Protein 4HZ2 (pdb70)

Radius of gyration: 20.47 Å; Cα contacts (8 Å, |Δi|>4): 671; chains: 2; bounding box: 56×52×47 Å

Organism: Xanthobacter autotrophicus (strain ATCC BAA-1158 / Py2) (NCBI:txid78245)

Nearest PDB structures (foldseek):
  4hz2-assembly1_A  TM=1.005E+00  e=3.922E-37  Xanthobacter autotrophicus Py2
  3m3m-assembly1_A  TM=9.718E-01  e=5.687E-21  Pseudomonas protegens Pf-5
  3m8n-assembly2_D  TM=9.236E-01  e=1.828E-17  Rhodopseudomonas palustris
  3m8n-assembly1_A  TM=9.416E-01  e=3.925E-17  Rhodopseudomonas palustris
  4kh7-assembly2_A  TM=8.643E-01  e=7.077E-11  Salmonella enterica subsp. enterica serovar Typhi

Solvent-accessible surface area: 17293 Å² total; per-residue (Å²): 109,27,86,0,35,0,53,78,10,25,0,24,0,23,0,0,23,5,0,0,59,42,32,70,66,126,67,84,90,35,104,11,60,86,23,91,92,5,9,121,29,86,121,8,61,90,57,3,34,1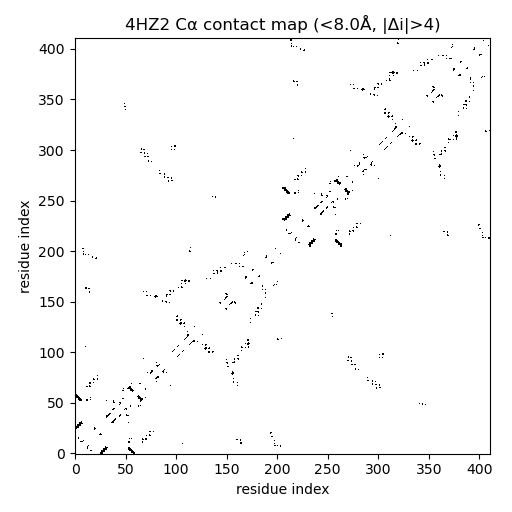0,2,75,22,5,0,0,23,41,126,106,52,32,17,0,29,18,6,1,0,0,0,2,49,20,0,51,79,34,129,30,6,30,102,60,39,81,43,1,4,64,0,2,1,6,0,0,2,0,8,53,14,1,8,31,41,0,8,25,3,8,101,12,62,30,82,62,178,64,39,127,112,52,119,90,128,23,64,56,2,56,96,116,0,30,53,3,0,80,17,0,35,124,38,11,79,66,75,64,26,2,10,41,168,24,39,10,0,0,0,0,1,0,0,0,14,0,15,26,0,113,21,6,116,12,83,19,58,124,31,83,15,0,70,44,0,15,88,79,0,32,86,36,117,44,17,94,106,10,64,50,6,116,127,38,112,104,26,75,0,35,0,37,71,5,15,0,24,1,24,0,0,23,4,0,0,55,43,33,68,69,137,65,95,93,41,104,11,59,88,23,90,96,4,8,134,25,87,120,7,53,91,55,3,31,13,7,80,21,4,0,0,3,31,117,109,47,27,15,0,30,18,6,1,0,0,0,1,45,17,0,56,79,35,129,35,8,20,101,60,38,97,39,2,4,62,0,2,1,7,0,0,1,1,8,53,14,1,7,36,44,0,8,31,2,3,83,10,59,23,58,75,156,53,48,140,122,51,145,85,133,17,63,66,4,54,98,113,0,28,53,3,0,80,17,0,35,121,49,11,79,62,90,61,30,2,7,50,172,23,38,9,0,0,0,0,1,0,0,0,13,0,17,25,0,113,19,3,106,14,86,19,61,127,30,82,16,0,68,43,0,13,85,77,0,33,84,35,117,48,18,87,103,11,65,64,1,101,133,47,42,180

Foldseek 3Di:
DKEWEEAALALLSLLLVQLCVVLPHDYHYDYADQPCRGLVPPVNCVLPVVSDDTWMADPVGNIHHDSVVSQVVSCPPHPQADDDDDLNVLLVVLLVCLVPQACVQQVVLLCCCQVVVPCVVQPVNLVVSVVSNVVSLVVVLVQLVPALESGPPDHHVSLSSNLSRVVVSVSSVDDCVVSVSVVSSNVVVCPDPRRDHRPRVVVVD/DKEWEDAALALLSLLLVLLCQVLPHDYHYDHADPPCRGLVDPVNCVLPVVSDDTWMADPVGRIDHDSVVSQVVSCPPHPQADDPDDQNVLLVVLLVCCVPQACLQQVVLLCCCQVVNPCVVQVPVLVVSVVSNVVSLVVVLVQLVPALESGDPDHHSSLSSNLSRLLVSVSSVDDCVVSVSSVSSNVVVCPDPSDDDRPRSVPPPD

Secondary structure (DSSP, 8-state):
--EEEE-TT-HHHHHHHHHHHHTT---EEEE--SSTTTTTSHHHHHH-TT--S-EEE-TTS-EEE-HHHHHHHHHTTSTTS--TTHHHHHHHHHHHHIIIIIHHHHHHHHIIIIIS--GGG-HHHHHHHHHHHHHHHHHHHHHHTT-SSSSTTS--HHHHHHHHHHTTGGGGT--GGGSHHHHHHHHHHHTSTT--PPPPHHHH-/--EEEE-TT-HHHHHHHHHHHHTT---EEEE--SSTTTTTSHHHHHH-TT--S-EEE-TTS-EEE-HHHHHHHHHTTSTTSPPTTHHHHHHHHHHHHIIIIIHHHHHHHHIIIIII--GGG-HHHHHHHHHHHHHHHHHHHHHHTT-SSSSTTS--HHHHHHHHHHTTGGGGT--GGGSHHHHHHHHHHHTSTT--PPPPHHHH--

B-factor: mean 26.73, std 16.23, range [8.43, 146.89]

CATH classification: 3.40.30.10 (+1 more: 1.20.1050.10)

Structure (mmCIF, N/CA/C/O backbone):
data_4HZ2
#
_entry.id   4HZ2
#
_cell.length_a   96.886
_cell.length_b   132.694
_cell.length_c   43.229
_cell.angle_alpha   90.00
_cell.angle_beta   90.00
_cell.angle_gamma   90.00
#
_symmetry.space_group_name_H-M   'P 21 21 2'
#
loop_
_entity.id
_entity.type
_entity.pdbx_description
1 polymer 'Glutathione S-transferase domain'
2 non-polymer GLUTATHIONE
3 non-polymer 'BENZOIC ACID'
4 non-polymer 'UNKNOWN LIGAND'
5 water water
#
loop_
_atom_site.group_PDB
_atom_site.id
_atom_site.type_symbol
_atom_site.label_atom_id
_atom_site.label_alt_id
_atom_site.label_comp_id
_atom_site.label_asym_id
_atom_site.label_entity_id
_atom_site.label_seq_id
_atom_site.pdbx_PDB_ins_code
_atom_site.Cartn_x
_atom_site.Cartn_y
_atom_site.Cartn_z
_atom_site.occupancy
_atom_site.B_iso_or_equiv
_atom_site.auth_seq_id
_atom_site.auth_comp_id
_atom_site.auth_asym_id
_atom_site.auth_atom_id
_atom_site.pdbx_PDB_model_num
ATOM 1 N N . SER A 1 22 ? -7.500 9.828 28.259 1.00 67.76 0 SER A N 1
ATOM 2 C CA . SER A 1 22 ? -7.615 11.002 29.109 1.00 68.15 0 SER A CA 1
ATOM 3 C C . SER A 1 22 ? -6.469 11.108 30.120 1.00 39.64 0 SER A C 1
ATOM 4 O O . SER A 1 22 ? -5.822 10.152 30.440 1.00 42.30 0 SER A O 1
ATOM 7 N N . MET A 1 23 ? -6.262 12.317 30.581 1.00 33.68 1 MET A N 1
ATOM 8 C CA . MET A 1 23 ? -5.179 12.634 31.435 1.00 22.54 1 MET A CA 1
ATOM 9 C C . MET A 1 23 ? -5.315 11.872 32.740 1.00 17.46 1 MET A C 1
ATOM 10 O O . MET A 1 23 ? -6.366 11.708 33.217 1.00 21.98 1 MET A O 1
ATOM 15 N N . ARG A 1 24 ? -4.206 11.445 33.296 1.00 18.22 2 ARG A N 1
ATOM 16 C CA . ARG A 1 24 ? -4.185 10.803 34.626 1.00 15.72 2 ARG A CA 1
ATOM 17 C C . ARG A 1 24 ? -3.287 11.520 35.601 1.00 17.65 2 ARG A C 1
ATOM 18 O O . ARG A 1 24 ? -2.233 12.011 35.201 1.00 21.29 2 ARG A O 1
ATOM 26 N N . ILE A 1 25 ? -3.682 11.533 36.879 1.00 15.74 3 ILE A N 1
ATOM 27 C CA . ILE A 1 25 ? -2.793 11.957 37.940 1.00 15.60 3 ILE A CA 1
ATOM 28 C C . ILE A 1 25 ? -2.525 10.761 38.814 1.00 16.50 3 ILE A C 1
ATOM 29 O O . ILE A 1 25 ? -3.479 10.176 39.369 1.00 17.34 3 ILE A O 1
ATOM 34 N N . TYR A 1 26 ? -1.241 10.400 38.941 1.00 14.33 4 TYR A N 1
ATOM 35 C CA . TYR A 1 26 ? -0.820 9.384 39.934 1.00 15.00 4 TYR A CA 1
ATOM 36 C C . TYR A 1 26 ? -0.517 10.163 41.208 1.00 13.72 4 TYR A C 1
ATOM 37 O O . TYR A 1 26 ? 0.357 11.050 41.221 1.00 16.57 4 TYR A O 1
ATOM 46 N N . GLY A 1 27 ? -1.215 9.847 42.295 1.00 13.63 5 GLY A N 1
ATOM 47 C CA . GLY A 1 27 ? -1.033 10.581 43.543 1.00 15.52 5 GLY A CA 1
ATOM 48 C C . GLY A 1 27 ? -1.446 9.809 44.771 1.00 15.67 5 GLY A C 1
ATOM 49 O O . GLY A 1 27 ? -1.933 8.663 44.676 1.00 16.76 5 GLY A O 1
ATOM 50 N N . MET A 1 28 ? -1.247 10.429 45.925 1.00 14.70 6 MET A N 1
ATOM 51 C CA . MET A 1 28 ? -1.638 9.881 47.210 1.00 17.56 6 MET A CA 1
ATOM 52 C C . MET A 1 28 ? -2.722 10.759 47.808 1.00 16.54 6 MET A C 1
ATOM 53 O O . MET A 1 28 ? -2.575 11.990 47.896 1.00 16.92 6 MET A O 1
ATOM 58 N N . ASN A 1 29 ? -3.829 10.140 48.204 1.00 19.32 7 ASN A N 1
ATOM 59 C CA . ASN A 1 29 ? -4.950 10.883 48.749 1.00 20.05 7 ASN A CA 1
ATOM 60 C C . ASN A 1 29 ? -4.509 11.523 50.054 1.00 17.00 7 ASN A C 1
ATOM 61 O O . ASN A 1 29 ? -3.945 10.848 50.927 1.00 22.03 7 ASN A O 1
ATOM 66 N N . GLY A 1 30 ? -4.733 12.825 50.200 1.00 18.60 8 GLY A N 1
ATOM 67 C CA . GLY A 1 30 ? -4.273 13.522 51.398 1.00 18.43 8 GLY A CA 1
ATOM 68 C C . GLY A 1 30 ? -2.975 14.298 51.175 1.00 16.62 8 GLY A C 1
ATOM 69 O O . GLY A 1 30 ? -2.605 15.127 51.999 1.00 15.95 8 GLY A O 1
ATOM 70 N N . SER A 1 31 ? -2.273 14.036 50.072 1.00 14.39 9 SER A N 1
ATOM 71 C CA . SER A 1 31 ? -0.990 14.703 49.808 1.00 13.57 9 SER A CA 1
ATOM 72 C C . SER A 1 31 ? -1.202 16.147 49.321 1.00 14.28 9 SER A C 1
ATOM 73 O O . SER A 1 31 ? -1.954 16.380 48.382 1.00 15.29 9 SER A O 1
ATOM 76 N N . GLY A 1 32 ? -0.534 17.099 49.973 1.00 13.75 10 GLY A N 1
ATOM 77 C CA . GLY A 1 32 ? -0.578 18.499 49.509 1.00 13.51 10 GLY A CA 1
ATOM 78 C C . GLY A 1 32 ? 0.053 18.650 48.135 1.00 13.60 10 GLY A C 1
ATOM 79 O O . GLY A 1 32 ? -0.429 19.459 47.310 1.00 13.65 10 GLY A O 1
ATOM 80 N N . ASN A 1 33 ? 1.190 17.985 47.895 1.00 14.07 11 ASN A N 1
ATOM 81 C CA . ASN A 1 33 ? 1.842 18.117 46.575 1.00 14.20 11 ASN A CA 1
ATOM 82 C C . ASN A 1 33 ? 0.935 17.582 45.475 1.00 15.16 11 ASN A C 1
ATOM 83 O O . ASN A 1 33 ? 0.841 18.143 44.383 1.00 13.96 11 ASN A O 1
ATOM 88 N N . CYS A 1 34 ? 0.246 16.496 45.766 1.00 14.32 12 CYS A N 1
ATOM 89 C CA . CYS A 1 34 ? -0.672 15.944 44.748 1.00 15.38 12 CYS A CA 1
ATOM 90 C C . CYS A 1 34 ? -1.901 16.839 44.561 1.00 15.27 12 CYS A C 1
ATOM 91 O O . CYS A 1 34 ? -2.438 16.965 43.458 1.00 14.82 12 CYS A O 1
ATOM 94 N N . TRP A 1 35 ? -2.356 17.437 45.654 1.00 13.56 13 TRP A N 1
ATOM 95 C CA . TRP A 1 35 ? -3.441 18.428 45.593 1.00 14.95 13 TRP A CA 1
ATOM 96 C C . TRP A 1 35 ? -3.080 19.564 44.621 1.00 14.16 13 TRP A C 1
ATOM 97 O O . TRP A 1 35 ? -3.947 20.041 43.861 1.00 15.55 13 TRP A O 1
ATOM 108 N N . LYS A 1 36 ? -1.810 19.986 44.605 1.00 15.65 14 LYS A N 1
ATOM 109 C CA . LYS A 1 36 ? -1.435 21.064 43.683 1.00 15.49 14 LYS A CA 1
ATOM 110 C C . LYS A 1 36 ? -1.784 20.713 42.244 1.00 12.06 14 LYS A C 1
ATOM 111 O O . LYS A 1 36 ? -2.311 21.553 41.473 1.00 15.22 14 LYS A O 1
ATOM 117 N N . ALA A 1 37 ? -1.412 19.491 41.846 1.00 12.33 15 ALA A N 1
ATOM 118 C CA . ALA A 1 37 ? -1.681 18.973 40.492 1.00 15.39 15 ALA A CA 1
ATOM 119 C C . ALA A 1 37 ? -3.192 18.905 40.220 1.00 15.63 15 ALA A C 1
ATOM 120 O O . ALA A 1 37 ? -3.690 19.423 39.190 1.00 16.88 15 ALA A O 1
ATOM 122 N N . ALA A 1 38 ? -3.935 18.219 41.104 1.00 14.20 16 ALA A N 1
ATOM 123 C CA . ALA A 1 38 ? -5.384 18.125 40.904 1.00 15.59 16 ALA A CA 1
ATOM 124 C C . ALA A 1 38 ? -6.018 19.532 40.817 1.00 15.86 16 ALA A C 1
ATOM 125 O O . ALA A 1 38 ? -6.884 19.786 39.984 1.00 18.31 16 ALA A O 1
ATOM 127 N N . GLN A 1 39 ? -5.560 20.443 41.675 1.00 14.01 17 GLN A N 1
ATOM 128 C CA . GLN A 1 39 ? -6.190 21.742 41.795 1.00 15.21 17 GLN A CA 1
ATOM 129 C C . GLN A 1 39 ? -5.959 22.596 40.544 1.00 16.25 17 GLN A C 1
ATOM 130 O O . GLN A 1 39 ? -6.897 23.248 40.057 1.00 17.01 17 GLN A O 1
ATOM 136 N N . ILE A 1 40 ? -4.724 22.639 40.043 1.00 14.82 18 ILE A N 1
ATOM 137 C CA . ILE A 1 40 ? -4.465 23.440 38.855 1.00 18.60 18 ILE A CA 1
ATOM 138 C C . ILE A 1 40 ? -5.161 22.838 37.630 1.00 16.37 18 ILE A C 1
ATOM 139 O O . ILE A 1 40 ? -5.643 23.566 36.765 1.00 19.57 18 ILE A O 1
ATOM 144 N N . LEU A 1 41 ? -5.261 21.506 37.566 1.00 15.91 19 LEU A N 1
ATOM 145 C CA . LEU A 1 41 ? -5.931 20.904 36.425 1.00 18.16 19 LEU A CA 1
ATOM 146 C C . LEU A 1 41 ? -7.402 21.320 36.448 1.00 17.38 19 LEU A C 1
ATOM 147 O O . LEU A 1 41 ? -7.967 21.706 35.424 1.00 19.19 19 LEU A O 1
ATOM 152 N N . SER A 1 42 ? -8.040 21.276 37.609 1.00 16.44 20 SER A N 1
ATOM 153 C CA A SER A 1 42 ? -9.450 21.657 37.716 0.25 19.21 20 SER A CA 1
ATOM 154 C CA B SER A 1 42 ? -9.449 21.654 37.702 0.25 20.54 20 SER A CA 1
ATOM 155 C CA C SER A 1 42 ? -9.455 21.634 37.633 0.50 19.53 20 SER A CA 1
ATOM 156 C C . SER A 1 42 ? -9.673 23.133 37.373 1.00 21.74 20 SER A C 1
ATOM 157 O O . SER A 1 42 ? -10.627 23.485 36.700 1.00 20.68 20 SER A O 1
ATOM 164 N N . LEU A 1 43 ? -8.771 23.993 37.861 1.00 16.81 21 LEU A N 1
ATOM 165 C CA . LEU A 1 43 ? -8.904 25.439 37.658 1.00 18.20 21 LEU A CA 1
ATOM 166 C C . LEU A 1 43 ? -8.742 25.825 36.205 1.00 18.66 21 LEU A C 1
ATOM 167 O O . LEU A 1 43 ? -9.257 26.861 35.765 1.00 22.36 21 LEU A O 1
ATOM 172 N N . THR A 1 44 ? -8.015 25.005 35.461 1.00 17.89 22 THR A N 1
ATOM 173 C CA . THR A 1 44 ? -7.709 25.331 34.066 1.00 20.94 22 THR A CA 1
ATOM 174 C C . THR A 1 44 ? -8.544 24.489 33.110 1.00 23.61 22 THR A C 1
ATOM 175 O O . THR A 1 44 ? -8.286 24.445 31.910 1.00 26.80 22 THR A O 1
ATOM 179 N N . GLY A 1 45 ? -9.564 23.837 33.647 1.00 22.56 23 GLY A N 1
ATOM 180 C CA . GLY A 1 45 ? -10.585 23.208 32.815 1.00 23.90 23 GLY A CA 1
ATOM 181 C C . GLY A 1 45 ? -10.267 21.811 32.294 1.00 22.96 23 GLY A C 1
ATOM 182 O O . GLY A 1 45 ? -10.912 21.361 31.354 1.00 27.61 23 GLY A O 1
ATOM 183 N N . HIS A 1 46 ? -9.274 21.138 32.888 1.00 21.40 24 HIS A N 1
ATOM 184 C CA . HIS A 1 46 ? -8.859 19.804 32.431 1.00 23.68 24 HIS A CA 1
ATOM 185 C C . HIS A 1 46 ? -9.524 18.687 33.242 1.00 29.75 24 HIS A C 1
ATOM 186 O O . HIS A 1 46 ? -9.418 18.647 34.469 1.00 37.13 24 HIS A O 1
ATOM 193 N N . ASP A 1 47 ? -10.187 17.770 32.559 1.00 25.38 25 ASP A N 1
ATOM 194 C CA . ASP A 1 47 ? -10.673 16.556 33.201 1.00 24.84 25 ASP A CA 1
ATOM 195 C C . ASP A 1 47 ? -9.498 15.623 33.450 1.00 26.24 25 ASP A C 1
ATOM 196 O O . ASP A 1 47 ? -8.577 15.586 32.647 1.00 29.34 25 ASP A O 1
ATOM 201 N N . PHE A 1 48 ? -9.526 14.846 34.531 1.00 20.41 26 PHE A N 1
ATOM 202 C CA . PHE A 1 48 ? -8.456 13.863 34.746 1.00 21.89 26 PHE A CA 1
ATOM 203 C C . PHE A 1 48 ? -8.996 12.651 35.508 1.00 18.54 26 PHE A C 1
ATOM 204 O O . PHE A 1 48 ? -10.024 12.737 36.191 1.00 22.24 26 PHE A O 1
ATOM 212 N N . GLU A 1 49 ? -8.308 11.521 35.362 1.00 22.60 27 GLU A N 1
ATOM 213 C CA . GLU A 1 49 ? -8.572 10.330 36.135 1.00 19.78 27 GLU A CA 1
ATOM 214 C C . GLU A 1 49 ? -7.509 10.266 37.257 1.00 16.63 27 GLU A C 1
ATOM 215 O O . GLU A 1 49 ? -6.309 10.307 36.980 1.00 21.34 27 GLU A O 1
ATOM 221 N N . TRP A 1 50 ? -7.947 10.164 38.507 1.00 17.76 28 TRP A N 1
ATOM 222 C CA . TRP A 1 50 ? -7.045 9.967 39.649 1.00 19.74 28 TRP A CA 1
ATOM 223 C C . TRP A 1 50 ? -6.667 8.487 39.800 1.00 16.38 28 TRP A C 1
ATOM 224 O O . TRP A 1 50 ? -7.549 7.599 39.809 1.00 19.75 28 TRP A O 1
ATOM 235 N N . VAL A 1 51 ? -5.366 8.230 39.954 1.00 14.94 29 VAL A N 1
ATOM 236 C CA . VAL A 1 51 ? -4.871 6.862 40.182 1.00 15.61 29 VAL A CA 1
ATOM 237 C C . VAL A 1 51 ? -4.108 6.845 41.506 1.00 14.34 29 VAL A C 1
ATOM 238 O O . VAL A 1 51 ? -3.007 7.404 41.611 1.00 17.17 29 VAL A O 1
ATOM 242 N N . GLU A 1 52 ? -4.705 6.214 42.520 1.00 15.98 30 GLU A N 1
ATOM 243 C CA . GLU A 1 52 ? -4.096 6.146 43.834 1.00 14.29 30 GLU A CA 1
ATOM 244 C C . GLU A 1 52 ? -2.848 5.289 43.680 1.00 14.94 30 GLU A C 1
ATOM 245 O O . GLU A 1 52 ? -2.886 4.208 43.062 1.00 18.50 30 GLU A O 1
ATOM 251 N N . THR A 1 53 ? -1.753 5.756 44.273 1.00 15.11 31 THR A N 1
ATOM 252 C CA . THR A 1 53 ? -0.435 5.168 44.103 1.00 13.34 31 THR A CA 1
ATOM 253 C C . THR A 1 53 ? 0.173 4.941 45.478 1.00 17.37 31 THR A C 1
ATOM 254 O O . THR A 1 53 ? 0.207 5.826 46.329 1.00 18.32 31 THR A O 1
ATOM 258 N N . SER A 1 54 ? 0.614 3.713 45.747 1.00 15.44 32 SER A N 1
ATOM 259 C CA A SER A 1 54 ? 1.234 3.343 47.013 0.50 18.97 32 SER A CA 1
ATOM 260 C CA B SER A 1 54 ? 1.185 3.487 47.052 0.50 14.20 32 SER A CA 1
ATOM 261 C C . SER A 1 54 ? 2.664 3.848 47.087 1.00 15.22 32 SER A C 1
ATOM 262 O O . SER A 1 54 ? 3.315 4.045 46.059 1.00 18.34 32 SER A O 1
ATOM 267 N N . SER A 1 55 ? 3.180 3.952 48.301 1.00 18.29 33 SER A N 1
ATOM 268 C CA . SER A 1 55 ? 4.566 4.263 48.516 1.00 20.35 33 SER A CA 1
ATOM 269 C C . SER A 1 55 ? 5.328 2.946 48.525 1.00 23.12 33 SER A C 1
ATOM 270 O O . SER A 1 55 ? 4.981 2.027 49.275 1.00 27.65 33 SER A O 1
ATOM 273 N N . GLY A 1 56 ? 6.371 2.837 47.714 1.00 19.22 34 GLY A N 1
ATOM 274 C CA . GLY A 1 56 ? 7.217 1.637 47.779 1.00 19.70 34 GLY A CA 1
ATOM 275 C C . GLY A 1 56 ? 7.045 0.734 46.577 1.00 18.94 34 GLY A C 1
ATOM 276 O O . GLY A 1 56 ? 6.656 1.192 45.483 1.00 18.52 34 GLY A O 1
ATOM 277 N N . ALA A 1 57 ? 7.310 -0.562 46.779 1.00 18.99 35 ALA A N 1
ATOM 278 C CA . ALA A 1 57 ? 7.441 -1.490 45.646 1.00 19.28 35 ALA A CA 1
ATOM 279 C C . ALA A 1 57 ? 6.160 -1.625 44.846 1.00 16.41 35 ALA A C 1
ATOM 280 O O . ALA A 1 57 ? 6.207 -1.906 43.648 1.00 19.37 35 ALA A O 1
ATOM 282 N N . ALA A 1 58 ? 5.015 -1.404 45.490 1.00 16.26 36 ALA A N 1
ATOM 283 C CA . ALA A 1 58 ? 3.729 -1.560 44.782 1.00 14.73 36 ALA A CA 1
ATOM 284 C C . ALA A 1 58 ? 3.259 -0.278 44.110 1.00 14.44 36 ALA A C 1
ATOM 285 O O . ALA A 1 58 ? 2.172 -0.259 43.540 1.00 17.94 36 ALA A O 1
ATOM 287 N N . GLY A 1 59 ? 4.059 0.790 44.200 1.00 17.30 37 GLY A N 1
ATOM 288 C CA . GLY A 1 59 ? 3.628 2.093 43.654 1.00 16.08 37 GLY A CA 1
ATOM 289 C C . GLY A 1 59 ? 4.815 2.901 43.151 1.00 15.62 37 GLY A C 1
ATOM 290 O O . GLY A 1 59 ? 5.333 2.691 42.029 1.00 17.24 37 GLY A O 1
ATOM 291 N N . THR A 1 60 ? 5.254 3.847 43.976 1.00 15.61 38 THR A N 1
ATOM 292 C CA . THR A 1 60 ? 6.312 4.778 43.576 1.00 17.10 38 THR A CA 1
ATOM 293 C C . THR A 1 60 ? 7.647 4.133 43.215 1.00 15.20 38 THR A C 1
ATOM 294 O O . THR A 1 60 ? 8.402 4.718 42.448 1.00 19.17 38 THR A O 1
ATOM 298 N N . ARG A 1 61 ? 7.933 2.921 43.712 1.00 14.70 39 ARG A N 1
ATOM 299 C CA A ARG A 1 61 ? 9.176 2.212 43.378 0.50 17.60 39 ARG A CA 1
ATOM 300 C CA B ARG A 1 61 ? 9.183 2.252 43.326 0.50 16.01 39 ARG A CA 1
ATOM 301 C C . ARG A 1 61 ? 8.926 1.008 42.483 1.00 16.37 39 ARG A C 1
ATOM 302 O O . ARG A 1 61 ? 9.811 0.155 42.349 1.00 22.67 39 ARG A O 1
ATOM 317 N N . SER A 1 62 ? 7.734 0.921 41.882 1.00 16.77 40 SER A N 1
ATOM 318 C CA . SER A 1 62 ? 7.479 -0.166 40.940 1.00 16.72 40 SER A CA 1
ATOM 319 C C . SER A 1 62 ? 8.182 0.175 39.631 1.00 18.02 40 SER A C 1
ATOM 320 O O . SER A 1 62 ? 8.480 1.334 39.315 1.00 19.98 40 SER A O 1
ATOM 323 N N . ALA A 1 63 ? 8.460 -0.841 38.854 1.00 20.79 41 ALA A N 1
ATOM 324 C CA . ALA A 1 63 ? 9.124 -0.633 37.604 1.00 18.87 41 ALA A CA 1
ATOM 325 C C . ALA A 1 63 ? 8.318 0.269 36.689 1.00 19.13 41 ALA A C 1
ATOM 326 O O . ALA A 1 63 ? 8.894 1.124 36.019 1.00 19.07 41 ALA A O 1
ATOM 328 N N . ASP A 1 64 ? 7.001 0.096 36.663 1.00 17.37 42 ASP A N 1
ATOM 329 C CA . ASP A 1 64 ? 6.153 0.875 35.763 1.00 19.99 42 ASP A CA 1
ATOM 330 C C . ASP A 1 64 ? 6.164 2.319 36.158 1.00 16.89 42 ASP A C 1
ATOM 331 O O . ASP A 1 64 ? 6.163 3.208 35.293 1.00 20.89 42 ASP A O 1
ATOM 336 N N . PHE A 1 65 ? 6.139 2.586 37.461 1.00 15.36 43 PHE A N 1
ATOM 337 C CA . PHE A 1 65 ? 6.102 3.979 37.896 1.00 16.49 43 PHE A CA 1
ATOM 338 C C . PHE A 1 65 ? 7.468 4.631 37.686 1.00 18.04 43 PHE A C 1
ATOM 339 O O . PHE A 1 65 ? 7.565 5.805 37.299 1.00 17.38 43 PHE A O 1
ATOM 347 N N . LEU A 1 66 ? 8.538 3.905 37.961 1.00 17.22 44 LEU A N 1
ATOM 348 C CA . LEU A 1 66 ? 9.860 4.480 37.762 1.00 16.38 44 LEU A CA 1
ATOM 349 C C . LEU A 1 66 ? 10.107 4.777 36.281 1.00 19.86 44 LEU A C 1
ATOM 350 O O . LEU A 1 66 ? 10.909 5.646 35.961 1.00 20.62 44 LEU A O 1
ATOM 355 N N . ALA A 1 67 ? 9.441 4.051 35.377 1.00 19.99 45 ALA A N 1
ATOM 356 C CA . ALA A 1 67 ? 9.525 4.346 33.947 1.00 18.93 45 ALA A CA 1
ATOM 357 C C . ALA A 1 67 ? 8.895 5.708 33.626 1.00 20.25 45 ALA A C 1
ATOM 358 O O . ALA A 1 67 ? 9.340 6.392 32.693 1.00 23.63 45 ALA A O 1
ATOM 360 N N . LEU A 1 68 ? 7.833 6.065 34.355 1.00 16.99 46 LEU A N 1
ATOM 361 C CA . LEU A 1 68 ? 7.195 7.394 34.228 1.00 19.25 46 LEU A CA 1
ATOM 362 C C . LEU A 1 68 ? 8.037 8.488 34.869 1.00 19.66 46 LEU A C 1
ATOM 363 O O . LEU A 1 68 ? 8.132 9.606 34.332 1.00 21.51 46 LEU A O 1
ATOM 368 N N . ASN A 1 69 ? 8.588 8.190 36.056 1.00 15.68 47 ASN A N 1
ATOM 369 C CA . ASN A 1 69 ? 9.335 9.193 36.813 1.00 16.93 47 ASN A CA 1
ATOM 370 C C . ASN A 1 69 ? 10.481 8.530 37.575 1.00 20.42 47 ASN A C 1
ATOM 371 O O . ASN A 1 69 ? 10.235 7.906 38.625 1.00 15.60 47 ASN A O 1
ATOM 376 N N . ALA A 1 70 ? 11.715 8.676 37.077 1.00 17.40 48 ALA A N 1
ATOM 377 C CA . ALA A 1 70 ? 12.864 8.017 37.699 1.00 19.62 48 ALA A CA 1
ATOM 378 C C . ALA A 1 70 ? 13.094 8.482 39.131 1.00 15.54 48 ALA A C 1
ATOM 379 O O . ALA A 1 70 ? 13.715 7.772 39.924 1.00 19.32 48 ALA A O 1
ATOM 381 N N . ILE A 1 71 ? 12.595 9.670 39.473 1.00 16.77 49 ILE A N 1
ATOM 382 C CA . ILE A 1 71 ? 12.707 10.157 40.844 1.00 16.71 49 ILE A CA 1
ATOM 383 C C . ILE A 1 71 ? 11.879 9.285 41.823 1.00 21.08 49 ILE A C 1
ATOM 384 O O . ILE A 1 71 ? 12.153 9.247 43.027 1.00 17.29 49 ILE A O 1
ATOM 389 N N . GLY A 1 72 ? 10.853 8.590 41.311 1.00 15.03 50 GLY A N 1
ATOM 390 C CA . GLY A 1 72 ? 10.031 7.755 42.176 1.00 17.58 50 GLY A CA 1
ATOM 391 C C . GLY A 1 72 ? 9.155 8.543 43.126 1.00 15.48 50 GLY A C 1
ATOM 392 O O . GLY A 1 72 ? 8.923 8.112 44.255 1.00 16.15 50 GLY A O 1
ATOM 393 N N . LYS A 1 73 ? 8.641 9.691 42.679 1.00 15.90 51 LYS A N 1
ATOM 394 C CA . LYS A 1 73 ? 7.758 10.518 43.540 1.00 16.96 51 LYS A CA 1
ATOM 395 C C . LYS A 1 73 ? 6.440 10.856 42.826 1.00 12.63 51 LYS A C 1
ATOM 396 O O . LYS A 1 73 ? 6.424 11.011 41.591 1.00 16.40 51 LYS A O 1
ATOM 402 N N . VAL A 1 74 ? 5.353 10.941 43.592 1.00 14.25 52 VAL A N 1
ATOM 403 C CA . VAL A 1 74 ? 4.110 11.532 43.117 1.00 17.98 52 VAL A CA 1
ATOM 404 C C . VAL A 1 74 ? 4.087 12.994 43.585 1.00 15.49 52 VAL A C 1
ATOM 405 O O . VAL A 1 74 ? 4.746 13.320 44.574 1.00 17.02 52 VAL A O 1
ATOM 409 N N . PRO A 1 75 ? 3.320 13.879 42.894 1.00 14.60 53 PRO A N 1
ATOM 410 C CA . PRO A 1 75 ? 2.451 13.541 41.759 1.00 14.29 53 PRO A CA 1
ATOM 411 C C . PRO A 1 75 ? 3.181 13.341 40.424 1.00 14.22 53 PRO A C 1
ATOM 412 O O . PRO A 1 75 ? 4.256 13.927 40.165 1.00 14.84 53 PRO A O 1
ATOM 416 N N . VAL A 1 76 ? 2.553 12.557 39.552 1.00 14.52 54 VAL A N 1
ATOM 417 C CA . VAL A 1 76 ? 2.929 12.489 38.149 1.00 13.39 54 VAL A CA 1
ATOM 418 C C . VAL A 1 76 ? 1.644 12.686 37.365 1.00 16.04 54 VAL A C 1
ATOM 419 O O . VAL A 1 76 ? 0.612 12.073 37.689 1.00 16.28 54 VAL A O 1
ATOM 423 N N . VAL A 1 77 ? 1.694 13.572 36.363 1.00 14.46 55 VAL A N 1
ATOM 424 C CA . VAL A 1 77 ? 0.575 13.737 35.429 1.00 17.44 55 VAL A CA 1
ATOM 425 C C . VAL A 1 77 ? 0.939 13.106 34.081 1.00 15.73 55 VAL A C 1
ATOM 426 O O . VAL A 1 77 ? 1.971 13.445 33.484 1.00 17.51 55 VAL A O 1
ATOM 430 N N . VAL A 1 78 ? 0.129 12.158 33.610 1.00 14.08 56 VAL A N 1
ATOM 431 C CA . VAL A 1 78 ? 0.405 11.577 32.300 1.00 15.42 56 VAL A CA 1
ATOM 432 C C . VAL A 1 78 ? -0.666 11.999 31.289 1.00 19.76 56 VAL A C 1
ATOM 433 O O . VAL A 1 78 ? -1.884 11.755 31.482 1.00 20.62 56 VAL A O 1
ATOM 437 N N . LEU A 1 79 ? -0.213 12.618 30.199 1.00 18.80 57 LEU A N 1
ATOM 438 C CA . LEU A 1 79 ? -1.114 13.036 29.115 1.00 24.80 57 LEU A CA 1
ATOM 439 C C . LEU A 1 79 ? -1.506 11.833 28.231 1.00 25.40 57 LEU A C 1
ATOM 440 O O . LEU A 1 79 ? -0.837 10.804 28.249 1.00 26.21 57 LEU A O 1
ATOM 445 N N . ASP A 1 80 ? -2.558 11.996 27.430 1.00 35.81 58 ASP A N 1
ATOM 446 C CA . ASP A 1 80 ? -3.010 10.948 26.498 1.00 42.90 58 ASP A CA 1
ATOM 447 C C . ASP A 1 80 ? -1.943 10.515 25.498 1.00 39.65 58 ASP A C 1
ATOM 448 O O . ASP A 1 80 ? -1.947 9.380 25.024 1.00 37.28 58 ASP A O 1
ATOM 453 N N . ASP A 1 81 ? -1.037 11.422 25.150 1.00 25.56 59 ASP A N 1
ATOM 454 C CA . ASP A 1 81 ? -0.017 11.084 24.166 1.00 25.79 59 ASP A CA 1
ATOM 455 C C . ASP A 1 81 ? 1.210 10.378 24.750 1.00 28.49 59 ASP A C 1
ATOM 456 O O . ASP A 1 81 ? 2.163 10.081 24.009 1.00 27.85 59 ASP A O 1
ATOM 461 N N . GLY A 1 82 ? 1.188 10.121 26.062 1.00 25.77 60 GLY A N 1
ATOM 462 C CA . GLY A 1 82 ? 2.288 9.429 26.743 1.00 28.01 60 GLY A CA 1
ATOM 463 C C . GLY A 1 82 ? 3.217 10.333 27.556 1.00 21.30 60 GLY A C 1
ATOM 464 O O . GLY A 1 82 ? 4.057 9.848 28.308 1.00 27.62 60 GLY A O 1
ATOM 465 N N . THR A 1 83 ? 3.069 11.644 27.401 1.00 19.05 61 THR A N 1
ATOM 466 C CA . THR A 1 83 ? 3.961 12.600 28.083 1.00 19.61 61 THR A CA 1
ATOM 467 C C . THR A 1 83 ? 3.719 12.518 29.581 1.00 17.28 61 THR A C 1
ATOM 468 O O . THR A 1 83 ? 2.588 12.677 30.037 1.00 19.11 61 THR A O 1
ATOM 472 N N . ALA A 1 84 ? 4.777 12.289 30.351 1.00 17.31 62 ALA A N 1
ATOM 473 C CA . ALA A 1 84 ? 4.670 12.175 31.813 1.00 16.99 62 ALA A CA 1
ATOM 474 C C . ALA A 1 84 ? 5.320 13.419 32.393 1.00 16.88 62 ALA A C 1
ATOM 475 O O . ALA A 1 84 ? 6.498 13.657 32.129 1.00 25.11 62 ALA A O 1
ATOM 477 N N . LEU A 1 85 ? 4.569 14.175 33.202 1.00 15.77 63 LEU A N 1
ATOM 478 C CA . LEU A 1 85 ? 5.036 15.398 33.842 1.00 16.11 63 LEU A CA 1
ATOM 479 C C . LEU A 1 85 ? 5.193 15.127 35.355 1.00 16.65 63 LEU A C 1
ATOM 480 O O . LEU A 1 85 ? 4.361 14.464 35.970 1.00 21.14 63 LEU A O 1
ATOM 485 N N . ARG A 1 86 ? 6.220 15.673 35.981 1.00 14.01 64 ARG A N 1
ATOM 486 C CA . ARG A 1 86 ? 6.491 15.429 37.375 1.00 15.10 64 ARG A CA 1
ATOM 487 C C . ARG A 1 86 ? 6.862 16.736 38.074 1.00 12.74 64 ARG A C 1
ATOM 488 O O . ARG A 1 86 ? 6.996 17.726 37.437 1.00 15.52 64 ARG A O 1
ATOM 496 N N . GLU A 1 87 ? 6.964 16.674 39.384 1.00 12.76 65 GLU A N 1
ATOM 497 C CA . GLU A 1 87 ? 7.307 17.823 40.242 1.00 13.73 65 GLU A CA 1
ATOM 498 C C . GLU A 1 87 ? 6.122 18.735 40.362 1.00 13.61 65 GLU A C 1
ATOM 499 O O . GLU A 1 87 ? 5.800 19.406 39.469 1.00 15.17 65 GLU A O 1
ATOM 505 N N . SER A 1 88 ? 5.517 18.745 41.521 1.00 12.66 66 SER A N 1
ATOM 506 C CA . SER A 1 88 ? 4.276 19.410 41.709 1.00 12.53 66 SER A CA 1
ATOM 507 C C . SER A 1 88 ? 4.350 20.893 41.321 1.00 11.58 66 SER A C 1
ATOM 508 O O . SER A 1 88 ? 3.438 21.395 40.775 1.00 12.58 66 SER A O 1
ATOM 511 N N . ASN A 1 89 ? 5.445 21.539 41.635 1.00 14.03 67 ASN A N 1
ATOM 512 C CA . ASN A 1 89 ? 5.526 22.978 41.282 1.00 12.29 67 ASN A CA 1
ATOM 513 C C . ASN A 1 89 ? 5.776 23.203 39.785 1.00 12.26 67 ASN A C 1
ATOM 514 O O . ASN A 1 89 ? 5.378 24.255 39.229 1.00 14.65 67 ASN A O 1
ATOM 519 N N . ALA A 1 90 ? 6.439 22.240 39.131 1.00 14.08 68 ALA A N 1
ATOM 520 C CA . ALA A 1 90 ? 6.580 22.291 37.672 1.00 11.63 68 ALA A CA 1
ATOM 521 C C . ALA A 1 90 ? 5.226 22.032 37.016 1.00 11.94 68 ALA A C 1
ATOM 522 O O . ALA A 1 90 ? 4.920 22.577 35.951 1.00 13.77 68 ALA A O 1
ATOM 524 N N . ILE A 1 91 ? 4.433 21.146 37.606 1.00 11.95 69 ILE A N 1
ATOM 525 C CA . ILE A 1 91 ? 3.080 20.897 37.105 1.00 14.47 69 ILE A CA 1
ATOM 526 C C . ILE A 1 91 ? 2.226 22.178 37.222 1.00 13.54 69 ILE A C 1
ATOM 527 O O . ILE A 1 91 ? 1.508 22.508 36.295 1.00 14.24 69 ILE A O 1
ATOM 532 N N . LEU A 1 92 ? 2.344 22.906 38.332 1.00 12.08 70 LEU A N 1
ATOM 533 C CA . LEU A 1 92 ? 1.669 24.216 38.467 1.00 12.32 70 LEU A CA 1
ATOM 534 C C . LEU A 1 92 ? 2.099 25.150 37.325 1.00 12.89 70 LEU A C 1
ATOM 535 O O . LEU A 1 92 ? 1.269 25.788 36.699 1.00 15.00 70 LEU A O 1
ATOM 540 N N . LEU A 1 93 ? 3.407 25.277 37.119 1.00 12.05 71 LEU A N 1
ATOM 541 C CA . LEU A 1 93 ? 3.933 26.150 36.079 1.00 13.30 71 LEU A CA 1
ATOM 542 C C . LEU A 1 93 ? 3.464 25.748 34.684 1.00 17.31 71 LEU A C 1
ATOM 543 O O . LEU A 1 93 ? 3.187 26.607 33.829 1.00 17.60 71 LEU A O 1
ATOM 548 N N . HIS A 1 94 ? 3.375 24.435 34.452 1.00 13.71 72 HIS A N 1
ATOM 549 C CA . HIS A 1 94 ? 3.063 23.937 33.122 1.00 14.12 72 HIS A CA 1
ATOM 550 C C . HIS A 1 94 ? 1.623 24.310 32.726 1.00 15.12 72 HIS A C 1
ATOM 551 O O . HIS A 1 94 ? 1.366 24.882 31.644 1.00 17.72 72 HIS A O 1
ATOM 558 N N . PHE A 1 95 ? 0.676 23.972 33.599 1.00 15.24 73 PHE A N 1
ATOM 559 C CA . PHE A 1 95 ? -0.751 24.188 33.275 1.00 13.35 73 PHE A CA 1
ATOM 560 C C . PHE A 1 95 ? -1.222 25.616 33.517 1.00 14.10 73 PHE A C 1
ATOM 561 O O . PHE A 1 95 ? -2.234 26.034 32.939 1.00 17.67 73 PHE A O 1
ATOM 569 N N . ALA A 1 96 ? -0.488 26.389 34.327 1.00 15.24 74 ALA A N 1
ATOM 570 C CA . ALA A 1 96 ? -0.930 27.793 34.590 1.00 16.42 74 ALA A CA 1
ATOM 571 C C . ALA A 1 96 ? -0.464 28.759 33.509 1.00 17.62 74 ALA A C 1
ATOM 572 O O . ALA A 1 96 ? -0.952 29.892 33.430 1.00 17.87 74 ALA A O 1
ATOM 574 N N . GLU A 1 97 ? 0.481 28.337 32.675 1.00 16.91 75 GLU A N 1
ATOM 575 C CA . GLU A 1 97 ? 1.016 29.202 31.621 1.00 19.57 75 GLU A CA 1
ATOM 576 C C . GLU A 1 97 ? -0.129 29.675 30.739 1.00 20.05 75 GLU A C 1
ATOM 577 O O . GLU A 1 97 ? -0.970 28.874 30.328 1.00 19.31 75 GLU A O 1
ATOM 583 N N . GLY A 1 98 ? -0.153 30.976 30.422 1.00 19.45 76 GLY A N 1
ATOM 584 C CA . GLY A 1 98 ? -1.221 31.547 29.603 1.00 19.27 76 GLY A CA 1
ATOM 585 C C . GLY A 1 98 ? -2.563 31.741 30.308 1.00 20.90 76 GLY A C 1
ATOM 586 O O . GLY A 1 98 ? -3.556 31.993 29.648 1.00 26.95 76 GLY A O 1
ATOM 587 N N . THR A 1 99 ? -2.604 31.591 31.635 1.00 17.76 77 THR A N 1
ATOM 588 C CA . THR A 1 99 ? -3.819 31.813 32.409 1.00 18.00 77 THR A CA 1
ATOM 589 C C . THR A 1 99 ? -3.571 32.912 33.444 1.00 18.71 77 THR A C 1
ATOM 590 O O . THR A 1 99 ? -2.415 33.290 33.693 1.00 17.20 77 THR A O 1
ATOM 594 N N . PRO A 1 100 ? -4.661 33.405 34.072 1.00 20.97 78 PRO A N 1
ATOM 595 C CA . PRO A 1 100 ? -4.530 34.420 35.111 1.00 20.19 78 PRO A CA 1
ATOM 596 C C . PRO A 1 100 ? -3.749 33.928 36.318 1.00 17.24 78 PRO A C 1
ATOM 597 O O . PRO A 1 100 ? -3.390 34.742 37.168 1.00 17.77 78 PRO A O 1
ATOM 601 N N . TRP A 1 101 ? -3.501 32.619 36.420 1.00 18.05 79 TRP A N 1
ATOM 602 C CA . TRP A 1 101 ? -2.749 32.068 37.560 1.00 16.40 79 TRP A CA 1
ATOM 603 C C . TRP A 1 101 ? -1.231 32.246 37.461 1.00 15.75 79 TRP A C 1
ATOM 604 O O . TRP A 1 101 ? -0.491 31.967 38.418 1.00 15.52 79 TRP A O 1
ATOM 615 N N . LEU A 1 102 ? -0.751 32.689 36.307 1.00 16.99 80 LEU A N 1
ATOM 616 C CA . LEU A 1 102 ? 0.700 32.818 36.116 1.00 15.99 80 LEU A CA 1
ATOM 617 C C . LEU A 1 102 ? 0.985 34.014 35.204 1.00 18.54 80 LEU A C 1
ATOM 618 O O . LEU A 1 102 ? 0.653 33.995 34.023 1.00 21.19 80 LEU A O 1
ATOM 623 N N . PRO A 1 103 ? 1.612 35.066 35.748 1.00 16.94 81 PRO A N 1
ATOM 624 C CA . PRO A 1 103 ? 1.969 36.200 34.863 1.00 21.22 81 PRO A CA 1
ATOM 625 C C . PRO A 1 103 ? 3.078 35.839 33.869 1.00 17.88 81 PRO A C 1
ATOM 626 O O . PRO A 1 103 ? 3.857 34.887 34.112 1.00 18.42 81 PRO A O 1
ATOM 630 N N . PRO A 1 104 ? 3.136 36.568 32.740 1.00 21.63 82 PRO A N 1
ATOM 631 C CA . PRO A 1 104 ? 4.192 36.352 31.761 1.00 21.06 82 PRO A CA 1
ATOM 632 C C . PRO A 1 104 ? 5.524 36.812 32.349 1.00 18.30 82 PRO A C 1
ATOM 633 O O . PRO A 1 104 ? 5.529 37.493 33.395 1.00 21.11 82 PRO A O 1
ATOM 637 N N . PRO A 1 105 ? 6.650 36.411 31.721 1.00 24.07 83 PRO A N 1
ATOM 638 C CA . PRO A 1 105 ? 7.981 36.806 32.211 1.00 21.85 83 PRO A CA 1
ATOM 639 C C . PRO A 1 105 ? 8.102 38.288 32.565 1.00 21.72 83 PRO A C 1
ATOM 640 O O . PRO A 1 105 ? 7.570 39.166 31.861 1.00 27.14 83 PRO A O 1
ATOM 644 N N . GLY A 1 106 ? 8.794 38.535 33.668 1.00 19.99 84 GLY A N 1
ATOM 645 C CA . GLY A 1 106 ? 8.927 39.863 34.233 1.00 21.00 84 GLY A CA 1
ATOM 646 C C . GLY A 1 106 ? 9.069 39.722 35.728 1.00 20.15 84 GLY A C 1
ATOM 647 O O . GLY A 1 106 ? 9.222 38.604 36.241 1.00 19.20 84 GLY A O 1
ATOM 648 N N . LEU A 1 107 ? 9.001 40.846 36.441 1.00 18.25 85 LEU A N 1
ATOM 649 C CA . LEU A 1 107 ? 9.284 40.836 37.869 1.00 18.22 85 LEU A CA 1
ATOM 650 C C . LEU A 1 107 ? 8.251 40.030 38.640 1.00 19.07 85 LEU A C 1
ATOM 651 O O . LEU A 1 107 ? 8.629 39.242 39.517 1.00 19.03 85 LEU A O 1
ATOM 656 N N . ALA A 1 108 ? 6.958 40.201 38.340 1.00 18.58 86 ALA A N 1
ATOM 657 C CA . ALA A 1 108 ? 5.925 39.428 39.045 1.00 17.70 86 ALA A CA 1
ATOM 658 C C . ALA A 1 108 ? 6.131 37.933 38.837 1.00 20.44 86 ALA A C 1
ATOM 659 O O . ALA A 1 108 ? 6.006 37.153 39.781 1.00 17.81 86 ALA A O 1
ATOM 661 N N . ARG A 1 109 ? 6.446 37.535 37.605 1.00 14.48 87 ARG A N 1
ATOM 662 C CA . ARG A 1 109 ? 6.703 36.115 37.326 1.00 13.49 87 ARG A CA 1
ATOM 663 C C . ARG A 1 109 ? 7.908 35.629 38.144 1.00 15.94 87 ARG A C 1
ATOM 664 O O . ARG A 1 109 ? 7.895 34.529 38.727 1.00 16.47 87 ARG A O 1
ATOM 672 N N . THR A 1 110 ? 8.950 36.435 38.225 1.00 14.01 88 THR A N 1
ATOM 673 C CA . THR A 1 110 ? 10.086 36.098 39.089 1.00 14.14 88 THR A CA 1
ATOM 674 C C . THR A 1 110 ? 9.702 35.978 40.577 1.00 12.40 88 THR A C 1
ATOM 675 O O . THR A 1 110 ? 10.193 35.070 41.281 1.00 15.34 88 THR A O 1
ATOM 679 N N . ARG A 1 111 ? 8.835 36.871 41.061 1.00 16.09 89 ARG A N 1
ATOM 680 C CA . ARG A 1 111 ? 8.346 36.772 42.429 1.00 14.56 89 ARG A CA 1
ATOM 681 C C . ARG A 1 111 ? 7.608 35.437 42.637 1.00 14.63 89 ARG A C 1
ATOM 682 O O . ARG A 1 111 ? 7.727 34.815 43.713 1.00 15.37 89 ARG A O 1
ATOM 690 N N . VAL A 1 112 ? 6.801 35.034 41.659 1.00 11.53 90 VAL A N 1
ATOM 691 C CA . VAL A 1 112 ? 6.190 33.711 41.716 1.00 13.56 90 VAL A CA 1
ATOM 692 C C . VAL A 1 112 ? 7.252 32.611 41.868 1.00 17.45 90 VAL A C 1
ATOM 693 O O . VAL A 1 112 ? 7.167 31.764 42.784 1.00 13.34 90 VAL A O 1
ATOM 697 N N . HIS A 1 113 ? 8.250 32.610 40.985 1.00 12.99 91 HIS A N 1
ATOM 698 C CA . HIS A 1 113 ? 9.313 31.593 41.075 1.00 12.85 91 HIS A CA 1
ATOM 699 C C . HIS A 1 113 ? 9.940 31.547 42.454 1.00 10.25 91 HIS A C 1
ATOM 700 O O . HIS A 1 113 ? 10.207 30.483 43.018 1.00 13.51 91 HIS A O 1
ATOM 707 N N . GLU A 1 114 ? 10.300 32.709 42.975 1.00 14.71 92 GLU A N 1
ATOM 708 C CA . GLU A 1 114 ? 10.876 32.789 44.308 1.00 13.35 92 GLU A CA 1
ATOM 709 C C . GLU A 1 114 ? 10.036 32.068 45.367 1.00 14.22 92 GLU A C 1
ATOM 710 O O . GLU A 1 114 ? 10.575 31.315 46.178 1.00 14.68 92 GLU A O 1
ATOM 716 N N . TRP A 1 115 ? 8.729 32.339 45.398 1.00 15.17 93 TRP A N 1
ATOM 717 C CA . TRP A 1 115 ? 7.866 31.641 46.341 1.00 12.50 93 TRP A CA 1
ATOM 718 C C . TRP A 1 115 ? 7.829 30.134 46.104 1.00 13.35 93 TRP A C 1
ATOM 719 O O . TRP A 1 115 ? 7.762 29.379 47.088 1.00 14.45 93 TRP A O 1
ATOM 730 N N . LEU A 1 116 ? 7.833 29.700 44.834 1.00 13.26 94 LEU A N 1
ATOM 731 C CA . LEU A 1 116 ? 7.819 28.238 44.540 1.00 12.38 94 LEU A CA 1
ATOM 732 C C . LEU A 1 116 ? 9.093 27.574 45.068 1.00 11.0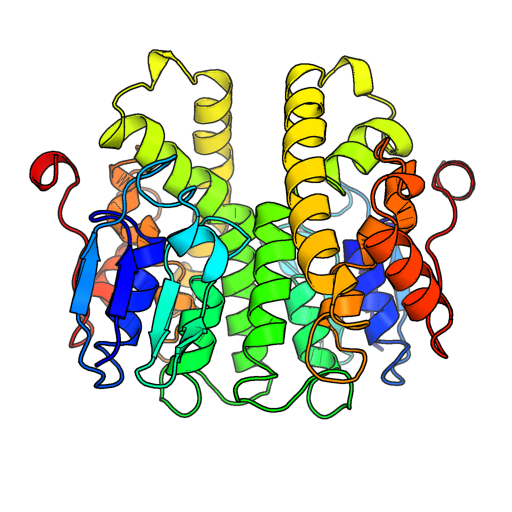3 94 LEU A C 1
ATOM 733 O O . LEU A 1 116 ? 9.035 26.457 45.610 1.00 14.15 94 LEU A O 1
ATOM 738 N N . PHE A 1 117 ? 10.258 28.195 44.892 1.00 13.13 95 PHE A N 1
ATOM 739 C CA . PHE A 1 117 ? 11.492 27.598 45.439 1.00 13.03 95 PHE A CA 1
ATOM 740 C C . PHE A 1 117 ? 11.533 27.681 46.963 1.00 13.68 95 PHE A C 1
ATOM 741 O O . PHE A 1 117 ? 11.971 26.756 47.635 1.00 14.17 95 PHE A O 1
ATOM 749 N N . PHE A 1 118 ? 11.108 28.801 47.522 1.00 13.22 96 PHE A N 1
ATOM 750 C CA . PHE A 1 118 ? 11.015 28.885 48.984 1.00 16.30 96 PHE A CA 1
ATOM 751 C C . PHE A 1 118 ? 10.116 27.763 49.525 1.00 14.38 96 PHE A C 1
ATOM 752 O O . PHE A 1 118 ? 10.453 27.096 50.514 1.00 14.08 96 PHE A O 1
ATOM 760 N N . GLU A 1 119 ? 8.994 27.530 48.861 1.00 13.10 97 GLU A N 1
ATOM 761 C CA . GLU A 1 119 ? 8.060 26.482 49.315 1.00 13.19 97 GLU A CA 1
ATOM 762 C C . GLU A 1 119 ? 8.766 25.119 49.375 1.00 14.47 97 GLU A C 1
ATOM 763 O O . GLU A 1 119 ? 8.643 24.375 50.371 1.00 16.74 97 GLU A O 1
ATOM 769 N N . GLN A 1 120 ? 9.498 24.782 48.306 1.00 14.49 98 GLN A N 1
ATOM 770 C CA . GLN A 1 120 ? 10.171 23.475 48.222 1.00 14.90 98 GLN A CA 1
ATOM 771 C C . GLN A 1 120 ? 11.365 23.343 49.156 1.00 16.14 98 GLN A C 1
ATOM 772 O O . GLN A 1 120 ? 11.694 22.254 49.608 1.00 16.31 98 GLN A O 1
ATOM 778 N N . TYR A 1 121 ? 12.047 24.444 49.448 1.00 16.26 99 TYR A N 1
ATOM 779 C CA . TYR A 1 121 ? 13.278 24.359 50.219 1.00 14.09 99 TYR A CA 1
ATOM 780 C C . TYR A 1 121 ? 13.066 24.640 51.706 1.00 16.41 99 TYR A C 1
ATOM 781 O O . TYR A 1 121 ? 13.708 24.019 52.575 1.00 16.34 99 TYR A O 1
ATOM 790 N N . SER A 1 122 ? 12.194 25.611 51.995 1.00 13.10 100 SER A N 1
ATOM 791 C CA . SER A 1 122 ? 12.119 26.165 53.352 1.00 14.96 100 SER A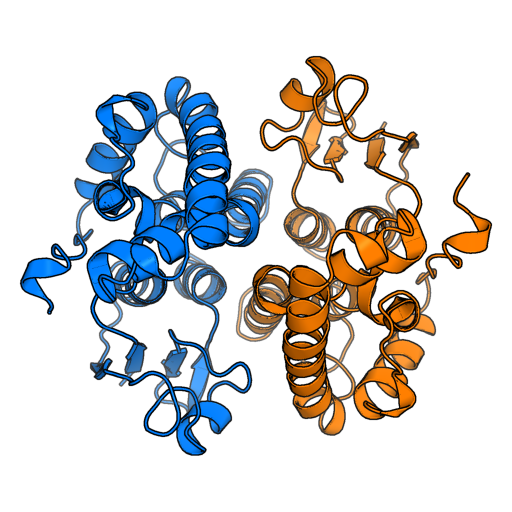 CA 1
ATOM 792 C C . SER A 1 122 ? 10.808 25.866 54.094 1.00 14.39 100 SER A C 1
ATOM 793 O O . SER A 1 122 ? 10.712 26.114 55.308 1.00 16.62 100 SER A O 1
ATOM 796 N N . HIS A 1 123 ? 9.804 25.326 53.395 1.00 15.33 101 HIS A N 1
ATOM 797 C CA . HIS A 1 123 ? 8.469 25.232 53.976 1.00 16.31 101 HIS A CA 1
ATOM 798 C C . HIS A 1 123 ? 7.985 23.776 53.931 1.00 13.60 101 HIS A C 1
ATOM 799 O O . HIS A 1 123 ? 7.782 23.160 54.993 1.00 16.25 101 HIS A O 1
ATOM 806 N N . GLU A 1 124 ? 7.829 23.217 52.717 1.00 14.12 102 GLU A N 1
ATOM 807 C CA . GLU A 1 124 ? 7.382 21.827 52.543 1.00 14.25 102 GLU A CA 1
ATOM 808 C C . GLU A 1 124 ? 8.188 20.814 53.408 1.00 14.36 102 GLU A C 1
ATOM 809 O O . GLU A 1 124 ? 7.580 19.950 54.051 1.00 15.45 102 GLU A O 1
ATOM 815 N N . PRO A 1 125 ? 9.531 20.917 53.448 1.00 13.87 103 PRO A N 1
ATOM 816 C CA . PRO A 1 125 ? 10.289 19.873 54.166 1.00 18.34 103 PRO A CA 1
ATOM 817 C C . PRO A 1 125 ? 10.012 19.817 55.683 1.00 15.41 103 PRO A C 1
ATOM 818 O O . PRO A 1 125 ? 10.451 18.907 56.377 1.00 20.33 103 PRO A O 1
ATOM 822 N N . TYR A 1 126 ? 9.351 20.827 56.211 1.00 14.68 104 TYR A N 1
ATOM 823 C CA . TYR A 1 126 ? 9.082 20.920 57.645 1.00 16.34 104 TYR A CA 1
ATOM 824 C C . TYR A 1 126 ? 7.597 20.741 57.903 1.00 17.83 104 TYR A C 1
ATOM 825 O O . TYR A 1 126 ? 7.199 19.941 58.746 1.00 17.09 104 TYR A O 1
ATOM 834 N N . ILE A 1 127 ? 6.772 21.518 57.192 1.00 14.50 105 ILE A N 1
ATOM 835 C CA . ILE A 1 127 ? 5.323 21.474 57.438 1.00 17.00 105 ILE A CA 1
ATOM 836 C C . ILE A 1 127 ? 4.719 20.189 56.861 1.00 14.30 105 ILE A C 1
ATOM 837 O O . ILE A 1 127 ? 3.931 19.485 57.544 1.00 16.88 105 ILE A O 1
ATOM 842 N N . ALA A 1 128 ? 5.043 19.871 55.614 1.00 16.09 106 ALA A N 1
ATOM 843 C CA . ALA A 1 128 ? 4.472 18.648 55.013 1.00 16.21 106 ALA A CA 1
ATOM 844 C C . ALA A 1 128 ? 4.985 17.407 55.743 1.00 13.53 106 ALA A C 1
ATOM 845 O O . ALA A 1 128 ? 4.223 16.465 56.021 1.00 14.64 106 ALA A O 1
ATOM 847 N N . VAL A 1 129 ? 6.262 17.395 56.097 1.00 15.68 107 VAL A N 1
ATOM 848 C CA . VAL A 1 129 ? 6.838 16.204 56.754 1.00 17.18 107 VAL A CA 1
ATOM 849 C C . VAL A 1 129 ? 6.283 16.031 58.168 1.00 18.57 107 VAL A C 1
ATOM 850 O O . VAL A 1 129 ? 5.945 14.903 58.565 1.00 16.43 107 VAL A O 1
ATOM 854 N N . ALA A 1 130 ? 6.173 17.111 58.946 1.00 16.79 108 ALA A N 1
ATOM 855 C CA . ALA A 1 130 ? 5.593 17.024 60.301 1.00 17.29 108 ALA A CA 1
ATOM 856 C C . ALA A 1 130 ? 4.153 16.483 60.219 1.00 17.67 108 ALA A C 1
ATOM 857 O O . ALA A 1 130 ? 3.754 15.624 61.007 1.00 18.48 108 ALA A O 1
ATOM 859 N N . ARG A 1 131 ? 3.376 16.993 59.266 1.00 14.98 109 ARG A N 1
ATOM 860 C CA . ARG A 1 131 ? 1.985 16.576 59.100 1.00 17.87 109 ARG A CA 1
ATOM 861 C C . ARG A 1 131 ? 1.924 15.080 58.803 1.00 15.61 109 ARG A C 1
ATOM 862 O O . ARG A 1 131 ? 1.069 14.378 59.337 1.00 17.91 109 ARG A O 1
ATOM 870 N N . TYR A 1 132 ? 2.811 14.611 57.932 1.00 17.46 110 TYR A N 1
ATOM 871 C CA . TYR A 1 132 ? 2.819 13.210 57.515 1.00 18.06 110 TYR A CA 1
ATOM 872 C C . TYR A 1 132 ? 3.233 12.301 58.688 1.00 19.98 110 TYR A C 1
ATOM 873 O O . TYR A 1 132 ? 2.565 11.304 59.006 1.00 21.53 110 TYR A O 1
ATOM 882 N N . LEU A 1 133 ? 4.326 12.636 59.353 1.00 18.09 111 LEU A N 1
ATOM 883 C CA . LEU A 1 133 ? 4.820 11.796 60.463 1.00 19.14 111 LEU A CA 1
ATOM 884 C C . LEU A 1 133 ? 3.865 11.767 61.663 1.00 21.92 111 LEU A C 1
ATOM 885 O O . LEU A 1 133 ? 3.663 10.727 62.298 1.00 26.70 111 LEU A O 1
ATOM 890 N N . LYS A 1 134 ? 3.239 12.902 61.953 1.00 17.08 112 LYS A N 1
ATOM 891 C CA . LYS A 1 134 ? 2.346 13.021 63.112 1.00 19.35 112 LYS A CA 1
ATOM 892 C C . LYS A 1 134 ? 0.927 12.568 62.799 1.00 21.04 112 LYS A C 1
ATOM 893 O O . LYS A 1 134 ? 0.381 11.671 63.460 1.00 26.42 112 LYS A O 1
ATOM 899 N N . SER A 1 135 ? 0.333 13.162 61.769 1.00 22.36 113 SER A N 1
ATOM 900 C CA . SER A 1 135 ? -1.103 12.958 61.505 1.00 22.62 113 SER A CA 1
ATOM 901 C C . SER A 1 135 ? -1.442 11.866 60.503 1.00 23.93 113 SER A C 1
ATOM 902 O O . SER A 1 135 ? -2.582 11.380 60.455 1.00 30.69 113 SER A O 1
ATOM 905 N N . TRP A 1 136 ? -0.466 11.460 59.705 1.00 20.19 114 TRP A N 1
ATOM 906 C CA . TRP A 1 136 ? -0.710 10.334 58.815 1.00 24.44 114 TRP A CA 1
ATOM 907 C C . TRP A 1 136 ? -0.210 9.021 59.454 1.00 22.89 114 TRP A C 1
ATOM 908 O O . TRP A 1 136 ? -0.981 8.062 59.653 1.00 24.36 114 TRP A O 1
ATOM 919 N N . LEU A 1 137 ? 1.069 8.976 59.801 1.00 22.63 115 LEU A N 1
ATOM 920 C CA . LEU A 1 137 ? 1.677 7.756 60.353 1.00 25.99 115 LEU A CA 1
ATOM 921 C C . LEU A 1 137 ? 1.415 7.596 61.856 1.00 25.10 115 LEU A C 1
ATOM 922 O O . LEU A 1 137 ? 1.414 6.480 62.381 1.00 30.66 115 LEU A O 1
ATOM 927 N N . ARG A 1 138 ? 1.181 8.710 62.541 1.00 23.62 116 ARG A N 1
ATOM 928 C CA . ARG A 1 138 ? 0.983 8.702 63.987 1.00 23.50 116 ARG A CA 1
ATOM 929 C C . ARG A 1 138 ? 2.181 8.062 64.666 1.00 27.98 116 ARG A C 1
ATOM 930 O O . ARG A 1 138 ? 2.028 7.248 65.590 1.00 35.48 116 ARG A O 1
ATOM 938 N N . GLN A 1 139 ? 3.371 8.452 64.214 1.00 23.02 117 GLN A N 1
ATOM 939 C CA . GLN A 1 139 ? 4.624 7.902 64.739 1.00 29.97 117 GLN A CA 1
ATOM 940 C C . GLN A 1 139 ? 5.498 9.005 65.300 1.00 22.73 117 GLN A C 1
ATOM 941 O O . GLN A 1 139 ? 6.721 8.952 65.170 1.00 25.08 117 GLN A O 1
ATOM 947 N N . ALA A 1 140 ? 4.884 9.988 65.943 1.00 23.13 118 ALA A N 1
ATOM 948 C CA . ALA A 1 140 ? 5.662 11.136 66.433 1.00 23.10 118 ALA A CA 1
ATOM 949 C C . ALA A 1 140 ? 6.775 10.679 67.378 1.00 25.43 118 ALA A C 1
ATOM 950 O O . ALA A 1 140 ? 7.876 11.249 67.389 1.00 22.89 118 ALA A O 1
ATOM 952 N N . HIS A 1 141 ? 6.507 9.624 68.143 1.00 24.57 119 HIS A N 1
ATOM 953 C CA . HIS A 1 141 ? 7.478 9.132 69.137 1.00 26.46 119 HIS A CA 1
ATOM 954 C C . HIS A 1 141 ? 8.774 8.585 68.523 1.00 23.61 119 HIS A C 1
ATOM 955 O O . HIS A 1 141 ? 9.797 8.470 69.223 1.00 27.02 119 HIS A O 1
ATOM 962 N N . LEU A 1 142 ? 8.751 8.273 67.223 1.00 23.20 120 LEU A N 1
ATOM 963 C CA . LEU A 1 142 ? 9.920 7.691 66.558 1.00 23.64 120 LEU A CA 1
ATOM 964 C C . LEU A 1 142 ? 10.782 8.727 65.842 1.00 20.28 120 LEU A C 1
ATOM 965 O O . LEU A 1 142 ? 11.825 8.374 65.275 1.00 24.98 120 LEU A O 1
ATOM 970 N N . HIS A 1 143 ? 10.367 10.003 65.859 1.00 19.45 121 HIS A N 1
ATOM 971 C CA . HIS A 1 143 ? 11.048 11.021 65.061 1.00 21.73 121 HIS A CA 1
ATOM 972 C C . HIS A 1 143 ? 11.293 12.289 65.858 1.00 23.61 121 HIS A C 1
ATOM 973 O O . HIS A 1 143 ? 11.135 13.394 65.326 1.00 23.24 121 HIS A O 1
ATOM 980 N N . GLU A 1 144 ? 11.700 12.131 67.114 1.00 19.19 122 GLU A N 1
ATOM 981 C CA . GLU A 1 144 ? 11.818 13.257 68.044 1.00 19.20 122 GLU A CA 1
ATOM 982 C C . GLU A 1 144 ? 12.696 14.394 67.535 1.00 19.23 122 GLU A C 1
ATOM 983 O O . GLU A 1 144 ? 12.222 15.542 67.437 1.00 20.23 122 GLU A O 1
ATOM 989 N N . ALA A 1 145 ? 13.956 14.114 67.211 1.00 18.95 123 ALA A N 1
ATOM 990 C CA . ALA A 1 145 ? 14.865 15.204 66.844 1.00 19.36 123 ALA A CA 1
ATOM 991 C C . ALA A 1 145 ? 14.343 15.879 65.584 1.00 20.70 123 ALA A C 1
ATOM 992 O O . ALA A 1 145 ? 14.302 17.105 65.494 1.00 20.04 123 ALA A O 1
ATOM 994 N N . ARG A 1 146 ? 13.949 15.073 64.602 1.00 20.12 124 ARG A N 1
ATOM 995 C CA . ARG A 1 146 ? 13.444 15.644 63.354 1.00 17.19 124 ARG A CA 1
ATOM 996 C C . ARG A 1 146 ? 12.198 16.509 63.533 1.00 20.43 124 ARG A C 1
ATOM 997 O O . ARG A 1 146 ? 12.094 17.591 62.920 1.00 19.62 124 ARG A O 1
ATOM 1005 N N . LEU A 1 147 ? 11.274 16.072 64.384 1.00 16.06 125 LEU A N 1
ATOM 1006 C CA . LEU A 1 147 ? 10.024 16.820 64.557 1.00 15.59 125 LEU A CA 1
ATOM 1007 C C . LEU A 1 147 ? 10.263 18.083 65.353 1.00 17.15 125 LEU A C 1
ATOM 1008 O O . LEU A 1 147 ? 9.542 19.061 65.159 1.00 16.38 125 LEU A O 1
ATOM 1013 N N . ALA A 1 148 ? 11.254 18.078 66.250 1.00 16.66 126 ALA A N 1
ATOM 1014 C CA . ALA A 1 148 ? 11.600 19.318 66.929 1.00 16.03 126 ALA A CA 1
ATOM 1015 C C . ALA A 1 148 ? 12.147 20.280 65.887 1.00 16.73 126 ALA A C 1
ATOM 1016 O O . ALA A 1 148 ? 11.797 21.472 65.873 1.00 16.40 126 ALA A O 1
ATOM 1018 N N . ASP A 1 149 ? 13.002 19.779 64.991 1.00 16.81 127 ASP A N 1
ATOM 1019 C CA . ASP A 1 149 ? 13.546 20.636 63.931 1.00 16.37 127 ASP A CA 1
ATOM 1020 C C . ASP A 1 149 ? 12.413 21.179 63.021 1.00 16.02 127 ASP A C 1
ATOM 1021 O O . ASP A 1 149 ? 12.387 22.361 62.631 1.00 19.13 127 ASP A O 1
ATOM 1026 N N . CYS A 1 150 ? 11.464 20.329 62.672 1.00 15.43 128 CYS A N 1
ATOM 1027 C CA . CYS A 1 150 ? 10.304 20.755 61.881 1.00 16.92 128 CYS A CA 1
ATOM 1028 C C . CYS A 1 150 ? 9.498 21.854 62.570 1.00 16.02 128 CYS A C 1
ATOM 1029 O O . CYS A 1 150 ? 9.023 22.804 61.925 1.00 16.55 128 CYS A O 1
ATOM 1032 N N . ALA A 1 151 ? 9.320 21.722 63.881 1.00 17.06 129 ALA A N 1
ATOM 1033 C CA . ALA A 1 151 ? 8.528 22.706 64.613 1.00 16.51 129 ALA A CA 1
ATOM 1034 C C . ALA A 1 151 ? 9.241 24.083 64.495 1.00 18.35 129 ALA A C 1
ATOM 1035 O O . ALA A 1 151 ? 8.597 25.105 64.251 1.00 18.53 129 ALA A O 1
ATOM 1037 N N . THR A 1 152 ? 10.554 24.095 64.673 1.00 16.64 130 THR A N 1
ATOM 1038 C CA . THR A 1 152 ? 11.331 25.321 64.633 1.00 16.35 130 THR A CA 1
ATOM 1039 C C . THR A 1 152 ? 11.386 25.924 63.235 1.00 15.51 130 THR A C 1
ATOM 1040 O O . THR A 1 152 ? 11.090 27.125 63.050 1.00 18.84 130 THR A O 1
ATOM 1044 N N . ARG A 1 153 ? 11.768 25.119 62.240 1.00 14.59 131 ARG A N 1
ATOM 1045 C CA . ARG A 1 153 ? 11.905 25.638 60.892 1.00 14.84 131 ARG A CA 1
ATOM 1046 C C . ARG A 1 153 ? 10.558 25.917 60.222 1.00 16.14 131 ARG A C 1
ATOM 1047 O O . ARG A 1 153 ? 10.441 26.838 59.402 1.00 16.52 131 ARG A O 1
ATOM 1055 N N . GLY A 1 154 ? 9.540 25.125 60.546 1.00 15.63 132 GLY A N 1
ATOM 1056 C CA . GLY A 1 154 ? 8.192 25.407 60.030 1.00 15.95 132 GLY A CA 1
ATOM 1057 C C . GLY A 1 154 ? 7.686 26.750 60.544 1.00 16.53 132 GLY A C 1
ATOM 1058 O O . GLY A 1 154 ? 7.091 27.555 59.785 1.00 16.50 132 GLY A O 1
ATOM 1059 N N . ALA A 1 155 ? 7.906 27.008 61.838 1.00 15.10 133 ALA A N 1
ATOM 1060 C CA . ALA A 1 155 ? 7.560 28.329 62.381 1.00 15.45 133 ALA A CA 1
ATOM 1061 C C . ALA A 1 155 ? 8.285 29.469 61.661 1.00 16.41 133 ALA A C 1
ATOM 1062 O O . ALA A 1 155 ? 7.670 30.506 61.374 1.00 17.20 133 ALA A O 1
ATOM 1064 N N . ALA A 1 156 ? 9.560 29.285 61.317 1.00 14.85 134 ALA A N 1
ATOM 1065 C CA . ALA A 1 156 ? 10.309 30.321 60.614 1.00 14.92 134 ALA A CA 1
ATOM 1066 C C . ALA A 1 156 ? 9.707 30.568 59.236 1.00 16.39 134 ALA A C 1
ATOM 1067 O O . ALA A 1 156 ? 9.616 31.719 58.788 1.00 16.37 134 ALA A O 1
ATOM 1069 N N . ALA A 1 157 ? 9.274 29.518 58.554 1.00 15.23 135 ALA A N 1
ATOM 1070 C CA . ALA A 1 157 ? 8.688 29.658 57.215 1.00 14.30 135 ALA A CA 1
ATOM 1071 C C . ALA A 1 157 ? 7.353 30.415 57.318 1.00 16.66 135 ALA A C 1
ATOM 1072 O O . ALA A 1 157 ? 7.051 31.300 56.499 1.00 15.43 135 ALA A O 1
ATOM 1074 N N . LEU A 1 158 ? 6.537 30.094 58.311 1.00 14.92 136 LEU A N 1
ATOM 1075 C CA . LEU A 1 158 ? 5.284 30.844 58.513 1.00 13.65 136 LEU A CA 1
ATOM 1076 C C . LEU A 1 158 ? 5.547 32.318 58.836 1.00 16.80 136 LEU A C 1
ATOM 1077 O O . LEU A 1 158 ? 4.753 33.201 58.447 1.00 19.71 136 LEU A O 1
ATOM 1082 N N . ASP A 1 159 ? 6.631 32.593 59.567 1.00 14.85 137 ASP A N 1
ATOM 1083 C CA . ASP A 1 159 ? 7.027 33.991 59.855 1.00 14.97 137 ASP A CA 1
ATOM 1084 C C . ASP A 1 159 ? 7.285 34.781 58.580 1.00 16.85 137 ASP A C 1
ATOM 1085 O O . ASP A 1 159 ? 6.867 35.935 58.468 1.00 17.51 137 ASP A O 1
ATOM 1090 N N . VAL A 1 160 ? 8.005 34.200 57.638 1.00 17.86 138 VAL A N 1
ATOM 1091 C CA . VAL A 1 160 ? 8.241 34.832 56.333 1.00 18.39 138 VAL A CA 1
ATOM 1092 C C . VAL A 1 160 ? 6.897 35.126 55.637 1.00 17.01 138 VAL A C 1
ATOM 1093 O O . VAL A 1 160 ? 6.660 36.233 55.124 1.00 17.18 138 VAL A O 1
ATOM 1097 N N . MET A 1 161 ? 5.992 34.149 55.624 1.00 17.21 139 MET A N 1
ATOM 1098 C CA . MET A 1 161 ? 4.695 34.371 54.978 1.00 17.05 139 MET A CA 1
ATOM 1099 C C . MET A 1 161 ? 3.913 35.483 55.667 1.00 16.59 139 MET A C 1
ATOM 1100 O O . MET A 1 161 ? 3.349 36.377 54.994 1.00 16.84 139 MET A O 1
ATOM 1105 N N . GLU A 1 162 ? 3.930 35.457 56.999 1.00 16.30 140 GLU A N 1
ATOM 1106 C CA . GLU A 1 162 ? 3.191 36.438 57.818 1.00 15.91 140 GLU A CA 1
ATOM 1107 C C . GLU A 1 162 ? 3.711 37.852 57.531 1.00 17.67 140 GLU A C 1
ATOM 1108 O O . GLU A 1 162 ? 2.913 38.781 57.382 1.00 22.26 140 GLU A O 1
ATOM 1114 N N . GLN A 1 163 ? 5.034 38.019 57.459 1.00 20.04 141 GLN A N 1
ATOM 1115 C CA . GLN A 1 163 ? 5.646 39.359 57.262 1.00 20.97 141 GLN A CA 1
ATOM 1116 C C . GLN A 1 163 ? 5.164 39.946 55.929 1.00 19.00 141 GLN A C 1
ATOM 1117 O O . GLN A 1 163 ? 4.851 41.139 55.829 1.00 20.63 141 GLN A O 1
ATOM 1123 N N . HIS A 1 164 ? 5.057 39.090 54.918 1.00 19.78 142 HIS A N 1
ATOM 1124 C CA . HIS A 1 164 ? 4.588 39.525 53.608 1.00 15.40 142 HIS A CA 1
ATOM 1125 C C . HIS A 1 164 ? 3.093 39.827 53.626 1.00 15.76 142 HIS A C 1
ATOM 1126 O O . HIS A 1 164 ? 2.643 40.908 53.191 1.00 18.85 142 HIS A O 1
ATOM 1133 N N . LEU A 1 165 ? 2.323 38.859 54.108 1.00 16.76 143 LEU A N 1
ATOM 1134 C CA . LEU A 1 165 ? 0.863 38.882 54.029 1.00 19.06 143 LEU A CA 1
ATOM 1135 C C . LEU A 1 165 ? 0.213 39.866 54.989 1.00 22.37 143 LEU A C 1
ATOM 1136 O O . LEU A 1 165 ? -0.976 40.164 54.856 1.00 23.73 143 LEU A O 1
ATOM 1141 N N . ALA A 1 166 ? 0.975 40.361 55.963 1.00 18.97 144 ALA A N 1
ATOM 1142 C CA . ALA A 1 166 ? 0.494 41.437 56.838 1.00 21.69 144 ALA A CA 1
ATOM 1143 C C . ALA A 1 166 ? 0.374 42.719 56.037 1.00 24.12 144 ALA A C 1
ATOM 1144 O O . ALA A 1 166 ? -0.408 43.624 56.392 1.00 27.44 144 ALA A O 1
ATOM 1146 N N . GLY A 1 167 ? 1.148 42.808 54.954 1.00 24.67 145 GLY A N 1
ATOM 1147 C CA . GLY A 1 167 ? 1.188 44.048 54.150 1.00 22.50 145 GLY A CA 1
ATOM 1148 C C . GLY A 1 167 ? 0.409 44.004 52.839 1.00 23.29 145 GLY A C 1
ATOM 1149 O O . GLY A 1 167 ? 0.093 45.048 52.252 1.00 25.37 145 GLY A O 1
ATOM 1150 N N . GLU A 1 168 ? 0.106 42.813 52.360 1.00 24.93 146 GLU A N 1
ATOM 1151 C CA A GLU A 1 168 ? -0.740 42.618 51.222 0.50 23.92 146 GLU A CA 1
ATOM 1152 C CA B GLU A 1 168 ? -0.558 42.592 51.081 0.50 23.65 146 GLU A CA 1
ATOM 1153 C C . GLU A 1 168 ? -1.445 41.314 51.162 1.00 18.48 146 GLU A C 1
ATOM 1154 O O . GLU A 1 168 ? -0.978 40.370 51.761 1.00 22.06 146 GLU A O 1
ATOM 1165 N N . PRO A 1 169 ? -2.529 41.265 50.432 1.00 19.25 147 PRO A N 1
ATOM 1166 C CA . PRO A 1 169 ? -3.423 40.086 50.521 1.00 19.96 147 PRO A CA 1
ATOM 1167 C C . PRO A 1 169 ? -2.985 38.879 49.729 1.00 17.41 147 PRO A C 1
ATOM 1168 O O . PRO A 1 169 ? -3.447 37.775 50.032 1.00 19.68 147 PRO A O 1
ATOM 1172 N N . TRP A 1 170 ? -2.115 39.060 48.735 1.00 17.08 148 TRP A N 1
ATOM 1173 C CA . TRP A 1 170 ? -1.690 37.920 47.898 1.00 18.38 148 TRP A CA 1
ATOM 1174 C C . TRP A 1 170 ? -0.176 37.812 47.912 1.00 16.82 148 TRP A C 1
ATO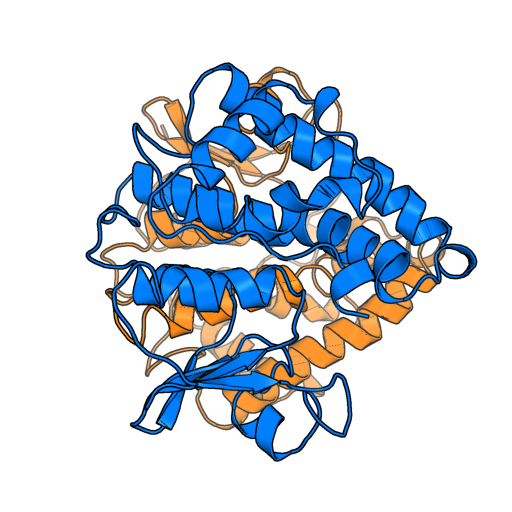M 1175 O O . TRP A 1 170 ? 0.528 38.809 48.166 1.00 17.06 148 TRP A O 1
ATOM 1186 N N . LEU A 1 171 ? 0.368 36.632 47.620 1.00 17.07 149 LEU A N 1
ATOM 1187 C CA . LEU A 1 171 ? 1.808 36.485 47.630 1.00 16.81 149 LEU A CA 1
ATOM 1188 C C . LEU A 1 171 ? 2.523 37.284 46.527 1.00 14.16 149 LEU A C 1
ATOM 1189 O O . LEU A 1 171 ? 3.676 37.731 46.725 1.00 18.92 149 LEU A O 1
ATOM 1194 N N . VAL A 1 172 ? 1.866 37.464 45.381 1.00 14.43 150 VAL A N 1
ATOM 1195 C CA . VAL A 1 172 ? 2.430 38.243 44.274 1.00 17.18 150 VAL A CA 1
ATOM 1196 C C . VAL A 1 172 ? 1.353 39.127 43.634 1.00 17.35 150 VAL A C 1
ATOM 1197 O O . VAL A 1 172 ? 0.293 38.656 43.249 1.00 18.18 150 VAL A O 1
ATOM 1201 N N . GLY A 1 173 ? 1.626 40.426 43.539 1.00 20.50 151 GLY A N 1
ATOM 1202 C CA . GLY A 1 173 ? 0.729 41.337 42.826 1.00 23.15 151 GLY A CA 1
ATOM 1203 C C . GLY A 1 173 ? -0.631 41.495 43.481 1.00 23.17 151 GLY A C 1
ATOM 1204 O O . GLY A 1 173 ? -0.785 41.305 44.696 1.00 26.10 151 GLY A O 1
ATOM 1205 N N . GLU A 1 174 ? -1.619 41.829 42.689 1.00 20.97 152 GLU A N 1
ATOM 1206 C CA . GLU A 1 174 ? -2.915 42.168 43.188 1.00 19.40 152 GLU A CA 1
ATOM 1207 C C . GLU A 1 174 ? -3.946 41.066 43.090 1.00 18.84 152 GLU A C 1
ATOM 1208 O O . GLU A 1 174 ? -5.082 41.309 43.250 1.00 23.42 152 GLU A O 1
ATOM 1214 N N . GLY A 1 175 ? -3.526 39.835 42.819 1.00 18.89 153 GLY A N 1
ATOM 1215 C CA . GLY A 1 175 ? -4.511 38.769 42.670 1.00 19.53 153 GLY A CA 1
ATOM 1216 C C . GLY A 1 175 ? -3.837 37.424 42.865 1.00 18.96 153 GLY A C 1
ATOM 1217 O O . GLY A 1 175 ? -2.620 37.369 42.993 1.00 18.80 153 GLY A O 1
ATOM 1218 N N . PRO A 1 176 ? -4.631 36.337 42.888 1.00 15.45 154 PRO A N 1
ATOM 1219 C CA . PRO A 1 176 ? -4.107 34.992 43.170 1.00 14.99 154 PRO A CA 1
ATOM 1220 C C . PRO A 1 176 ? -3.252 34.442 42.023 1.00 16.37 154 PRO A C 1
ATOM 1221 O O . PRO A 1 176 ? -3.557 34.660 40.833 1.00 17.30 154 PRO A O 1
ATOM 1225 N N . THR A 1 177 ? -2.197 33.721 42.377 1.00 16.36 155 THR A N 1
ATOM 1226 C CA . THR A 1 177 ? -1.358 33.073 41.394 1.00 15.99 155 THR A CA 1
ATOM 1227 C C . THR A 1 177 ? -1.024 31.682 41.885 1.00 14.74 155 THR A C 1
ATOM 1228 O O . THR A 1 177 ? -1.384 31.308 43.005 1.00 15.27 155 THR A O 1
ATOM 1232 N N . ILE A 1 178 ? -0.253 30.944 41.089 1.00 14.38 156 ILE A N 1
ATOM 1233 C CA . ILE A 1 178 ? 0.210 29.643 41.570 1.00 15.09 156 ILE A CA 1
ATOM 1234 C C . ILE A 1 178 ? 1.122 29.749 42.798 1.00 13.12 156 ILE A C 1
ATOM 1235 O O . ILE A 1 178 ? 1.350 28.720 43.485 1.00 15.22 156 ILE A O 1
ATOM 1240 N N . ALA A 1 179 ? 1.701 30.937 43.067 1.00 14.32 157 ALA A N 1
ATOM 1241 C CA . ALA A 1 179 ? 2.475 31.124 44.308 1.00 13.70 157 ALA A CA 1
ATOM 1242 C C . ALA A 1 179 ? 1.528 30.841 45.497 1.00 16.13 157 ALA A C 1
ATOM 1243 O O . ALA A 1 179 ? 1.872 30.097 46.426 1.00 15.07 157 ALA A O 1
ATOM 1245 N N . ASP A 1 180 ? 0.333 31.433 45.475 1.00 14.29 158 ASP A N 1
ATOM 1246 C CA . ASP A 1 180 ? -0.632 31.158 46.554 1.00 13.27 158 ASP A CA 1
ATOM 1247 C C . ASP A 1 180 ? -0.990 29.678 46.606 1.00 13.93 158 ASP A C 1
ATOM 1248 O O . ASP A 1 180 ? -1.071 29.107 47.703 1.00 15.69 158 ASP A O 1
ATOM 1253 N N . LEU A 1 181 ? -1.282 29.081 45.457 1.00 14.52 159 LEU A N 1
ATOM 1254 C CA . LEU A 1 181 ? -1.626 27.639 45.455 1.00 13.16 159 LEU A CA 1
ATOM 1255 C C . LEU A 1 181 ? -0.512 26.787 46.064 1.00 17.49 159 LEU A C 1
ATOM 1256 O O . LEU A 1 181 ? -0.782 25.918 46.895 1.00 14.46 159 LEU A O 1
ATOM 1261 N N . ALA A 1 182 ? 0.732 27.019 45.652 1.00 14.08 160 ALA A N 1
ATOM 1262 C CA . ALA A 1 182 ? 1.834 26.206 46.124 1.00 12.14 160 ALA A CA 1
ATOM 1263 C C . ALA A 1 182 ? 1.939 26.231 47.650 1.00 13.12 160 ALA A C 1
ATOM 1264 O O . ALA A 1 182 ? 2.178 25.172 48.284 1.00 13.85 160 ALA A O 1
ATOM 1266 N N . LEU A 1 183 ? 1.80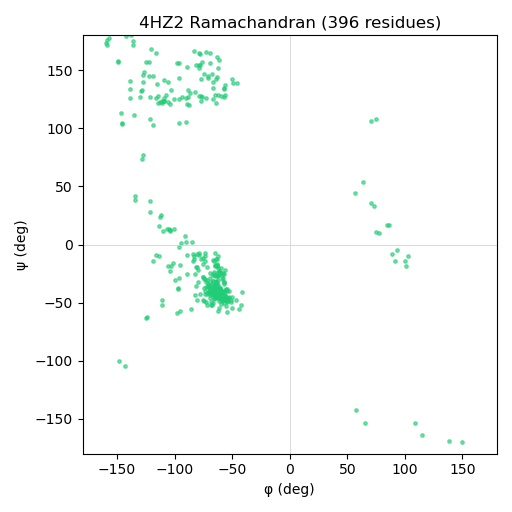8 27.432 48.236 1.00 14.32 161 LEU A N 1
ATOM 1267 C CA A LEU A 1 183 ? 1.941 27.636 49.702 0.50 13.02 161 LEU A CA 1
ATOM 1268 C CA B LEU A 1 183 ? 1.948 27.570 49.698 0.50 15.62 161 LEU A CA 1
ATOM 1269 C C . LEU A 1 183 ? 0.659 27.221 50.450 1.00 13.09 161 LEU A C 1
ATOM 1270 O O . LEU A 1 183 ? 0.692 26.862 51.625 1.00 17.18 161 LEU A O 1
ATOM 1279 N N . PHE A 1 184 ? -0.480 27.292 49.762 1.00 14.01 162 PHE A N 1
ATOM 1280 C CA . PHE A 1 184 ? -1.750 26.941 50.385 1.00 15.89 162 PHE A CA 1
ATOM 1281 C C . PHE A 1 184 ? -1.836 25.443 50.617 1.00 15.54 162 PHE A C 1
ATOM 1282 O O . PHE A 1 184 ? -2.401 25.006 51.615 1.00 14.60 162 PHE A O 1
ATOM 1290 N N . ALA A 1 185 ? -1.289 24.677 49.670 1.00 13.83 163 ALA A N 1
ATOM 1291 C CA . ALA A 1 185 ? -1.407 23.212 49.648 1.00 13.19 163 ALA A CA 1
ATOM 1292 C C . ALA A 1 185 ? -1.235 22.562 51.030 1.00 12.55 163 ALA A C 1
ATOM 1293 O O . ALA A 1 185 ? -2.123 21.787 51.474 1.00 15.46 163 ALA A O 1
ATOM 1295 N N . TYR A 1 186 ? -0.144 22.888 51.719 1.00 12.96 164 TYR A N 1
ATOM 1296 C CA . TYR A 1 186 ? 0.075 22.386 53.082 1.00 14.64 164 TYR A CA 1
ATOM 1297 C C . TYR A 1 186 ? -0.286 23.406 54.161 1.00 14.14 164 TYR A C 1
ATOM 1298 O O . TYR A 1 186 ? -0.663 23.026 55.248 1.00 15.84 164 TYR A O 1
ATOM 1307 N N . THR A 1 187 ? -0.144 24.713 53.891 1.00 15.15 165 THR A N 1
ATOM 1308 C CA . THR A 1 187 ? -0.417 25.660 54.963 1.00 15.06 165 THR A CA 1
ATOM 1309 C C . THR A 1 187 ? -1.865 25.546 55.458 1.00 13.13 165 THR A C 1
ATOM 1310 O O . THR A 1 187 ? -2.142 25.653 56.696 1.00 17.56 165 THR A O 1
ATOM 1314 N N . HIS A 1 188 ? -2.801 25.310 54.532 1.00 14.61 166 HIS A N 1
ATOM 1315 C CA . HIS A 1 188 ? -4.229 25.207 54.941 1.00 15.29 166 HIS A CA 1
ATOM 1316 C C . HIS A 1 188 ? -4.497 24.042 55.900 1.00 16.30 166 HIS A C 1
ATOM 1317 O O . HIS A 1 188 ? -5.487 24.056 56.632 1.00 19.24 166 HIS A O 1
ATOM 1324 N N . ARG A 1 189 ? -3.584 23.060 55.919 1.00 18.50 167 ARG A N 1
ATOM 1325 C CA . ARG A 1 189 ? -3.730 21.933 56.843 1.00 18.56 167 ARG A CA 1
ATOM 1326 C C . ARG A 1 189 ? -2.632 21.930 57.918 1.00 16.89 167 ARG A C 1
ATOM 1327 O O . ARG A 1 189 ? -2.328 20.887 58.483 1.00 18.32 167 ARG A O 1
ATOM 1335 N N . ALA A 1 190 ? -2.047 23.099 58.198 1.00 18.48 168 ALA A N 1
ATOM 1336 C CA . ALA A 1 190 ? -0.955 23.216 59.159 1.00 15.89 168 ALA A CA 1
ATOM 1337 C C . ALA A 1 190 ? -1.327 22.703 60.553 1.00 17.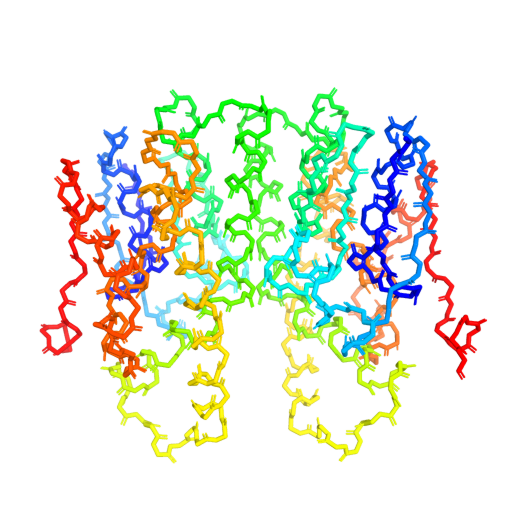38 168 ALA A C 1
ATOM 1338 O O . ALA A 1 190 ? -0.441 22.305 61.307 1.00 19.24 168 ALA A O 1
ATOM 1340 N N . GLU A 1 191 ? -2.614 22.714 60.902 1.00 19.85 169 GLU A N 1
ATOM 1341 C CA . GLU A 1 191 ? -3.019 22.217 62.212 1.00 19.17 169 GLU A CA 1
ATOM 1342 C C . GLU A 1 191 ? -2.614 20.765 62.390 1.00 15.33 169 GLU A C 1
ATOM 1343 O O . GLU A 1 191 ? -2.362 20.323 63.525 1.00 20.25 169 GLU A O 1
ATOM 1349 N N . GLU A 1 192 ? -2.552 20.023 61.282 1.00 18.48 170 GLU A N 1
ATOM 1350 C CA . GLU A 1 192 ? -2.131 18.613 61.340 1.00 21.60 170 GLU A CA 1
ATOM 1351 C C . GLU A 1 192 ? -0.633 18.423 61.570 1.00 17.90 170 GLU A C 1
ATOM 1352 O O . GLU A 1 192 ? -0.171 17.304 61.816 1.00 20.71 170 GLU A O 1
ATOM 1358 N N . ALA A 1 193 ? 0.119 19.519 61.530 1.00 18.92 171 ALA A N 1
ATOM 1359 C CA . ALA A 1 193 ? 1.535 19.504 61.867 1.00 19.23 171 ALA A CA 1
ATOM 1360 C C . ALA A 1 193 ? 1.745 20.258 63.207 1.00 16.61 171 ALA A C 1
ATOM 1361 O O . ALA A 1 193 ? 2.879 20.560 63.583 1.00 20.25 171 ALA A O 1
ATOM 1363 N N . ASP A 1 194 ? 0.638 20.543 63.901 1.00 18.53 172 ASP A N 1
ATOM 1364 C CA A ASP A 1 194 ? 0.610 21.283 65.167 0.50 19.75 172 ASP A CA 1
ATOM 1365 C CA B ASP A 1 194 ? 0.672 21.261 65.176 0.50 20.21 172 ASP A CA 1
ATOM 1366 C C . ASP A 1 194 ? 1.123 22.706 65.061 1.00 20.35 172 ASP A C 1
ATOM 1367 O O . ASP A 1 194 ? 1.844 23.175 65.945 1.00 25.30 172 ASP A O 1
ATOM 1376 N N . PHE A 1 195 ? 0.723 23.397 63.983 1.00 17.12 173 PHE A N 1
ATOM 1377 C CA . PHE A 1 195 ? 0.883 24.841 63.915 1.00 17.31 173 PHE A CA 1
ATOM 1378 C C . PHE A 1 195 ? -0.509 25.435 64.015 1.00 22.59 173 PHE A C 1
ATOM 1379 O O . PHE A 1 195 ? -1.418 25.088 63.236 1.00 25.12 173 PHE A O 1
ATOM 1387 N N . ASP A 1 196 ? -0.690 26.304 64.994 1.00 20.57 174 ASP A N 1
ATOM 1388 C CA . ASP A 1 196 ? -1.950 27.012 65.165 1.00 21.72 174 ASP A CA 1
ATOM 1389 C C . ASP A 1 196 ? -1.931 28.314 64.382 1.00 20.24 174 ASP A C 1
ATOM 1390 O O . ASP A 1 196 ? -1.293 29.305 64.811 1.00 23.05 174 ASP A O 1
ATOM 1395 N N . LEU A 1 197 ? -2.654 28.345 63.259 1.00 19.61 175 LEU A N 1
ATOM 1396 C CA . LEU A 1 197 ? -2.600 29.519 62.371 1.00 21.23 175 LEU A CA 1
ATOM 1397 C C . LEU A 1 197 ? -3.120 30.797 63.029 1.00 22.61 175 LEU A C 1
ATOM 1398 O O . LEU A 1 197 ? -2.836 31.910 62.549 1.00 21.65 175 LEU A O 1
ATOM 1403 N N . ALA A 1 198 ? -3.847 30.670 64.132 1.00 23.26 176 ALA A N 1
ATOM 1404 C CA . ALA A 1 198 ? -4.306 31.866 64.843 1.00 24.74 176 ALA A CA 1
ATOM 1405 C C . ALA A 1 198 ? -3.102 32.677 65.315 1.00 22.96 176 ALA A C 1
ATOM 1406 O O . ALA A 1 198 ? -3.191 33.896 65.545 1.00 26.20 176 ALA A O 1
ATOM 1408 N N . GLN A 1 199 ? -1.965 32.003 65.466 1.00 23.17 177 GLN A N 1
ATOM 1409 C CA . GLN A 1 199 ? -0.724 32.674 65.895 1.00 22.39 177 GLN A CA 1
ATOM 1410 C C . GLN A 1 199 ? -0.002 33.395 64.736 1.00 30.26 177 GLN A C 1
ATOM 1411 O O . GLN A 1 199 ? 0.979 34.128 64.959 1.00 23.55 177 GLN A O 1
ATOM 1417 N N . TRP A 1 200 ? -0.487 33.184 63.511 1.00 19.66 178 TRP A N 1
ATOM 1418 C CA . TRP A 1 200 ? -0.018 33.915 62.319 1.00 18.91 178 TRP A CA 1
ATOM 1419 C C . TRP A 1 200 ? -1.263 34.483 61.634 1.00 21.50 178 TRP A C 1
ATOM 1420 O O . TRP A 1 200 ? -1.706 33.966 60.608 1.00 19.81 178 TRP A O 1
ATOM 1431 N N . PRO A 1 201 ? -1.825 35.572 62.189 1.00 20.80 179 PRO A N 1
ATOM 1432 C CA . PRO A 1 201 ? -3.160 36.006 61.768 1.00 19.96 179 PRO A CA 1
ATOM 1433 C C . PRO A 1 201 ? -3.248 36.446 60.308 1.00 20.02 179 PRO A C 1
ATOM 1434 O O . PRO A 1 201 ? -4.306 36.278 59.678 1.00 22.06 179 PRO A O 1
ATOM 1438 N N . ALA A 1 202 ? -2.161 36.998 59.768 1.00 17.62 180 ALA A N 1
ATOM 1439 C CA . ALA A 1 202 ? -2.170 37.386 58.350 1.00 17.43 180 ALA A CA 1
ATOM 1440 C C . ALA A 1 202 ? -2.203 36.133 57.459 1.00 18.41 180 ALA A C 1
ATOM 1441 O O . ALA A 1 202 ? -2.857 36.113 56.417 1.00 18.78 180 ALA A O 1
ATOM 1443 N N . VAL A 1 203 ? -1.486 35.098 57.880 1.00 18.98 181 VAL A N 1
ATOM 1444 C CA . VAL A 1 203 ? -1.481 33.844 57.124 1.00 17.48 181 VAL A CA 1
ATOM 1445 C C . VAL A 1 203 ? -2.884 33.224 57.231 1.00 15.60 181 VAL A C 1
ATOM 1446 O O . VAL A 1 203 ? -3.422 32.695 56.238 1.00 18.26 181 VAL A O 1
ATOM 1450 N N . LEU A 1 204 ? -3.469 33.266 58.432 1.00 16.78 182 LEU A N 1
ATOM 1451 C CA . LEU A 1 204 ? -4.835 32.757 58.624 1.00 19.61 182 LEU A CA 1
ATOM 1452 C C . LEU A 1 204 ? -5.837 33.445 57.695 1.00 17.92 182 LEU A C 1
ATOM 1453 O O . LEU A 1 204 ? -6.646 32.771 57.040 1.00 20.12 182 LEU A O 1
ATOM 1458 N N . ALA A 1 205 ? -5.761 34.779 57.621 1.00 19.83 183 ALA A N 1
ATOM 1459 C CA . ALA A 1 205 ? -6.641 35.556 56.743 1.00 19.21 183 ALA A CA 1
ATOM 1460 C C . ALA A 1 205 ? -6.437 35.124 55.289 1.00 17.62 183 ALA A C 1
ATOM 1461 O O . ALA A 1 205 ? -7.386 35.047 54.503 1.00 20.95 183 ALA A O 1
ATOM 1463 N N . TRP A 1 206 ? -5.177 34.927 54.915 1.00 17.62 184 TRP A N 1
ATOM 1464 C CA . TRP A 1 206 ? -4.841 34.541 53.544 1.00 15.57 184 TRP A CA 1
ATOM 1465 C C . TRP A 1 206 ? -5.337 33.140 53.217 1.00 16.83 184 TRP A C 1
ATOM 1466 O O . TRP A 1 206 ? -5.843 32.925 52.131 1.00 17.36 184 TRP A O 1
ATOM 1477 N N . VAL A 1 207 ? -5.205 32.195 54.150 1.00 17.74 185 VAL A N 1
ATOM 1478 C CA . VAL A 1 207 ? -5.796 30.876 53.930 1.00 18.35 185 VAL A CA 1
ATOM 1479 C C . VAL A 1 207 ? -7.300 30.995 53.620 1.00 16.67 185 VAL A C 1
ATOM 1480 O O . VAL A 1 207 ? -7.796 30.384 52.668 1.00 18.38 185 VAL A O 1
ATOM 1484 N N . ASP A 1 208 ? -8.040 31.767 54.413 1.00 18.79 186 ASP A N 1
ATOM 1485 C CA . ASP A 1 208 ? -9.472 31.932 54.135 1.00 20.31 186 ASP A CA 1
ATOM 1486 C C . ASP A 1 208 ? -9.703 32.589 52.772 1.00 19.47 186 ASP A C 1
ATOM 1487 O O . ASP A 1 208 ? -10.626 32.206 52.038 1.00 21.35 186 ASP A O 1
ATOM 1492 N N . ARG A 1 209 ? -8.898 33.615 52.464 1.00 18.35 187 ARG A N 1
ATOM 1493 C CA . ARG A 1 209 ? -8.956 34.307 51.179 1.00 19.38 187 ARG A CA 1
ATOM 1494 C C . ARG A 1 209 ? -8.766 33.338 49.993 1.00 16.60 187 ARG A C 1
ATOM 1495 O O . ARG A 1 209 ? -9.528 33.363 49.017 1.00 18.46 187 ARG A O 1
ATOM 1503 N N . VAL A 1 210 ? -7.766 32.463 50.077 1.00 16.68 188 VAL A N 1
ATOM 1504 C CA . VAL A 1 210 ? -7.539 31.500 48.995 1.00 16.00 188 VAL A CA 1
ATOM 1505 C C . VAL A 1 210 ? -8.695 30.508 48.916 1.00 19.57 188 VAL A C 1
ATOM 1506 O O . VAL A 1 210 ? -9.181 30.185 47.816 1.00 15.30 188 VAL A O 1
ATOM 1510 N N . ALA A 1 211 ? -9.142 30.048 50.084 1.00 17.94 189 ALA A N 1
ATOM 1511 C CA . ALA A 1 211 ? -10.162 29.004 50.166 1.00 18.50 189 ALA A CA 1
ATOM 1512 C C . ALA A 1 211 ? -11.486 29.467 49.567 1.00 18.77 189 ALA A C 1
ATOM 1513 O O . ALA A 1 211 ? -12.296 28.657 49.117 1.00 20.76 189 ALA A O 1
ATOM 1515 N N . ALA A 1 212 ? -11.698 30.779 49.539 1.00 21.02 190 ALA A N 1
ATOM 1516 C CA . ALA A 1 212 ? -12.959 31.349 49.037 1.00 22.28 190 ALA A CA 1
ATOM 1517 C C . ALA A 1 212 ? -12.989 31.511 47.525 1.00 16.92 190 ALA A C 1
ATOM 1518 O O . ALA A 1 212 ? -14.034 31.853 46.972 1.00 24.50 190 ALA A O 1
ATOM 1520 N N . LEU A 1 213 ? -11.853 31.295 46.844 1.00 17.72 191 LEU A N 1
ATOM 1521 C CA . LEU A 1 213 ? -11.816 31.482 45.393 1.00 19.78 191 LEU A CA 1
ATOM 1522 C C . LEU A 1 213 ? -12.612 30.356 44.718 1.00 18.19 191 LEU A C 1
ATOM 1523 O O . LEU A 1 213 ? -12.585 29.216 45.190 1.00 20.80 191 LEU A O 1
ATOM 1528 N N . PRO A 1 214 ? -13.298 30.666 43.600 1.00 20.90 192 PRO A N 1
ATOM 1529 C CA . PRO A 1 214 ? -14.159 29.661 42.961 1.00 22.35 192 PRO A CA 1
ATOM 1530 C C . PRO A 1 214 ? -13.349 28.481 42.485 1.00 23.46 192 PRO A C 1
ATOM 1531 O O . PRO A 1 214 ? -12.343 28.645 41.784 1.00 25.12 192 PRO A O 1
ATOM 1535 N N . GLY A 1 215 ? -13.776 27.292 42.871 1.00 19.14 193 GLY A N 1
ATOM 1536 C CA . GLY A 1 215 ? -13.141 26.084 42.380 1.00 20.89 193 GLY A CA 1
ATOM 1537 C C . GLY A 1 215 ? -12.039 25.539 43.265 1.00 19.33 193 GLY A C 1
ATOM 1538 O O . GLY A 1 215 ? -11.495 24.466 42.975 1.00 23.96 193 GLY A O 1
ATOM 1539 N N . ILE A 1 216 ? -11.696 26.266 44.336 1.00 19.89 194 ILE A N 1
ATOM 1540 C CA . ILE A 1 216 ? -10.700 25.779 45.300 1.00 16.81 194 ILE A CA 1
ATOM 1541 C C . ILE A 1 216 ? -11.367 24.748 46.230 1.00 17.03 194 ILE A C 1
ATOM 1542 O O . ILE A 1 216 ? -12.431 25.027 46.809 1.00 21.23 194 ILE A O 1
ATOM 1547 N N . ASN A 1 217 ? -10.751 23.564 46.346 1.00 22.02 195 ASN A N 1
ATOM 1548 C CA . ASN A 1 217 ? -11.252 22.501 47.221 1.00 24.82 195 ASN A CA 1
ATOM 1549 C C . ASN A 1 217 ? -10.229 22.264 48.308 1.00 22.94 195 ASN A C 1
ATOM 1550 O O . ASN A 1 217 ? -9.040 22.282 48.043 1.00 28.51 195 ASN A O 1
ATOM 1555 N N . LEU A 1 218 ? -10.682 22.074 49.536 1.00 21.28 196 LEU A N 1
ATOM 1556 C CA . LEU A 1 218 ? -9.774 21.780 50.631 1.00 19.86 196 LEU A CA 1
ATOM 1557 C C . LEU A 1 218 ? -9.411 20.288 50.643 1.00 18.73 196 LEU A C 1
ATOM 1558 O O . LEU A 1 218 ? -10.178 19.441 50.160 1.00 23.81 196 LEU A O 1
ATOM 1563 N N . ILE A 1 219 ? -8.247 19.976 51.203 1.00 18.78 197 ILE A N 1
ATOM 1564 C CA . ILE A 1 219 ? -7.895 18.580 51.505 1.00 18.76 197 ILE A CA 1
ATOM 1565 C C . ILE A 1 219 ? -8.681 18.187 52.759 1.00 19.46 197 ILE A C 1
ATOM 1566 O O . ILE A 1 219 ? -8.630 18.891 53.780 1.00 21.55 197 ILE A O 1
ATOM 1571 N N . PRO A 1 220 ? -9.435 17.071 52.691 1.00 22.66 198 PRO A N 1
ATOM 1572 C CA . PRO A 1 220 ? -10.190 16.665 53.888 1.00 24.29 198 PRO A CA 1
ATOM 1573 C C . PRO A 1 220 ? -9.247 16.361 55.043 1.00 21.80 198 PRO A C 1
ATOM 1574 O O . PRO A 1 220 ? -8.118 15.931 54.800 1.00 19.48 198 PRO A O 1
ATOM 1578 N N . PRO A 1 221 ? -9.709 16.544 56.294 1.00 24.50 199 PRO A N 1
ATOM 1579 C CA . PRO A 1 221 ? -8.875 16.159 57.426 1.00 21.63 199 PRO A CA 1
ATOM 1580 C C . PRO A 1 221 ? -8.339 14.727 57.247 1.00 22.03 199 PRO A C 1
ATOM 1581 O O . PRO A 1 221 ? -9.077 13.840 56.787 1.00 25.85 199 PRO A O 1
ATOM 1585 N N . LEU A 1 222 ? -7.064 14.498 57.585 1.00 22.00 200 LEU A N 1
ATOM 1586 C CA . LEU A 1 222 ? -6.490 13.150 57.450 1.00 21.52 200 LEU A CA 1
ATOM 1587 C C . LEU A 1 222 ? -7.255 12.079 58.243 1.00 25.84 200 LEU A C 1
ATOM 1588 O O . LEU A 1 222 ? -7.334 10.933 57.805 1.00 29.75 200 LEU A O 1
ATOM 1593 N N . ASP A 1 223 ? -7.845 12.434 59.384 1.00 29.76 201 ASP A N 1
ATOM 1594 C CA . ASP A 1 223 ? -8.631 11.437 60.131 1.00 31.33 201 ASP A CA 1
ATOM 1595 C C . ASP A 1 223 ? -9.921 10.970 59.413 1.00 35.52 201 ASP A C 1
ATOM 1596 O O . ASP A 1 223 ? -10.515 9.942 59.785 1.00 41.68 201 ASP A O 1
ATOM 1601 N N . GLU A 1 224 ? -10.326 11.694 58.367 1.00 35.22 202 GLU A N 1
ATOM 1602 C CA . GLU A 1 224 ? -11.447 11.266 57.525 1.00 40.39 202 GLU A CA 1
ATOM 1603 C C . GLU A 1 224 ? -10.953 10.377 56.394 1.00 37.16 202 GLU A C 1
ATOM 1604 O O . GLU A 1 224 ? -11.696 9.557 55.868 1.00 55.13 202 GLU A O 1
ATOM 1610 N N . ILE A 1 225 ? -9.685 10.553 56.033 1.00 37.40 203 ILE A N 1
ATOM 1611 C CA . ILE A 1 225 ? -9.042 9.783 54.964 1.00 42.23 203 ILE A CA 1
ATOM 1612 C C . ILE A 1 225 ? -8.548 8.401 55.448 1.00 49.78 203 ILE A C 1
ATOM 1613 O O . ILE A 1 225 ? -8.733 7.402 54.762 1.00 47.81 203 ILE A O 1
ATOM 1618 N N . LEU A 1 226 ? -7.920 8.347 56.623 1.00 47.80 204 LEU A N 1
ATOM 1619 C CA . LEU A 1 226 ? -7.391 7.077 57.157 1.00 57.15 204 LEU A CA 1
ATOM 1620 C C . LEU A 1 226 ? -8.400 5.923 57.065 1.00 86.13 204 LEU A C 1
ATOM 1621 O O . LEU A 1 226 ? -9.318 5.825 57.876 1.00 79.00 204 LEU A O 1
ATOM 1626 N N . SER B 1 22 ? 24.390 50.360 40.373 1.00 61.35 0 SER B N 1
ATOM 1627 C CA . SER B 1 22 ? 25.070 49.164 39.794 1.00 92.05 0 SER B CA 1
ATOM 1628 C C . SER B 1 22 ? 24.671 47.860 40.500 1.00 54.22 0 SER B C 1
ATOM 1629 O O . SER B 1 22 ? 24.483 47.835 41.714 1.00 51.21 0 SER B O 1
ATOM 1632 N N . MET B 1 23 ? 24.566 46.780 39.729 1.00 37.00 1 MET B N 1
ATOM 1633 C CA . MET B 1 23 ? 24.079 45.478 40.222 1.00 25.66 1 MET B CA 1
ATOM 1634 C C . MET B 1 23 ? 25.027 44.838 41.244 1.00 25.43 1 MET B C 1
ATOM 1635 O O . MET B 1 23 ? 26.243 44.897 41.074 1.00 31.35 1 MET B O 1
ATOM 1640 N N . ARG B 1 24 ? 24.466 44.232 42.296 1.00 25.09 2 ARG B N 1
ATOM 1641 C CA . ARG B 1 24 ? 25.256 43.620 43.380 1.00 24.41 2 ARG B CA 1
ATOM 1642 C C . ARG B 1 24 ? 24.814 42.189 43.608 1.00 18.92 2 ARG B C 1
ATOM 1643 O O . ARG B 1 24 ? 23.630 41.896 43.535 1.00 24.57 2 ARG B O 1
ATOM 1651 N N . ILE B 1 25 ? 25.752 41.278 43.851 1.00 21.50 3 ILE B N 1
ATOM 1652 C CA . ILE B 1 25 ? 25.385 39.941 44.347 1.00 20.87 3 ILE B CA 1
ATOM 1653 C C . ILE B 1 25 ? 25.871 39.837 45.795 1.00 18.27 3 ILE B C 1
ATOM 1654 O O . ILE B 1 25 ? 27.076 39.984 46.075 1.00 23.19 3 ILE B O 1
ATOM 1659 N N . TYR B 1 26 ? 24.940 39.585 46.709 1.00 21.56 4 TYR B N 1
ATOM 1660 C CA . TYR B 1 26 ? 25.305 39.210 48.081 1.00 21.40 4 TYR B CA 1
ATOM 1661 C C . TYR B 1 26 ? 25.475 37.707 48.096 1.00 21.49 4 TYR B C 1
ATOM 1662 O O . TYR B 1 26 ? 24.526 36.980 47.781 1.00 20.26 4 TYR B O 1
ATOM 1671 N N . GLY B 1 27 ? 26.678 37.249 48.452 1.00 21.45 5 GLY B N 1
ATOM 1672 C CA . GLY B 1 27 ? 26.963 35.821 48.430 1.00 23.61 5 GLY B CA 1
ATOM 1673 C C . GLY B 1 27 ? 28.128 35.408 49.298 1.00 21.81 5 GLY B C 1
ATOM 1674 O O . GLY B 1 27 ? 28.802 36.241 49.899 1.00 24.72 5 GLY B O 1
ATOM 1675 N N . MET B 1 28 ? 28.355 34.097 49.361 1.00 21.70 6 MET B N 1
ATOM 1676 C CA . MET B 1 28 ? 29.441 33.512 50.124 1.00 24.24 6 MET B CA 1
ATOM 1677 C C . MET B 1 28 ? 30.368 32.827 49.135 1.00 21.09 6 MET B C 1
ATOM 1678 O O . MET B 1 28 ? 29.928 32.003 48.340 1.00 20.24 6 MET B O 1
ATOM 1683 N N . ASN B 1 29 ? 31.644 33.176 49.175 1.00 19.95 7 ASN B N 1
ATOM 1684 C CA . ASN B 1 29 ? 32.650 32.566 48.316 1.00 21.24 7 ASN B CA 1
ATOM 1685 C C . ASN B 1 29 ? 32.685 31.058 48.593 1.00 22.19 7 ASN B C 1
ATOM 1686 O O . ASN B 1 29 ? 32.814 30.654 49.750 1.00 25.84 7 ASN B O 1
ATOM 1691 N N . GLY B 1 30 ? 32.581 30.240 47.547 1.00 18.90 8 GLY B N 1
ATOM 1692 C CA . GLY B 1 30 ? 32.546 28.782 47.690 1.00 19.49 8 GLY B CA 1
ATOM 1693 C C . GLY B 1 30 ? 31.154 28.166 47.588 1.00 15.88 8 GLY B C 1
ATOM 1694 O O . GLY B 1 30 ? 31.008 26.976 47.365 1.00 20.81 8 GLY B O 1
ATOM 1695 N N . SER B 1 31 ? 30.119 28.965 47.765 1.00 15.82 9 SER B N 1
ATOM 1696 C CA . SER B 1 31 ? 28.726 28.498 47.671 1.00 14.88 9 SER B CA 1
ATOM 1697 C C . SER B 1 31 ? 28.289 28.214 46.239 1.00 13.06 9 SER B C 1
ATOM 1698 O O . SER B 1 31 ? 28.420 29.057 45.335 1.00 19.98 9 SER B O 1
ATOM 1701 N N . GLY B 1 32 ? 27.777 26.998 46.019 1.00 16.32 10 GLY B N 1
ATOM 1702 C CA . GLY B 1 32 ? 27.248 26.609 44.717 1.00 17.03 10 GLY B CA 1
ATOM 1703 C C . GLY B 1 32 ? 26.019 27.413 44.353 1.00 16.36 10 GLY B C 1
ATOM 1704 O O . GLY B 1 32 ? 25.827 27.753 43.177 1.00 16.59 10 GLY B O 1
ATOM 1705 N N . ASN B 1 33 ? 25.162 27.694 45.336 1.00 18.03 11 ASN B N 1
ATOM 1706 C CA . ASN B 1 33 ? 23.953 28.498 45.036 1.00 18.83 11 ASN B CA 1
ATOM 1707 C C . ASN B 1 33 ? 24.332 29.905 44.585 1.00 16.98 11 ASN B C 1
ATOM 1708 O O . ASN B 1 33 ? 23.702 30.454 43.672 1.00 18.14 11 ASN B O 1
ATOM 1713 N N . CYS B 1 34 ? 25.378 30.465 45.187 1.00 15.80 12 CYS B N 1
ATOM 1714 C CA . CYS B 1 34 ? 25.849 31.794 44.800 1.00 17.30 12 CYS B CA 1
ATOM 1715 C C . CYS B 1 34 ? 26.550 31.738 43.447 1.00 17.62 12 CYS B C 1
ATOM 1716 O O . CYS B 1 34 ? 26.394 32.655 42.635 1.00 17.03 12 CYS B O 1
ATOM 1719 N N . TRP B 1 35 ? 27.287 30.651 43.188 1.00 17.91 13 TRP B N 1
ATOM 1720 C CA . TRP B 1 35 ? 27.875 30.434 41.877 1.00 16.24 13 TRP B CA 1
ATOM 1721 C C . TRP B 1 35 ? 26.799 30.501 40.761 1.00 14.18 13 TRP B C 1
ATOM 1722 O O . TRP B 1 35 ? 27.068 31.039 39.671 1.00 15.01 13 TRP B O 1
ATOM 1733 N N . LYS B 1 36 ? 25.605 29.930 41.004 1.00 17.25 14 LYS B N 1
ATOM 1734 C CA . LYS B 1 36 ? 24.541 29.945 39.980 1.00 15.76 14 LYS B CA 1
ATOM 1735 C C . LYS B 1 36 ? 24.270 31.383 39.548 1.00 16.04 14 LYS B C 1
ATOM 1736 O O . LYS B 1 36 ? 24.130 31.670 38.351 1.00 15.98 14 LYS B O 1
ATOM 1742 N N . ALA B 1 37 ? 24.158 32.261 40.545 1.00 18.65 15 ALA B N 1
ATOM 1743 C CA . ALA B 1 37 ? 23.806 33.652 40.272 1.00 18.32 15 ALA B CA 1
ATOM 1744 C C . ALA B 1 37 ? 24.938 34.332 39.496 1.00 17.14 15 ALA B C 1
ATOM 1745 O O . ALA B 1 37 ? 24.687 34.973 38.462 1.00 19.36 15 ALA B O 1
ATOM 1747 N N . ALA B 1 38 ? 26.176 34.220 39.983 1.00 16.65 16 ALA B N 1
ATOM 1748 C CA . ALA B 1 38 ? 27.299 34.843 39.280 1.00 15.96 16 ALA B CA 1
ATOM 1749 C C . ALA B 1 38 ? 27.427 34.285 37.856 1.00 17.60 16 ALA B C 1
ATOM 1750 O O . ALA B 1 38 ? 27.681 35.039 36.886 1.00 21.96 16 ALA B O 1
ATOM 1752 N N . GLN B 1 39 ? 27.280 32.969 37.723 1.00 16.50 17 GLN B N 1
ATOM 1753 C CA . GLN B 1 39 ? 27.481 32.350 36.435 1.00 17.09 17 GLN B CA 1
ATOM 1754 C C . GLN B 1 39 ? 26.447 32.790 35.405 1.00 17.81 17 GLN B C 1
ATOM 1755 O O . GLN B 1 39 ? 26.804 33.069 34.248 1.00 20.83 17 GLN B O 1
ATOM 1761 N N . ILE B 1 40 ? 25.161 32.852 35.782 1.00 15.92 18 ILE B N 1
ATOM 1762 C CA . ILE B 1 40 ? 24.169 33.289 34.789 1.00 17.63 18 ILE B CA 1
ATOM 1763 C C . ILE B 1 40 ? 24.309 34.789 34.477 1.00 20.80 18 ILE B C 1
ATOM 1764 O O . ILE B 1 40 ? 24.081 35.206 33.344 1.00 22.61 18 ILE B O 1
ATOM 1769 N N . LEU B 1 41 ? 24.678 35.598 35.465 1.00 18.66 19 LEU B N 1
ATOM 1770 C CA . LEU B 1 41 ? 24.941 37.029 35.180 1.00 18.92 19 LEU B CA 1
ATOM 1771 C C . LEU B 1 41 ? 26.089 37.215 34.183 1.00 19.44 19 LEU B C 1
ATOM 1772 O O . LEU B 1 41 ? 26.013 38.019 33.235 1.00 22.77 19 LEU B O 1
ATOM 1777 N N . SER B 1 42 ? 27.156 36.455 34.374 1.00 19.23 20 SER B N 1
ATOM 1778 C CA A SER B 1 42 ? 28.289 36.568 33.471 0.50 18.65 20 SER B CA 1
ATOM 1779 C CA B SER B 1 42 ? 28.304 36.514 33.483 0.50 18.22 20 SER B CA 1
ATOM 1780 C C . SER B 1 42 ? 27.922 36.043 32.075 1.00 21.21 20 SER B C 1
ATOM 1781 O O . SER B 1 42 ? 28.284 36.672 31.071 1.00 24.51 20 SER B O 1
ATOM 1786 N N . LEU B 1 43 ? 27.187 34.925 32.005 1.00 19.86 21 LEU B N 1
ATOM 1787 C CA . LEU B 1 43 ? 26.776 34.341 30.715 1.00 22.95 21 LEU B CA 1
ATOM 1788 C C . LEU B 1 43 ? 25.869 35.285 29.920 1.00 21.54 21 LEU B C 1
ATOM 1789 O O . LEU B 1 43 ? 25.858 35.278 28.682 1.00 27.86 21 LEU B O 1
ATOM 1794 N N . THR B 1 44 ? 25.099 36.103 30.628 1.00 22.49 22 THR B N 1
ATOM 1795 C CA . THR B 1 44 ? 24.129 36.958 29.947 1.00 23.84 22 THR B CA 1
ATOM 1796 C C . THR B 1 44 ? 24.616 38.412 29.872 1.00 26.75 22 THR B C 1
ATOM 1797 O O . THR B 1 44 ? 23.859 39.315 29.513 1.00 33.36 22 THR B O 1
ATOM 1801 N N . GLY B 1 45 ? 25.893 38.635 30.193 1.00 24.21 23 GLY B N 1
ATOM 1802 C CA . GLY B 1 45 ? 26.520 39.924 29.878 1.00 29.53 23 GLY B CA 1
ATOM 1803 C C . GLY B 1 45 ? 26.328 41.002 30.922 1.00 34.51 23 GLY B C 1
ATOM 1804 O O . GLY B 1 45 ? 26.526 42.178 30.636 1.00 36.92 23 GLY B O 1
ATOM 1805 N N . HIS B 1 46 ? 25.944 40.615 32.134 1.00 27.95 24 HIS B N 1
ATOM 1806 C CA . HIS B 1 46 ? 25.725 41.602 33.188 1.00 32.17 24 HIS B CA 1
ATOM 1807 C C . HIS B 1 46 ? 26.965 41.805 34.046 1.00 28.28 24 HIS B C 1
ATOM 1808 O O . HIS B 1 46 ? 27.517 40.836 34.572 1.00 37.44 24 HIS B O 1
ATOM 1815 N N . ASP B 1 47 ? 27.387 43.058 34.189 1.00 33.09 25 ASP B N 1
ATOM 1816 C CA . ASP B 1 47 ? 28.398 43.424 35.173 1.00 40.46 25 ASP B CA 1
ATOM 1817 C C . ASP B 1 47 ? 27.765 43.477 36.562 1.00 31.50 25 ASP B C 1
ATOM 1818 O O . ASP B 1 47 ? 26.622 43.930 36.716 1.00 33.47 25 ASP B O 1
ATOM 1823 N N . PHE B 1 48 ? 28.504 43.041 37.576 1.00 32.83 26 PHE B N 1
ATOM 1824 C CA . PHE B 1 48 ? 27.998 43.093 38.948 1.00 28.49 26 PHE B CA 1
ATOM 1825 C C . PHE B 1 48 ? 29.135 43.285 39.937 1.00 33.45 26 PHE B C 1
ATOM 1826 O O . PHE B 1 48 ? 30.299 43.008 39.625 1.00 33.37 26 PHE B O 1
ATOM 1834 N N . GLU B 1 49 ? 28.787 43.787 41.118 1.00 32.16 27 GLU B N 1
ATOM 1835 C CA . GLU B 1 49 ? 29.706 43.872 42.238 1.00 29.83 27 GLU B CA 1
ATOM 1836 C C . GLU B 1 49 ? 29.372 42.753 43.223 1.00 26.90 27 GLU B C 1
ATOM 1837 O O . GLU B 1 49 ? 28.207 42.546 43.568 1.00 28.51 27 GLU B O 1
ATOM 1843 N N . TRP B 1 50 ? 30.397 42.037 43.679 1.00 24.83 28 TRP B N 1
ATOM 1844 C CA . TRP B 1 50 ? 30.236 41.009 44.692 1.00 23.94 28 TRP B CA 1
ATOM 1845 C C . TRP B 1 50 ? 30.359 41.586 46.108 1.00 25.62 28 TRP B C 1
ATOM 1846 O O . TRP B 1 50 ? 31.294 42.353 46.399 1.00 31.03 28 TRP B O 1
ATOM 1857 N N . VAL B 1 51 ? 29.409 41.209 46.968 1.00 22.78 29 VAL B N 1
ATOM 1858 C CA . VAL B 1 51 ? 29.406 41.589 48.374 1.00 22.55 29 VAL B CA 1
ATOM 1859 C C . VAL B 1 51 ? 29.477 40.325 49.226 1.00 23.80 29 VAL B C 1
ATOM 1860 O O . VAL B 1 51 ? 28.482 39.597 49.373 1.00 22.20 29 VAL B O 1
ATOM 1864 N N . GLU B 1 52 ? 30.662 40.047 49.754 1.00 25.55 30 GLU B N 1
ATOM 1865 C CA . GLU B 1 52 ? 30.864 38.872 50.602 1.00 25.04 30 GLU B CA 1
ATOM 1866 C C . GLU B 1 52 ? 30.024 39.024 51.866 1.00 21.71 30 GLU B C 1
ATOM 1867 O O . GLU B 1 52 ? 30.165 40.010 52.615 1.00 28.09 30 GLU B O 1
ATOM 1873 N N . THR B 1 53 ? 29.135 38.067 52.094 1.00 25.84 31 THR B N 1
ATOM 1874 C CA . THR B 1 53 ? 28.140 38.150 53.157 1.00 25.70 31 THR B CA 1
ATOM 1875 C C . THR B 1 53 ? 28.326 36.970 54.085 1.00 31.81 31 THR B C 1
ATOM 1876 O O . THR B 1 53 ? 28.375 35.834 53.630 1.00 32.51 31 THR B O 1
ATOM 1880 N N . SER B 1 54 ? 28.459 37.236 55.381 1.00 30.66 32 SER B N 1
ATOM 1881 C CA . SER B 1 54 ? 28.659 36.158 56.352 1.00 38.80 32 SER B CA 1
ATOM 1882 C C . SER B 1 54 ? 27.338 35.489 56.784 1.00 33.73 32 SER B C 1
ATOM 1883 O O . SER B 1 54 ? 26.240 36.002 56.524 1.00 34.05 32 SER B O 1
ATOM 1886 N N . SER B 1 55 ? 27.457 34.333 57.434 1.00 38.88 33 SER B N 1
ATOM 1887 C CA . SER B 1 55 ? 26.314 33.648 58.025 1.00 49.80 33 SER B CA 1
ATOM 1888 C C . SER B 1 55 ? 26.110 34.119 59.470 1.00 43.79 33 SER B C 1
ATOM 1889 O O . SER B 1 55 ? 27.031 34.068 60.277 1.00 67.27 33 SER B O 1
ATOM 1892 N N . GLY B 1 56 ? 24.908 34.583 59.801 1.00 42.13 34 GLY B N 1
ATOM 1893 C CA . GLY B 1 56 ? 24.626 34.997 61.175 1.00 43.99 34 GLY B CA 1
ATOM 1894 C C . GLY B 1 56 ? 24.338 36.480 61.315 1.00 52.93 34 GLY B C 1
ATOM 1895 O O . GLY B 1 56 ? 24.078 37.163 60.325 1.00 51.87 34 GLY B O 1
ATOM 1896 N N . ALA B 1 57 ? 24.401 36.980 62.550 1.00 58.77 35 ALA B N 1
ATOM 1897 C CA . ALA B 1 57 ? 23.961 38.345 62.881 1.00 72.96 35 ALA B CA 1
ATOM 1898 C C . ALA B 1 57 ? 24.682 39.495 62.156 1.00 54.36 35 ALA B C 1
ATOM 1899 O O . ALA B 1 57 ? 24.162 40.612 62.095 1.00 63.93 35 ALA B O 1
ATOM 1901 N N . ALA B 1 58 ? 25.878 39.240 61.634 1.00 61.08 36 ALA B N 1
ATOM 1902 C CA . ALA B 1 58 ? 26.602 40.268 60.879 1.00 46.47 36 ALA B CA 1
ATOM 1903 C C . ALA B 1 58 ? 26.348 40.146 59.366 1.00 42.67 36 ALA B C 1
ATOM 1904 O O . ALA B 1 58 ? 26.877 40.919 58.574 1.00 41.43 36 ALA B O 1
ATOM 1906 N N . GLY B 1 59 ? 25.521 39.183 58.968 1.00 50.70 37 GLY B N 1
ATOM 1907 C CA . GLY B 1 59 ? 25.263 38.962 57.547 1.00 37.56 37 GLY B CA 1
ATOM 1908 C C . GLY B 1 59 ? 23.835 38.563 57.249 1.00 38.58 37 GLY B C 1
ATOM 1909 O O . GLY B 1 59 ? 22.935 39.399 57.288 1.00 37.09 37 GLY B O 1
ATOM 1910 N N . THR B 1 60 ? 23.635 37.278 56.957 1.00 27.76 38 THR B N 1
ATOM 1911 C CA . THR B 1 60 ? 22.327 36.740 56.581 1.00 36.38 38 THR B CA 1
ATOM 1912 C C . THR B 1 60 ? 21.236 36.954 57.636 1.00 34.95 38 THR B C 1
ATOM 1913 O O . THR B 1 60 ? 20.050 36.955 57.303 1.00 35.89 38 THR B O 1
ATOM 1917 N N . ARG B 1 61 ? 21.612 37.116 58.901 1.00 41.08 39 ARG B N 1
ATOM 1918 C CA . ARG B 1 61 ? 20.608 37.391 59.936 1.00 44.55 39 ARG B CA 1
ATOM 1919 C C . ARG B 1 61 ? 20.633 38.843 60.416 1.00 40.50 39 ARG B C 1
ATOM 1920 O O . ARG B 1 61 ? 20.025 39.163 61.443 1.00 42.67 39 ARG B O 1
ATOM 1928 N N . SER B 1 62 ? 21.323 39.720 59.686 1.00 37.31 40 SER B N 1
ATOM 1929 C CA . SER B 1 62 ? 21.355 41.138 60.067 1.00 35.39 40 SER B CA 1
ATOM 1930 C C . SER B 1 62 ? 20.071 41.837 59.627 1.00 34.65 40 SER B C 1
ATOM 1931 O O . SER B 1 62 ? 19.406 41.400 58.676 1.00 33.71 40 SER B O 1
ATOM 1934 N N . ALA B 1 63 ? 19.727 42.913 60.330 1.00 34.21 41 ALA B N 1
ATOM 1935 C CA . ALA B 1 63 ? 18.565 43.751 59.989 1.00 40.19 41 ALA B CA 1
ATOM 1936 C C . ALA B 1 63 ? 18.573 44.148 58.503 1.00 60.03 41 ALA B C 1
ATOM 1937 O O . ALA B 1 63 ? 17.601 43.907 57.777 1.00 37.94 41 ALA B O 1
ATOM 1939 N N . ASP B 1 64 ? 19.679 44.738 58.060 1.00 34.17 42 ASP B N 1
ATOM 1940 C CA . ASP B 1 64 ? 19.849 45.175 56.678 1.00 42.49 42 ASP B CA 1
ATOM 1941 C C . ASP B 1 64 ? 19.633 44.045 55.685 1.00 36.00 42 ASP B C 1
ATOM 1942 O O . ASP B 1 64 ? 18.958 44.230 54.675 1.00 39.27 42 ASP B O 1
ATOM 1947 N N . PHE B 1 65 ? 20.207 42.874 55.954 1.00 37.93 43 PHE B N 1
ATOM 1948 C CA . PHE B 1 65 ? 20.048 41.789 55.009 1.00 29.42 43 PHE B CA 1
ATOM 1949 C C . PHE B 1 65 ? 18.625 41.257 54.981 1.00 32.14 43 PHE B C 1
ATOM 1950 O O . PHE B 1 65 ? 18.103 40.960 53.906 1.00 29.66 43 PHE B O 1
ATOM 1958 N N . LEU B 1 66 ? 18.003 41.106 56.150 1.00 31.28 44 LEU B N 1
ATOM 1959 C CA . LEU B 1 66 ? 16.642 40.560 56.196 1.00 30.76 44 LEU B CA 1
ATOM 1960 C C . LEU B 1 66 ? 15.674 41.517 55.498 1.00 32.21 44 LEU B C 1
ATOM 1961 O O . LEU B 1 66 ? 14.644 41.101 54.979 1.00 30.06 44 LEU B O 1
ATOM 1966 N N . ALA B 1 67 ? 16.022 42.804 55.485 1.00 37.08 45 ALA B N 1
ATOM 1967 C CA . ALA B 1 67 ? 15.263 43.810 54.733 1.00 30.49 45 ALA B CA 1
ATOM 1968 C C . ALA B 1 67 ? 15.333 43.529 53.227 1.00 32.35 45 ALA B C 1
ATOM 1969 O O . ALA B 1 67 ? 14.370 43.802 52.501 1.00 36.29 45 ALA B O 1
ATOM 1971 N N . LEU B 1 68 ? 16.459 42.977 52.759 1.00 28.06 46 LEU B N 1
ATOM 1972 C CA . LEU B 1 68 ? 16.580 42.554 51.348 1.00 26.76 46 LEU B CA 1
ATOM 1973 C C . LEU B 1 68 ? 15.864 41.218 51.085 1.00 30.47 46 LEU B C 1
ATOM 1974 O O . LEU B 1 68 ? 15.195 41.035 50.051 1.00 33.01 46 LEU B O 1
ATOM 1979 N N . ASN B 1 69 ? 16.023 40.274 52.004 1.00 27.56 47 ASN B N 1
ATOM 1980 C CA . ASN B 1 69 ? 15.454 38.945 51.815 1.00 25.27 47 ASN B CA 1
ATOM 1981 C C . ASN B 1 69 ? 15.011 38.397 53.174 1.00 26.85 47 ASN B C 1
ATOM 1982 O O . ASN B 1 69 ? 15.850 38.003 53.989 1.00 25.65 47 ASN B O 1
ATOM 1987 N N . ALA B 1 70 ? 13.694 38.393 53.428 1.00 26.30 48 ALA B N 1
ATOM 1988 C CA . ALA B 1 70 ? 13.154 37.941 54.715 1.00 23.28 48 ALA B CA 1
ATOM 1989 C C . ALA B 1 70 ? 13.520 36.480 55.026 1.00 26.53 48 ALA B C 1
ATOM 1990 O O . ALA B 1 70 ? 13.551 36.083 56.187 1.00 27.82 48 ALA B O 1
ATOM 1992 N N . ILE B 1 71 ? 13.792 35.693 53.989 1.00 25.76 49 ILE B N 1
ATOM 1993 C CA . ILE B 1 71 ? 14.204 34.297 54.151 1.00 28.83 49 ILE B CA 1
ATOM 1994 C C . ILE B 1 71 ? 15.596 34.210 54.821 1.00 30.41 49 ILE B C 1
ATOM 1995 O O . ILE B 1 71 ? 15.938 33.211 55.464 1.00 26.56 49 ILE B O 1
ATOM 2000 N N . GLY B 1 72 ? 16.406 35.258 54.675 1.00 28.11 50 GLY B N 1
ATOM 2001 C CA . GLY B 1 72 ? 17.720 35.280 55.313 1.00 28.72 50 GLY B CA 1
ATOM 2002 C C . GLY B 1 72 ? 18.753 34.365 54.669 1.00 27.61 50 GLY B C 1
ATOM 2003 O O . GLY B 1 72 ? 19.620 33.817 55.359 1.00 29.46 50 GLY B O 1
ATOM 2004 N N . LYS B 1 73 ? 18.674 34.192 53.349 1.00 23.85 51 LYS B N 1
ATOM 2005 C CA . LYS B 1 73 ? 19.616 33.338 52.636 1.00 24.69 51 LYS B CA 1
ATOM 2006 C C . LYS B 1 73 ? 20.275 34.077 51.479 1.00 22.87 51 LYS B C 1
ATOM 2007 O O . LYS B 1 73 ? 19.657 34.945 50.859 1.00 21.41 51 LYS B O 1
ATOM 2013 N N . VAL B 1 74 ? 21.518 33.718 51.177 1.00 18.67 52 VAL B N 1
ATOM 2014 C CA . VAL B 1 74 ? 22.153 34.134 49.937 1.00 20.72 52 VAL B CA 1
ATOM 2015 C C . VAL B 1 74 ? 22.038 32.999 48.893 1.00 19.71 52 VAL B C 1
ATOM 2016 O O . VAL B 1 74 ? 21.901 31.814 49.252 1.00 21.17 52 VAL B O 1
ATOM 2020 N N . PRO B 1 75 ? 22.114 33.333 47.591 1.00 19.46 53 PRO B N 1
ATOM 2021 C CA . PRO B 1 75 ? 22.382 34.639 46.985 1.00 20.57 53 PRO B CA 1
ATOM 2022 C C . PRO B 1 75 ? 21.188 35.565 46.969 1.00 17.73 53 PRO B C 1
ATOM 2023 O O . PRO B 1 75 ? 20.033 35.126 46.912 1.00 19.16 53 PRO B O 1
ATOM 2027 N N . VAL B 1 76 ? 21.487 36.859 46.994 1.00 17.84 54 VAL B N 1
ATOM 2028 C CA . VAL B 1 76 ? 20.512 37.883 46.704 1.00 19.85 54 VAL B CA 1
ATOM 2029 C C . VAL B 1 76 ? 21.179 38.745 45.644 1.00 18.29 54 VAL B C 1
ATOM 2030 O O . VAL B 1 76 ? 22.359 39.072 45.750 1.00 22.68 54 VAL B O 1
ATOM 2034 N N . VAL B 1 77 ? 20.448 39.047 44.587 1.00 18.14 55 VAL B N 1
ATOM 2035 C CA . VAL B 1 77 ? 20.935 39.949 43.551 1.00 21.73 55 VAL B CA 1
ATOM 2036 C C . VAL B 1 77 ? 20.141 41.257 43.657 1.00 17.70 55 VAL B C 1
ATOM 2037 O O . VAL B 1 77 ? 18.915 41.243 43.633 1.00 22.24 55 VAL B O 1
ATOM 2041 N N . VAL B 1 78 ? 20.838 42.385 43.767 1.00 20.20 56 VAL B N 1
ATOM 2042 C CA . VAL B 1 78 ? 20.158 43.663 43.856 1.00 20.63 56 VAL B CA 1
ATOM 2043 C C . VAL B 1 78 ? 20.445 44.466 42.589 1.00 23.53 56 VAL B C 1
ATOM 2044 O O . VAL B 1 78 ? 21.603 44.686 42.236 1.00 32.77 56 VAL B O 1
ATOM 2048 N N . LEU B 1 79 ? 19.377 44.850 41.894 1.00 26.47 57 LEU B N 1
ATOM 2049 C CA . LEU B 1 79 ? 19.458 45.544 40.598 1.00 27.72 57 LEU B CA 1
ATOM 2050 C C . LEU B 1 79 ? 19.775 47.013 40.827 1.00 30.53 57 LEU B C 1
ATOM 2051 O O . LEU B 1 79 ? 19.628 47.513 41.948 1.00 35.04 57 LEU B O 1
ATOM 2056 N N . ASP B 1 80 ? 20.188 47.717 39.776 1.00 39.87 58 ASP B N 1
ATOM 2057 C CA . ASP B 1 80 ? 20.617 49.096 39.948 1.00 47.38 58 ASP B CA 1
ATOM 2058 C C . ASP B 1 80 ? 19.467 49.990 40.432 1.00 48.96 58 ASP B C 1
ATOM 2059 O O . ASP B 1 80 ? 19.696 51.072 40.961 1.00 50.44 58 ASP B O 1
ATOM 2064 N N . ASP B 1 81 ? 18.234 49.520 40.264 1.00 44.28 59 ASP B N 1
ATOM 2065 C CA . ASP B 1 81 ? 17.067 50.241 40.758 1.00 43.35 59 ASP B CA 1
ATOM 2066 C C . ASP B 1 81 ? 16.643 49.858 42.184 1.00 42.43 59 ASP B C 1
ATOM 2067 O O . ASP B 1 81 ? 15.611 50.309 42.669 1.00 43.24 59 ASP B O 1
ATOM 2072 N N . GLY B 1 82 ? 17.446 49.044 42.860 1.00 43.72 60 GLY B N 1
ATOM 2073 C CA . GLY B 1 82 ? 17.129 48.627 44.240 1.00 33.19 60 GLY B CA 1
ATOM 2074 C C . GLY B 1 82 ? 16.331 47.345 44.456 1.00 28.93 60 GLY B C 1
ATOM 2075 O O . GLY B 1 82 ? 16.232 46.860 45.581 1.00 39.03 60 GLY B O 1
ATOM 2076 N N . THR B 1 83 ? 15.722 46.831 43.392 1.00 25.87 61 THR B N 1
ATOM 2077 C CA . THR B 1 83 ? 15.003 45.551 43.425 1.00 22.54 61 THR B CA 1
ATOM 2078 C C . THR B 1 83 ? 15.889 44.399 43.880 1.00 26.16 61 THR B C 1
ATOM 2079 O O . THR B 1 83 ? 16.974 44.168 43.305 1.00 26.39 61 THR B O 1
ATOM 2083 N N . ALA B 1 84 ? 15.425 43.669 44.899 1.00 20.98 62 ALA B N 1
ATOM 2084 C CA . ALA B 1 84 ? 16.179 42.536 45.428 1.00 20.63 62 ALA B CA 1
ATOM 2085 C C . ALA B 1 84 ? 15.573 41.215 44.975 1.00 20.22 62 ALA B C 1
ATOM 2086 O O . ALA B 1 84 ? 14.410 40.932 45.251 1.00 24.99 62 ALA B O 1
ATOM 2088 N N . LEU B 1 85 ? 16.389 40.422 44.286 1.00 18.88 63 LEU B N 1
ATOM 2089 C CA . LEU B 1 85 ? 15.997 39.116 43.778 1.00 18.63 63 LEU B CA 1
ATOM 2090 C C . LEU B 1 85 ? 16.652 38.047 44.653 1.00 21.71 63 LEU B C 1
ATOM 2091 O O . LEU B 1 85 ? 17.802 38.175 45.060 1.00 22.95 63 LEU B O 1
ATOM 2096 N N . ARG B 1 86 ? 15.912 36.988 44.948 1.00 17.21 64 ARG B N 1
ATOM 2097 C CA . ARG B 1 86 ? 16.411 35.930 45.816 1.00 16.93 64 ARG B CA 1
ATOM 2098 C C . ARG B 1 86 ? 16.072 34.563 45.227 1.00 13.83 64 ARG B C 1
ATOM 2099 O O . ARG B 1 86 ? 15.354 34.479 44.200 1.00 14.82 64 ARG B O 1
ATOM 2107 N N . GLU B 1 87 ? 16.574 33.498 45.878 1.00 16.55 65 GLU B N 1
ATOM 2108 C CA . GLU B 1 87 ? 16.400 32.101 45.421 1.00 17.53 65 GLU B CA 1
ATOM 2109 C C . GLU B 1 87 ? 17.212 31.829 44.160 1.00 15.00 65 GLU B C 1
ATOM 2110 O O . GLU B 1 87 ? 16.850 32.243 43.050 1.00 16.97 65 GLU B O 1
ATOM 2116 N N . SER B 1 88 ? 18.302 31.095 44.316 1.00 13.50 66 SER B N 1
ATOM 2117 C CA . SER B 1 88 ? 19.228 30.911 43.205 1.00 15.38 66 SER B CA 1
ATOM 2118 C C . SER B 1 88 ? 18.561 30.407 41.931 1.00 14.28 66 SER B C 1
ATOM 2119 O O . SER B 1 88 ? 18.949 30.817 40.846 1.00 15.15 66 SER B O 1
ATOM 2122 N N . ASN B 1 89 ? 17.610 29.473 42.040 1.00 14.79 67 ASN B N 1
ATOM 2123 C CA . ASN B 1 89 ? 17.014 28.947 40.824 1.00 13.61 67 ASN B CA 1
ATOM 2124 C C . ASN B 1 89 ? 16.028 29.949 40.184 1.00 14.69 67 ASN B C 1
ATOM 2125 O O . ASN B 1 89 ? 15.820 29.948 38.944 1.00 14.93 67 ASN B O 1
ATOM 2130 N N . ALA B 1 90 ? 15.422 30.803 41.015 1.00 13.70 68 ALA B N 1
ATOM 2131 C CA . ALA B 1 90 ? 14.601 31.933 40.500 1.00 15.25 68 ALA B CA 1
ATOM 2132 C C . ALA B 1 90 ? 15.499 32.956 39.831 1.00 15.73 68 ALA B C 1
ATOM 2133 O O . ALA B 1 90 ? 15.122 33.537 38.816 1.00 15.95 68 ALA B O 1
ATOM 2135 N N . ILE B 1 91 ? 16.698 33.163 40.370 1.00 14.50 69 ILE B N 1
ATOM 2136 C CA . ILE B 1 91 ? 17.673 34.081 39.725 1.00 14.52 69 ILE B CA 1
ATOM 2137 C C . ILE B 1 91 ? 18.110 33.516 38.357 1.00 15.16 69 ILE B C 1
ATOM 2138 O O . ILE B 1 91 ? 18.232 34.235 37.360 1.00 16.29 69 ILE B O 1
ATOM 2143 N N . LEU B 1 92 ? 18.310 32.196 38.278 1.00 13.00 70 LEU B N 1
ATOM 2144 C CA . LEU B 1 92 ? 18.621 31.596 36.987 1.00 12.77 70 LEU B CA 1
ATOM 2145 C C . LEU B 1 92 ? 17.492 31.835 35.994 1.00 14.04 70 LEU B C 1
ATOM 2146 O O . LEU B 1 92 ? 17.740 32.208 34.856 1.00 15.38 70 LEU B O 1
ATOM 2151 N N . LEU B 1 93 ? 16.255 31.604 36.418 1.00 14.41 71 LEU B N 1
ATOM 2152 C CA . LEU B 1 93 ? 15.096 31.825 35.552 1.00 13.50 71 LEU B CA 1
ATOM 2153 C C . LEU B 1 93 ? 14.947 33.281 35.154 1.00 15.56 71 LEU B C 1
ATOM 2154 O O . LEU B 1 93 ? 14.501 33.574 34.059 1.00 17.63 71 LEU B O 1
ATOM 2159 N N . HIS B 1 94 ? 15.324 34.190 36.037 1.00 15.53 72 HIS B N 1
ATOM 2160 C CA . HIS B 1 94 ? 15.046 35.599 35.761 1.00 16.13 72 HIS B CA 1
ATOM 2161 C C . HIS B 1 94 ? 15.964 36.126 34.656 1.00 18.31 72 HIS B C 1
ATOM 2162 O O . HIS B 1 94 ? 15.518 36.814 33.697 1.00 18.88 72 HIS B O 1
ATOM 2169 N N . PHE B 1 95 ? 17.261 35.859 34.823 1.00 16.71 73 PHE B N 1
ATOM 2170 C CA . PHE B 1 95 ? 18.263 36.323 33.853 1.00 17.78 73 PHE B CA 1
ATOM 2171 C C . PHE B 1 95 ? 18.398 35.496 32.581 1.00 17.28 73 PHE B C 1
ATOM 2172 O O . PHE B 1 95 ? 18.883 35.999 31.574 1.00 19.03 73 PHE B O 1
ATOM 2180 N N . ALA B 1 96 ? 17.976 34.226 32.608 1.00 17.79 74 ALA B N 1
ATOM 2181 C CA . ALA B 1 96 ? 18.088 33.416 31.411 1.00 17.34 74 ALA B CA 1
ATOM 2182 C C . ALA B 1 96 ? 16.933 33.641 30.448 1.00 15.78 74 ALA B C 1
ATOM 2183 O O . ALA B 1 96 ? 17.009 33.265 29.275 1.00 18.85 74 ALA B O 1
ATOM 2185 N N . GLU B 1 97 ? 15.887 34.318 30.926 1.00 18.24 75 GLU B N 1
ATOM 2186 C CA . GLU B 1 97 ? 14.697 34.564 30.127 1.00 22.00 75 GLU B CA 1
ATOM 2187 C C . GLU B 1 97 ? 15.073 35.282 28.833 1.00 20.36 75 GLU B C 1
ATOM 2188 O O . GLU B 1 97 ? 15.784 36.300 28.864 1.00 23.23 75 GLU B O 1
ATOM 2194 N N . GLY B 1 98 ? 14.613 34.751 27.696 1.00 22.84 76 GLY B N 1
ATOM 2195 C CA . GLY B 1 98 ? 14.892 35.335 26.361 1.00 26.97 76 GLY B CA 1
ATOM 2196 C C . GLY B 1 98 ? 16.292 35.056 25.816 1.00 24.62 76 GLY B C 1
ATOM 2197 O O . GLY B 1 98 ? 16.714 35.654 24.820 1.00 30.81 76 GLY B O 1
ATOM 2198 N N . THR B 1 99 ? 17.022 34.158 26.483 1.00 22.05 77 THR B N 1
ATOM 2199 C CA . THR B 1 99 ? 18.339 33.703 26.013 1.00 22.00 77 THR B CA 1
ATOM 2200 C C . THR B 1 99 ? 18.267 32.200 25.682 1.00 25.33 77 THR B C 1
ATOM 2201 O O . THR B 1 99 ? 17.325 31.522 26.074 1.00 23.67 77 THR B O 1
ATOM 2205 N N . PRO B 1 100 ? 19.259 31.680 24.949 1.00 25.88 78 PRO B N 1
ATOM 2206 C CA . PRO B 1 100 ? 19.233 30.241 24.664 1.00 30.00 78 PRO B CA 1
ATOM 2207 C C . PRO B 1 100 ? 19.384 29.395 25.927 1.00 18.94 78 PRO B C 1
ATOM 2208 O O . PRO B 1 100 ? 19.233 28.155 25.865 1.00 25.74 78 PRO B O 1
ATOM 2212 N N . TRP B 1 101 ? 19.670 30.011 27.077 1.00 19.50 79 TRP B N 1
ATOM 2213 C CA . TRP B 1 101 ? 19.784 29.199 28.318 1.00 19.50 79 TRP B CA 1
ATOM 2214 C C . TRP B 1 101 ? 18.407 28.803 28.884 1.00 16.08 79 TRP B C 1
ATOM 2215 O O . TRP B 1 101 ? 18.324 27.980 29.819 1.00 18.40 79 TRP B O 1
ATOM 2226 N N . LEU B 1 102 ? 17.328 29.423 28.375 1.00 17.82 80 LEU B N 1
ATOM 2227 C CA . LEU B 1 102 ? 15.988 29.099 28.870 1.00 15.82 80 LEU B CA 1
ATOM 2228 C C . LEU B 1 102 ? 14.998 28.941 27.720 1.00 19.71 80 LEU B C 1
ATOM 2229 O O . LEU B 1 102 ? 14.672 29.932 27.047 1.00 18.08 80 LEU B O 1
ATOM 2234 N N . PRO B 1 103 ? 14.522 27.705 27.477 1.00 18.34 81 PRO B N 1
ATOM 2235 C CA . PRO B 1 103 ? 13.532 27.529 26.418 1.00 18.41 81 PRO B CA 1
ATOM 2236 C C . PRO B 1 103 ? 12.262 28.321 26.723 1.00 15.14 81 PRO B C 1
ATOM 2237 O O . PRO B 1 103 ? 11.959 28.581 27.890 1.00 16.86 81 PRO B O 1
ATOM 2241 N N . PRO B 1 104 ? 11.468 28.607 25.690 1.00 17.22 82 PRO B N 1
ATOM 2242 C CA . PRO B 1 104 ? 10.185 29.256 25.902 1.00 20.11 82 PRO B CA 1
ATOM 2243 C C . PRO B 1 104 ? 9.177 28.285 26.518 1.00 15.32 82 PRO B C 1
ATOM 2244 O O . PRO B 1 104 ? 9.405 27.060 26.540 1.00 18.68 82 PRO B O 1
ATOM 2248 N N . PRO B 1 105 ? 8.071 28.815 27.040 1.00 17.66 83 PRO B N 1
ATOM 2249 C CA . PRO B 1 105 ? 7.056 27.927 27.615 1.00 19.82 83 PRO B CA 1
ATOM 2250 C C . PRO B 1 105 ? 6.693 26.802 26.657 1.00 24.60 83 PRO B C 1
ATOM 2251 O O . PRO B 1 105 ? 6.647 26.993 25.428 1.00 22.15 83 PRO B O 1
ATOM 2255 N N . GLY B 1 106 ? 6.467 25.626 27.233 1.00 21.51 84 GLY B N 1
ATOM 2256 C CA . GLY B 1 106 ? 6.204 24.411 26.468 1.00 25.53 84 GLY B CA 1
ATOM 2257 C C . GLY B 1 106 ? 6.962 23.288 27.136 1.00 23.32 84 GLY B C 1
ATOM 2258 O O . GLY B 1 106 ? 7.502 23.466 28.239 1.00 20.91 84 GLY B O 1
ATOM 2259 N N . LEU B 1 107 ? 7.037 22.143 26.463 1.00 19.70 85 LEU B N 1
ATOM 2260 C CA . LEU B 1 107 ? 7.634 20.938 27.039 1.00 21.01 85 LEU B CA 1
ATOM 2261 C C . LEU B 1 107 ? 9.053 21.181 27.497 1.00 18.09 85 LEU B C 1
ATOM 2262 O O . LEU B 1 107 ? 9.419 20.737 28.589 1.00 18.93 85 LEU B O 1
ATOM 2267 N N . ALA B 1 108 ? 9.867 21.870 26.682 1.00 19.68 86 ALA B N 1
ATOM 2268 C CA . ALA B 1 108 ? 11.267 22.046 27.052 1.00 18.16 86 ALA B CA 1
ATOM 2269 C C . ALA B 1 108 ? 11.384 22.886 28.340 1.00 12.94 86 ALA B C 1
ATOM 2270 O O . ALA B 1 108 ? 12.189 22.567 29.245 1.00 15.75 86 ALA B O 1
ATOM 2272 N N . ARG B 1 109 ? 10.623 23.963 28.445 1.00 15.32 87 ARG B N 1
ATOM 2273 C CA A ARG B 1 109 ? 10.659 24.791 29.654 0.50 14.92 87 ARG B CA 1
ATOM 2274 C CA B ARG B 1 109 ? 10.743 24.748 29.676 0.50 14.28 87 ARG B CA 1
ATOM 2275 C C . ARG B 1 109 ? 10.195 23.973 30.864 1.00 14.95 87 ARG B C 1
ATOM 2276 O O . ARG B 1 109 ? 10.747 24.069 31.966 1.00 14.32 87 ARG B O 1
ATOM 2291 N N . THR B 1 110 ? 9.139 23.178 30.651 1.00 14.22 88 THR B N 1
ATOM 2292 C CA . THR B 1 110 ? 8.649 22.350 31.749 1.00 12.54 88 THR B CA 1
ATOM 2293 C C . THR B 1 110 ? 9.700 21.337 32.210 1.00 13.64 88 THR B C 1
ATOM 2294 O O . THR B 1 110 ? 9.880 21.117 33.429 1.00 14.48 88 THR B O 1
ATOM 2298 N N . ARG B 1 111 ? 10.405 20.730 31.252 1.00 14.42 89 ARG B N 1
ATOM 2299 C CA . ARG B 1 111 ? 11.500 19.818 31.626 1.00 15.01 89 ARG B CA 1
ATOM 2300 C C . ARG B 1 111 ? 12.570 20.542 32.431 1.00 13.30 89 ARG B C 1
ATOM 2301 O O . ARG B 1 111 ? 13.108 19.987 33.406 1.00 13.95 89 ARG B O 1
ATOM 2309 N N . VAL B 1 112 ? 12.871 21.793 32.037 1.00 12.72 90 VAL B N 1
ATOM 2310 C CA . VAL B 1 112 ? 13.802 22.594 32.822 1.00 14.57 90 VAL B CA 1
ATOM 2311 C C . VAL B 1 112 ? 13.265 22.783 34.263 1.00 14.16 90 VAL B C 1
ATOM 2312 O O . VAL B 1 112 ? 13.987 22.581 35.243 1.00 12.79 90 VAL B O 1
ATOM 2316 N N . HIS B 1 113 ? 12.007 23.218 34.403 1.00 13.48 91 HIS B N 1
ATOM 2317 C CA . HIS B 1 113 ? 11.416 23.394 35.738 1.00 14.06 91 HIS B CA 1
ATOM 2318 C C . HIS B 1 113 ? 11.548 22.147 36.575 1.00 14.34 91 HIS B C 1
ATOM 2319 O O . HIS B 1 113 ? 11.864 22.239 37.762 1.00 13.94 91 HIS B O 1
ATOM 2326 N N . GLU B 1 114 ? 11.256 20.989 35.972 1.00 12.80 92 GLU B N 1
ATOM 2327 C CA . GLU B 1 114 ? 11.332 19.714 36.714 1.00 12.32 92 GLU B CA 1
ATOM 2328 C C . GLU B 1 114 ? 12.712 19.496 37.317 1.00 11.83 92 GLU B C 1
ATOM 2329 O O . GLU B 1 114 ? 12.838 19.151 38.496 1.00 14.24 92 GLU B O 1
ATOM 2335 N N . TRP B 1 115 ? 13.755 19.705 36.519 1.00 13.53 93 TRP B N 1
ATOM 2336 C CA . TRP B 1 115 ? 15.107 19.548 37.047 1.00 12.44 93 TRP B CA 1
ATOM 2337 C C . TRP B 1 115 ? 15.417 20.586 38.138 1.00 14.14 93 TRP B C 1
ATOM 2338 O O . TRP B 1 115 ? 16.149 20.279 39.091 1.00 14.82 93 TRP B O 1
ATOM 2349 N N . LEU B 1 116 ? 14.896 21.809 38.001 1.00 12.62 94 LEU B N 1
ATOM 2350 C CA . LEU B 1 116 ? 15.187 22.812 39.031 1.00 14.08 94 LEU B CA 1
ATOM 2351 C C . LEU B 1 116 ? 14.535 22.443 40.365 1.00 12.79 94 LEU B C 1
ATOM 2352 O O . LEU B 1 116 ? 15.132 22.692 41.426 1.00 13.26 94 LEU B O 1
ATOM 2357 N N . PHE B 1 117 ? 13.307 21.894 40.347 1.00 13.10 95 PHE B N 1
ATOM 2358 C CA . PHE B 1 117 ? 12.692 21.501 41.606 1.00 15.41 95 PHE B CA 1
ATOM 2359 C C . PHE B 1 117 ? 13.316 20.220 42.163 1.00 15.09 95 PHE B C 1
ATOM 2360 O O . PHE B 1 117 ? 13.514 20.086 43.388 1.00 14.57 95 PHE B O 1
ATOM 2368 N N . PHE B 1 118 ? 13.651 19.289 41.263 1.00 14.27 96 PHE B N 1
ATOM 2369 C CA . PHE B 1 118 ? 14.461 18.141 41.675 1.00 14.73 96 PHE B CA 1
ATOM 2370 C C . PHE B 1 118 ? 15.736 18.590 42.370 1.00 13.69 96 PHE B C 1
ATOM 2371 O O . PHE B 1 118 ? 16.114 18.067 43.439 1.00 14.50 96 PHE B O 1
ATOM 2379 N N . GLU B 1 119 ? 16.410 19.577 41.779 1.00 13.41 97 GLU B N 1
ATOM 2380 C CA . GLU B 1 119 ? 17.639 20.052 42.378 1.00 16.04 97 GLU B CA 1
ATOM 2381 C C . GLU B 1 119 ? 17.402 20.554 43.821 1.00 15.11 97 GLU B C 1
ATOM 2382 O O . GLU B 1 119 ? 18.172 20.262 44.748 1.00 16.10 97 GLU B O 1
ATOM 2388 N N . GLN B 1 120 ? 16.365 21.344 44.018 1.00 15.32 98 GLN B N 1
ATOM 2389 C CA . GLN B 1 120 ? 16.169 21.959 45.325 1.00 16.96 98 GLN B CA 1
ATOM 2390 C C . GLN B 1 120 ? 15.655 20.972 46.371 1.00 13.65 98 GLN B C 1
ATOM 2391 O O . GLN B 1 120 ? 15.906 21.134 47.563 1.00 17.36 98 GLN B O 1
ATOM 2397 N N . TYR B 1 121 ? 14.911 19.968 45.921 1.00 15.96 99 TYR B N 1
ATOM 2398 C CA . TYR B 1 121 ? 14.248 19.072 46.853 1.00 16.28 99 TYR B CA 1
ATOM 2399 C C . TYR B 1 121 ? 15.040 17.781 47.109 1.00 15.35 99 TYR B C 1
ATOM 2400 O O . TYR B 1 121 ? 15.060 17.269 48.232 1.00 16.15 99 TYR B O 1
ATOM 2409 N N . SER B 1 122 ? 15.682 17.269 46.060 1.00 14.63 100 SER B N 1
ATOM 2410 C CA . SER B 1 122 ? 16.238 15.906 46.086 1.00 15.29 100 SER B CA 1
ATOM 2411 C C . SER B 1 122 ? 17.758 15.849 45.955 1.00 19.17 100 SER B C 1
ATOM 2412 O O . SER B 1 122 ? 18.353 14.777 46.130 1.00 16.95 100 SER B O 1
ATOM 2415 N N . HIS B 1 123 ? 18.406 16.971 45.646 1.00 17.21 101 HIS B N 1
ATOM 2416 C CA . HIS B 1 123 ? 19.832 16.934 45.331 1.00 14.76 101 HIS B CA 1
ATOM 2417 C C . HIS B 1 123 ? 20.604 17.875 46.244 1.00 18.44 101 HIS B C 1
ATOM 2418 O O . HIS B 1 123 ? 21.453 17.432 47.035 1.00 18.50 101 HIS B O 1
ATOM 2425 N N . GLU B 1 124 ? 20.294 19.170 46.156 1.00 16.96 102 GLU B N 1
ATOM 2426 C CA . GLU B 1 124 ? 20.990 20.175 46.973 1.00 17.29 102 GLU B CA 1
ATOM 2427 C C . GLU B 1 124 ? 21.027 19.819 48.477 1.00 17.30 102 GLU B C 1
ATOM 2428 O O . GLU B 1 124 ? 22.085 19.917 49.109 1.00 18.08 102 GLU B O 1
ATOM 2434 N N . PRO B 1 125 ? 19.879 19.428 49.065 1.00 14.38 103 PRO B N 1
ATOM 2435 C CA . PRO B 1 125 ? 19.910 19.194 50.529 1.00 17.08 103 PRO B CA 1
ATOM 2436 C C . PRO B 1 125 ? 20.842 18.079 50.998 1.00 19.88 103 PRO B C 1
ATOM 2437 O O . PRO B 1 125 ? 21.077 17.950 52.202 1.00 22.52 103 PRO B O 1
ATOM 2441 N N . TYR B 1 126 ? 21.370 17.291 50.062 1.00 16.55 104 TYR B N 1
ATOM 2442 C CA . TYR B 1 126 ? 22.270 16.180 50.399 1.00 17.20 104 TYR B CA 1
ATOM 2443 C C . TYR B 1 126 ? 23.691 16.439 49.945 1.00 18.45 104 TYR B C 1
ATOM 2444 O O . TYR B 1 126 ? 24.643 16.242 50.712 1.00 23.64 104 TYR B O 1
ATOM 2453 N N . ILE B 1 127 ? 23.836 16.873 48.695 1.00 18.59 105 ILE B N 1
ATOM 2454 C CA A ILE B 1 127 ? 25.154 17.120 48.090 0.50 18.79 105 ILE B CA 1
ATOM 2455 C CA B ILE B 1 127 ? 25.161 17.092 48.131 0.50 19.24 105 ILE B CA 1
ATOM 2456 C C . ILE B 1 127 ? 25.768 18.411 48.623 1.00 18.55 105 ILE B C 1
ATOM 2457 O O . ILE B 1 127 ? 26.903 18.430 49.087 1.00 20.61 105 ILE B O 1
ATOM 2466 N N . ALA B 1 128 ? 25.004 19.490 48.564 1.00 21.25 106 ALA B N 1
ATOM 2467 C CA . ALA B 1 128 ? 25.529 20.761 49.031 1.00 21.62 106 ALA B CA 1
ATOM 2468 C C . ALA B 1 128 ? 25.783 20.682 50.533 1.00 22.34 106 ALA B C 1
ATOM 2469 O O . ALA B 1 128 ? 26.817 21.141 51.029 1.00 22.84 106 ALA B O 1
ATOM 2471 N N . VAL B 1 129 ? 24.838 20.101 51.264 1.00 20.55 107 VAL B N 1
ATOM 2472 C CA . VAL B 1 129 ? 24.969 20.006 52.712 1.00 25.18 107 VAL B CA 1
ATOM 2473 C C . VAL B 1 129 ? 26.164 19.141 53.145 1.00 27.61 107 VAL B C 1
ATOM 2474 O O . VAL B 1 129 ? 26.935 19.544 54.024 1.00 28.94 107 VAL B O 1
ATOM 2478 N N . ALA B 1 130 ? 26.339 17.968 52.533 1.00 23.98 108 ALA B N 1
ATOM 2479 C CA . ALA B 1 130 ? 27.488 17.122 52.876 1.00 22.75 108 ALA B CA 1
ATOM 2480 C C . ALA B 1 130 ? 28.817 17.830 52.577 1.00 21.82 108 ALA B C 1
ATOM 2481 O O . ALA B 1 130 ? 29.757 17.768 53.370 1.00 26.37 108 ALA B O 1
ATOM 2483 N N . ARG B 1 131 ? 28.896 18.504 51.433 1.00 20.82 109 ARG B N 1
ATOM 2484 C CA . ARG B 1 131 ? 30.096 19.303 51.106 1.00 19.14 109 ARG B CA 1
ATOM 2485 C C . ARG B 1 131 ? 30.350 20.395 52.173 1.00 21.35 109 ARG B C 1
ATOM 2486 O O . ARG B 1 131 ? 31.489 20.620 52.608 1.00 22.68 109 ARG B O 1
ATOM 2494 N N . TYR B 1 132 ? 29.275 21.055 52.601 1.00 25.24 110 TYR B N 1
ATOM 2495 C CA . TYR B 1 132 ? 29.367 22.081 53.621 1.00 23.80 110 TYR B CA 1
ATOM 2496 C C . TYR B 1 132 ? 29.891 21.528 54.954 1.00 19.50 110 TYR B C 1
ATOM 2497 O O . TYR B 1 132 ? 30.856 22.035 55.538 1.00 30.61 110 TYR B O 1
ATOM 2506 N N . LEU B 1 133 ? 29.299 20.417 55.399 1.00 24.87 111 LEU B N 1
ATOM 2507 C CA . LEU B 1 133 ? 29.680 19.842 56.686 1.00 27.99 111 LEU B CA 1
ATOM 2508 C C . LEU B 1 133 ? 31.079 19.224 56.667 1.00 27.20 111 LEU B C 1
ATOM 2509 O O . LEU B 1 133 ? 31.815 19.383 57.630 1.00 33.86 111 LEU B O 1
ATOM 2514 N N . LYS B 1 134 ? 31.436 18.521 55.584 1.00 29.01 112 LYS B N 1
ATOM 2515 C CA . LYS B 1 134 ? 32.734 17.814 55.486 1.00 26.38 112 LYS B CA 1
ATOM 2516 C C . LYS B 1 134 ? 33.905 18.715 55.105 1.00 26.70 112 LYS B C 1
ATOM 2517 O O . LYS B 1 134 ? 34.992 18.645 55.697 1.00 32.87 112 LYS B O 1
ATOM 2523 N N . SER B 1 135 ? 33.702 19.519 54.076 1.00 26.44 113 SER B N 1
ATOM 2524 C CA . SER B 1 135 ? 34.814 20.265 53.461 1.00 23.74 113 SER B CA 1
ATOM 2525 C C . SER B 1 135 ? 34.821 21.762 53.784 1.00 26.51 113 SER B C 1
ATOM 2526 O O . SER B 1 135 ? 35.850 22.438 53.626 1.00 30.92 113 SER B O 1
ATOM 2529 N N . TRP B 1 136 ? 33.693 22.291 54.235 1.00 27.17 114 TRP B N 1
ATOM 2530 C CA . TRP B 1 136 ? 33.641 23.718 54.552 1.00 26.72 114 TRP B CA 1
ATOM 2531 C C . TRP B 1 136 ? 33.833 23.918 56.057 1.00 30.70 114 TRP B C 1
ATOM 2532 O O . TRP B 1 136 ? 34.793 24.565 56.487 1.00 35.75 114 TRP B O 1
ATOM 2543 N N . LEU B 1 137 ? 32.952 23.314 56.857 1.00 31.66 115 LEU B N 1
ATOM 2544 C CA . LEU B 1 137 ? 33.062 23.395 58.312 1.00 34.41 115 LEU B CA 1
ATOM 2545 C C . LEU B 1 137 ? 34.074 22.388 58.847 1.00 38.42 115 LEU B C 1
ATOM 2546 O O . LEU B 1 137 ? 34.783 22.664 59.815 1.00 59.34 115 LEU B O 1
ATOM 2551 N N . ARG B 1 138 ? 34.134 21.215 58.224 1.00 57.01 116 ARG B N 1
ATOM 2552 C CA . ARG B 1 138 ? 34.947 20.115 58.743 1.00 63.46 116 ARG B CA 1
ATOM 2553 C C . ARG B 1 138 ? 34.398 19.687 60.103 1.00 58.04 116 ARG B C 1
ATOM 2554 O O . ARG B 1 138 ? 35.124 19.628 61.105 1.00 63.51 116 ARG B O 1
ATOM 2562 N N . GLN B 1 139 ? 33.099 19.395 60.108 1.00 74.36 117 GLN B N 1
ATOM 2563 C CA . GLN B 1 139 ? 32.343 19.022 61.301 1.00 61.75 117 GLN B CA 1
ATOM 2564 C C . GLN B 1 139 ? 31.716 17.637 61.128 1.00 89.56 117 GLN B C 1
ATOM 2565 O O . GLN B 1 139 ? 30.673 17.350 61.724 1.00 129.23 117 GLN B O 1
ATOM 2571 N N . ALA B 1 140 ? 32.333 16.781 60.312 1.00 85.75 118 ALA B N 1
ATOM 2572 C CA . ALA B 1 140 ? 31.808 15.432 60.067 1.00 115.52 118 ALA B CA 1
ATOM 2573 C C . ALA B 1 140 ? 31.298 14.777 61.350 1.00 121.77 118 ALA B C 1
ATOM 2574 O O . ALA B 1 140 ? 30.240 14.141 61.361 1.00 60.42 118 ALA B O 1
ATOM 2576 N N . HIS B 1 141 ? 32.051 14.978 62.428 1.00 62.22 119 HIS B N 1
ATOM 2577 C CA . HIS B 1 141 ? 31.864 14.267 63.687 1.00 51.33 119 HIS B CA 1
ATOM 2578 C C . HIS B 1 141 ? 30.616 14.707 64.451 1.00 86.15 119 HIS B C 1
ATOM 2579 O O . HIS B 1 141 ? 30.140 13.993 65.339 1.00 53.88 119 HIS B O 1
ATOM 2586 N N . LEU B 1 142 ? 30.097 15.886 64.124 1.00 60.05 120 LEU B N 1
ATOM 2587 C CA . LEU B 1 142 ? 28.887 16.390 64.777 1.00 45.96 120 LEU B CA 1
ATOM 2588 C C . LEU B 1 142 ? 27.616 15.942 64.056 1.00 93.35 120 LEU B C 1
ATOM 2589 O O . LEU B 1 142 ? 26.507 16.147 64.562 1.00 77.96 120 LEU B O 1
ATOM 2594 N N . HIS B 1 143 ? 27.773 15.336 62.877 1.00 46.78 121 HIS B N 1
ATOM 2595 C CA . HIS B 1 143 ? 26.628 15.086 62.011 1.00 104.50 121 HIS B CA 1
ATOM 2596 C C . HIS B 1 143 ? 26.624 13.667 61.424 1.00 117.48 121 HIS B C 1
ATOM 2597 O O . HIS B 1 143 ? 26.250 13.470 60.262 1.00 58.76 121 HIS B O 1
ATOM 2604 N N . GLU B 1 144 ? 27.024 12.679 62.220 1.00 64.57 122 GLU B N 1
ATOM 2605 C CA . GLU B 1 144 ? 27.130 11.306 61.714 1.00 62.77 122 GLU B CA 1
ATOM 2606 C C . GLU B 1 144 ? 25.832 10.794 61.075 1.00 91.99 122 GLU B C 1
ATOM 2607 O O . GLU B 1 144 ? 25.841 10.254 59.961 1.00 55.55 122 GLU B O 1
ATOM 2613 N N . ALA B 1 145 ? 24.719 10.964 61.781 1.00 78.04 123 ALA B N 1
ATOM 2614 C CA . ALA B 1 145 ? 23.417 10.549 61.265 1.00 64.98 123 ALA B CA 1
ATOM 2615 C C . ALA B 1 145 ? 23.073 11.313 59.994 1.00 64.82 123 ALA B C 1
ATOM 2616 O O . ALA B 1 145 ? 22.821 10.717 58.944 1.00 53.56 123 ALA B O 1
ATOM 2618 N N . ARG B 1 146 ? 23.056 12.637 60.097 1.00 60.32 124 ARG B N 1
ATOM 2619 C CA . ARG B 1 146 ? 22.812 13.482 58.939 1.00 45.18 124 ARG B CA 1
ATOM 2620 C C . ARG B 1 146 ? 23.651 13.043 57.738 1.00 91.16 124 ARG B C 1
ATOM 2621 O O . ARG B 1 146 ? 23.136 12.914 56.626 1.00 40.08 124 ARG B O 1
ATOM 2629 N N . LEU B 1 147 ? 24.942 12.812 57.956 1.00 37.15 125 LEU B N 1
ATOM 2630 C CA . LEU B 1 147 ? 25.836 12.494 56.842 1.00 33.21 125 LEU B CA 1
ATOM 2631 C C . LEU B 1 147 ? 25.586 11.125 56.209 1.00 33.09 125 LEU B C 1
ATOM 2632 O O . LEU B 1 147 ? 25.782 10.965 55.008 1.00 31.92 125 LEU B O 1
ATOM 2637 N N . ALA B 1 148 ? 25.148 10.139 56.989 1.00 29.75 126 ALA B N 1
ATOM 2638 C CA . ALA B 1 148 ? 24.865 8.829 56.407 1.00 32.62 126 ALA B CA 1
ATOM 2639 C C . ALA B 1 148 ? 23.628 8.927 55.521 1.00 28.81 126 ALA B C 1
ATOM 2640 O O . ALA B 1 148 ? 23.568 8.346 54.429 1.00 30.03 126 ALA B O 1
ATOM 2642 N N . ASP B 1 149 ? 22.638 9.673 55.999 1.00 31.32 127 ASP B N 1
ATOM 2643 C CA . ASP B 1 149 ? 21.444 9.939 55.229 1.00 36.46 127 ASP B CA 1
ATOM 2644 C C . ASP B 1 149 ? 21.795 10.690 53.947 1.00 33.38 127 ASP B C 1
ATOM 2645 O O . ASP B 1 149 ? 21.286 10.366 52.868 1.00 31.10 127 ASP B O 1
ATOM 2650 N N . CYS B 1 150 ? 22.672 11.690 54.068 1.00 34.17 128 CYS B N 1
ATOM 2651 C CA . CYS B 1 150 ? 23.150 12.441 52.905 1.00 31.43 128 CYS B CA 1
ATOM 2652 C C . CYS B 1 150 ? 23.815 11.556 51.892 1.00 27.87 128 CYS B C 1
ATOM 2653 O O . CYS B 1 150 ? 23.606 11.711 50.692 1.00 26.72 128 CYS B O 1
ATOM 2656 N N . ALA B 1 151 ? 24.655 10.652 52.372 1.00 25.52 129 ALA B N 1
ATOM 2657 C CA . ALA B 1 151 ? 25.379 9.783 51.469 1.00 31.00 129 ALA B CA 1
ATOM 2658 C C . ALA B 1 151 ? 24.380 8.948 50.679 1.00 26.06 129 ALA B C 1
ATOM 2659 O O . ALA B 1 151 ? 24.481 8.826 49.458 1.00 27.49 129 ALA B O 1
ATOM 2661 N N . THR B 1 152 ? 23.401 8.383 51.370 1.00 22.29 130 THR B N 1
ATOM 2662 C CA . THR B 1 152 ? 22.392 7.546 50.712 1.00 19.22 130 THR B CA 1
ATOM 2663 C C . THR B 1 152 ? 21.515 8.342 49.742 1.00 19.34 130 THR B C 1
ATOM 2664 O O . THR B 1 152 ? 21.346 7.968 48.569 1.00 20.20 130 THR B O 1
ATOM 2668 N N . ARG B 1 153 ? 21.027 9.501 50.192 1.00 18.47 131 ARG B N 1
ATOM 2669 C CA . ARG B 1 153 ? 20.066 10.229 49.373 1.00 21.34 131 ARG B CA 1
ATOM 2670 C C . ARG B 1 153 ? 20.769 11.009 48.261 1.00 21.10 131 ARG B C 1
ATOM 2671 O O . ARG B 1 153 ? 20.222 11.166 47.157 1.00 18.59 131 ARG B O 1
ATOM 2679 N N . GLY B 1 154 ? 21.986 11.487 48.528 1.00 18.43 132 GLY B N 1
ATOM 2680 C CA . GLY B 1 154 ? 22.785 12.085 47.457 1.00 18.80 132 GLY B CA 1
ATOM 2681 C C . GLY B 1 154 ? 23.115 11.078 46.360 1.00 17.52 132 GLY B C 1
ATOM 2682 O O . GLY B 1 154 ? 23.058 11.407 45.154 1.00 19.71 132 GLY B O 1
ATOM 2683 N N . ALA B 1 155 ? 23.483 9.851 46.758 1.00 20.26 133 ALA B N 1
ATOM 2684 C CA . ALA B 1 155 ? 23.738 8.805 45.772 1.00 21.00 133 ALA B CA 1
ATOM 2685 C C . ALA B 1 155 ? 22.477 8.537 44.929 1.00 18.27 133 ALA B C 1
ATOM 2686 O O . ALA B 1 155 ? 22.563 8.386 43.719 1.00 18.45 133 ALA B O 1
ATOM 2688 N N . ALA B 1 156 ? 21.310 8.515 45.562 1.00 17.67 134 ALA B N 1
ATOM 2689 C CA . ALA B 1 156 ? 20.054 8.339 44.818 1.00 20.37 134 ALA B CA 1
ATOM 2690 C C . ALA B 1 156 ? 19.832 9.472 43.786 1.00 18.92 134 ALA B C 1
ATOM 2691 O O . ALA B 1 156 ? 19.335 9.236 42.675 1.00 17.19 134 ALA B O 1
ATOM 2693 N N . ALA B 1 157 ? 20.203 10.701 44.153 1.00 17.73 135 ALA B N 1
ATOM 2694 C CA . ALA B 1 157 ? 19.998 11.852 43.234 1.00 16.41 135 ALA B CA 1
ATOM 2695 C C . ALA B 1 157 ? 20.967 11.696 42.060 1.00 14.22 135 ALA B C 1
ATOM 2696 O O . ALA B 1 157 ? 20.600 11.922 40.904 1.00 15.96 135 ALA B O 1
ATOM 2698 N N . LEU B 1 158 ? 22.201 11.273 42.354 1.00 15.30 136 LEU B N 1
ATOM 2699 C CA . LEU B 1 158 ? 23.177 11.045 41.291 1.00 14.63 136 LEU B CA 1
ATOM 2700 C C . LEU B 1 158 ? 22.704 9.883 40.376 1.00 14.83 136 LEU B C 1
ATOM 2701 O O . LEU B 1 158 ? 22.908 9.924 39.152 1.00 16.44 136 LEU B O 1
ATOM 2706 N N . ASP B 1 159 ? 22.061 8.871 40.968 1.00 16.53 137 ASP B N 1
ATOM 2707 C CA . ASP B 1 159 ? 21.543 7.752 40.165 1.00 18.52 137 ASP B CA 1
ATOM 2708 C C . ASP B 1 159 ? 20.491 8.246 39.146 1.00 17.06 137 ASP B C 1
ATOM 2709 O O . ASP B 1 159 ? 20.436 7.770 38.005 1.00 17.14 137 ASP B O 1
ATOM 2714 N N . VAL B 1 160 ? 19.665 9.212 39.562 1.00 16.61 138 VAL B N 1
ATOM 2715 C CA . VAL B 1 160 ? 18.626 9.770 38.688 1.00 16.17 138 VAL B CA 1
ATOM 2716 C C . VAL B 1 160 ? 19.331 10.501 37.523 1.00 15.64 138 VAL B C 1
ATOM 2717 O O . VAL B 1 160 ? 18.992 10.351 36.353 1.00 17.08 138 VAL B O 1
ATOM 2721 N N . MET B 1 161 ? 20.335 11.295 37.860 1.00 14.55 139 MET B N 1
ATOM 2722 C CA . MET B 1 161 ? 21.063 12.049 36.833 1.00 16.87 139 MET B CA 1
ATOM 2723 C C . MET B 1 161 ? 21.758 11.083 35.880 1.00 17.82 139 MET B C 1
ATOM 2724 O O . MET B 1 161 ? 21.744 11.273 34.681 1.00 16.09 139 MET B O 1
ATOM 2729 N N . GLU B 1 162 ? 22.364 10.043 36.432 1.00 16.91 140 GLU B N 1
ATOM 2730 C CA . GLU B 1 162 ? 23.079 9.037 35.621 1.00 15.92 140 GLU B CA 1
ATOM 2731 C C . GLU B 1 162 ? 22.148 8.356 34.625 1.00 17.64 140 GLU B C 1
ATOM 2732 O O . GLU B 1 162 ? 22.511 8.151 33.454 1.00 17.98 140 GLU B O 1
ATOM 2738 N N . GLN B 1 163 ? 20.953 8.008 35.083 1.00 17.00 141 GLN B N 1
ATOM 2739 C CA . GLN B 1 163 ? 19.983 7.293 34.257 1.00 20.22 141 GLN B CA 1
ATOM 2740 C C . GLN B 1 163 ? 19.625 8.165 33.039 1.00 16.51 141 GLN B C 1
ATOM 2741 O O . GLN B 1 163 ? 19.495 7.687 31.912 1.00 24.16 141 GLN B O 1
ATOM 2747 N N . HIS B 1 164 ? 19.476 9.471 33.266 1.00 16.19 142 HIS B N 1
ATOM 2748 C CA . HIS B 1 164 ? 19.101 10.342 32.183 1.00 17.39 142 HIS B CA 1
ATOM 2749 C C . HIS B 1 164 ? 20.307 10.589 31.256 1.00 16.17 142 HIS B C 1
ATOM 2750 O O . HIS B 1 164 ? 20.194 10.513 30.032 1.00 18.93 142 HIS B O 1
ATOM 2757 N N . LEU B 1 165 ? 21.458 10.908 31.847 1.00 16.26 143 LEU B N 1
ATOM 2758 C CA . LEU B 1 165 ? 22.628 11.349 31.077 1.00 18.15 143 LEU B CA 1
ATOM 2759 C C . LEU B 1 165 ? 23.352 10.201 30.350 1.00 18.63 143 LEU B C 1
ATOM 2760 O O . LEU B 1 165 ? 24.219 10.424 29.503 1.00 20.11 143 LEU B O 1
ATOM 2765 N N . ALA B 1 166 ? 22.995 8.965 30.687 1.00 17.33 144 ALA B N 1
ATOM 2766 C CA . ALA B 1 166 ? 23.494 7.804 29.936 1.00 21.15 144 ALA B CA 1
ATOM 2767 C C . ALA B 1 166 ? 22.889 7.774 28.523 1.00 22.99 144 ALA B C 1
ATOM 2768 O O . ALA B 1 166 ? 23.494 7.236 27.578 1.00 27.08 144 ALA B O 1
ATOM 2770 N N . GLY B 1 167 ? 21.685 8.331 28.393 1.00 19.49 145 GLY B N 1
ATOM 2771 C CA . GLY B 1 167 ? 20.974 8.369 27.118 1.00 22.81 145 GLY B CA 1
ATOM 2772 C C . GLY B 1 167 ? 20.945 9.706 26.360 1.00 22.57 145 GLY B C 1
ATOM 2773 O O . GLY B 1 167 ? 20.757 9.711 25.130 1.00 20.90 145 GLY B O 1
ATOM 2774 N N . GLU B 1 168 ? 21.137 10.833 27.056 1.00 20.87 146 GLU B N 1
ATOM 2775 C CA . GLU B 1 168 ? 21.183 12.136 26.388 1.00 19.15 146 GLU B CA 1
ATOM 2776 C C . GLU B 1 168 ? 22.307 12.949 27.027 1.00 19.54 146 GLU B C 1
ATOM 2777 O O . GLU B 1 168 ? 22.489 12.885 28.229 1.00 20.58 146 GLU B O 1
ATOM 2783 N N . PRO B 1 169 ? 23.070 13.718 26.233 1.00 21.09 147 PRO B N 1
ATOM 2784 C CA . PRO B 1 169 ? 24.216 14.447 26.810 1.00 22.09 147 PRO B CA 1
ATOM 2785 C C . PRO B 1 169 ? 23.853 15.687 27.634 1.00 18.50 147 PRO B C 1
ATOM 2786 O O . PRO B 1 169 ? 24.703 16.162 28.407 1.00 18.05 147 PRO B O 1
ATOM 2790 N N . TRP B 1 170 ? 22.624 16.194 27.476 1.00 16.13 148 TRP B N 1
ATOM 2791 C CA . TRP B 1 170 ? 22.142 17.369 28.220 1.00 16.25 148 TRP B CA 1
ATOM 2792 C C . TRP B 1 170 ? 20.885 17.028 28.999 1.00 18.32 148 TRP B C 1
ATOM 2793 O O . TRP B 1 170 ? 20.152 16.106 28.634 1.00 17.09 148 TRP B O 1
ATOM 2804 N N . LEU B 1 171 ? 20.595 17.786 30.056 1.00 15.48 149 LEU B N 1
ATOM 2805 C CA . LEU B 1 171 ? 19.406 17.492 30.867 1.00 13.89 149 LEU B CA 1
ATOM 2806 C C . LEU B 1 171 ? 18.062 17.705 30.124 1.00 14.38 149 LEU B C 1
ATOM 2807 O O . LEU B 1 171 ? 17.084 17.003 30.396 1.00 16.24 149 LEU B O 1
ATOM 2812 N N . VAL B 1 172 ? 18.022 18.651 29.189 1.00 15.34 150 VAL B N 1
ATOM 2813 C CA . VAL B 1 172 ? 16.785 18.983 28.459 1.00 16.73 150 VAL B CA 1
ATOM 2814 C C . VAL B 1 172 ? 17.062 19.215 26.980 1.00 15.94 150 VAL B C 1
ATOM 2815 O O . VAL B 1 172 ? 18.002 19.938 26.639 1.00 18.14 150 VAL B O 1
ATOM 2819 N N . GLY B 1 173 ? 16.231 18.628 26.117 1.00 17.59 151 GLY B N 1
ATOM 2820 C CA . GLY B 1 173 ? 16.359 18.855 24.699 1.00 18.68 151 GLY B CA 1
ATOM 2821 C C . GLY B 1 173 ? 17.725 18.480 24.168 1.00 17.07 151 GLY B C 1
ATOM 2822 O O . GLY B 1 173 ? 18.303 17.479 24.604 1.00 20.16 151 GLY B O 1
ATOM 2823 N N . GLU B 1 174 ? 18.225 19.281 23.216 1.00 16.81 152 GLU B N 1
ATOM 2824 C CA . GLU B 1 174 ? 19.437 18.985 22.462 1.00 23.36 152 GLU B CA 1
ATOM 2825 C C . GLU B 1 174 ? 20.609 19.950 22.734 1.00 24.16 152 GLU B C 1
ATOM 2826 O O . GLU B 1 174 ? 21.585 19.994 21.982 1.00 28.24 152 GLU B O 1
ATOM 2832 N N . GLY B 1 175 ? 20.509 20.715 23.821 1.00 23.18 153 GLY B N 1
ATOM 2833 C CA . GLY B 1 175 ? 21.572 21.640 24.185 1.00 18.85 153 GLY B CA 1
ATOM 2834 C C . GLY B 1 175 ? 21.522 22.029 25.659 1.00 17.33 153 GLY B C 1
ATOM 2835 O O . GLY B 1 175 ? 20.564 21.699 26.359 1.00 19.67 153 GLY B O 1
ATOM 2836 N N . PRO B 1 176 ? 22.562 22.736 26.135 1.00 18.51 154 PRO B N 1
ATOM 2837 C CA . PRO B 1 176 ? 22.637 23.164 27.544 1.00 17.70 154 PRO B CA 1
ATOM 2838 C C . PRO B 1 176 ? 21.575 24.214 27.904 1.00 17.56 154 PRO B C 1
ATOM 2839 O O . PRO B 1 176 ? 21.224 25.077 27.068 1.00 18.09 154 PRO B O 1
ATOM 2843 N N . THR B 1 177 ? 21.100 24.153 29.146 1.00 15.02 155 THR B N 1
ATOM 2844 C CA . THR B 1 177 ? 20.099 25.095 29.645 1.00 16.47 155 THR B CA 1
ATOM 2845 C C . THR B 1 177 ? 20.431 25.400 31.092 1.00 14.75 155 THR B C 1
ATOM 2846 O O . THR B 1 177 ? 21.388 24.828 31.655 1.00 16.55 155 THR B O 1
ATOM 2850 N N . ILE B 1 178 ? 19.635 26.264 31.738 1.00 15.02 156 ILE B N 1
ATOM 2851 C CA . ILE B 1 178 ? 19.841 26.496 33.175 1.00 13.46 156 ILE B CA 1
ATOM 2852 C C . ILE B 1 178 ? 19.605 25.236 34.017 1.00 12.98 156 ILE B C 1
ATOM 2853 O O . ILE B 1 178 ? 20.026 25.189 35.178 1.00 15.88 156 ILE B O 1
ATOM 2858 N N . ALA B 1 179 ? 18.928 24.224 33.469 1.00 13.57 157 ALA B N 1
ATOM 2859 C CA . ALA B 1 179 ? 18.849 22.969 34.229 1.00 14.19 157 ALA B CA 1
ATOM 2860 C C . ALA B 1 179 ? 20.258 22.394 34.430 1.00 15.78 157 ALA B C 1
ATOM 2861 O O . ALA B 1 179 ? 20.610 21.982 35.547 1.00 15.97 157 ALA B O 1
ATOM 2863 N N . ASP B 1 180 ? 21.081 22.381 33.368 1.00 15.23 158 ASP B N 1
ATOM 2864 C CA . ASP B 1 180 ? 22.458 21.904 33.529 1.00 14.30 158 ASP B CA 1
ATOM 2865 C C . ASP B 1 180 ? 23.218 22.774 34.527 1.00 12.69 158 ASP B C 1
ATOM 2866 O O . ASP B 1 180 ? 23.957 22.271 35.367 1.00 15.73 158 ASP B O 1
ATOM 2871 N N . LEU B 1 181 ? 23.078 24.101 34.420 1.00 15.83 159 LEU B N 1
ATOM 2872 C CA . LEU B 1 181 ? 23.770 24.990 35.358 1.00 16.02 159 LEU B CA 1
ATOM 2873 C C . LEU B 1 181 ? 23.364 24.700 36.817 1.00 15.37 159 LEU B C 1
ATOM 2874 O O . LEU B 1 181 ? 24.234 24.599 37.688 1.00 14.80 159 LEU B O 1
ATOM 2879 N N . ALA B 1 182 ? 22.054 24.556 37.064 1.00 13.93 160 ALA B N 1
ATOM 2880 C CA . ALA B 1 182 ? 21.565 24.369 38.417 1.00 13.81 160 ALA B CA 1
ATOM 2881 C C . ALA B 1 182 ? 22.150 23.110 39.062 1.00 12.06 160 ALA B C 1
ATOM 2882 O O . ALA B 1 182 ? 22.499 23.131 40.238 1.00 15.80 160 ALA B O 1
ATOM 2884 N N . LEU B 1 183 ? 22.246 22.018 38.296 1.00 13.80 161 LEU B N 1
ATOM 2885 C CA A LEU B 1 183 ? 22.765 20.755 38.853 0.50 14.59 161 LEU B CA 1
ATOM 2886 C CA B LEU B 1 183 ? 22.772 20.734 38.814 0.50 14.09 161 LEU B CA 1
ATOM 2887 C C . LEU B 1 183 ? 24.294 20.685 38.795 1.00 14.75 161 LEU B C 1
ATOM 2888 O O . LEU B 1 183 ? 24.919 19.933 39.566 1.00 16.12 161 LEU B O 1
ATOM 2897 N N . PHE B 1 184 ? 24.902 21.484 37.917 1.00 15.46 162 PHE B N 1
ATOM 2898 C CA . PHE B 1 184 ? 26.357 21.528 37.834 1.00 15.21 162 PHE B CA 1
ATOM 2899 C C . PHE B 1 184 ? 26.948 22.212 39.071 1.00 14.10 162 PHE B C 1
ATOM 2900 O O . PHE B 1 184 ? 28.024 21.833 39.555 1.00 15.86 162 PHE B O 1
ATOM 2908 N N . ALA B 1 185 ? 26.223 23.212 39.590 1.00 14.23 163 ALA B N 1
ATOM 2909 C CA . ALA B 1 185 ? 26.712 24.073 40.670 1.00 16.58 163 ALA B CA 1
ATOM 2910 C C . ALA B 1 185 ? 27.398 23.271 41.777 1.00 15.69 163 ALA B C 1
ATOM 2911 O O . ALA B 1 185 ? 28.533 23.561 42.139 1.00 16.76 163 ALA B O 1
ATOM 2913 N N . TYR B 1 186 ? 26.699 22.287 42.344 1.00 17.94 164 TYR B N 1
ATOM 2914 C CA . TYR B 1 186 ? 27.320 21.436 43.363 1.00 15.95 164 TYR B CA 1
ATOM 2915 C C . TYR B 1 186 ? 27.889 20.132 42.828 1.00 14.45 164 TYR B C 1
ATOM 2916 O O . TYR B 1 186 ? 28.846 19.602 43.395 1.00 17.44 164 TYR B O 1
ATOM 2925 N N . THR B 1 187 ? 27.313 19.606 41.744 1.00 16.38 165 THR B N 1
ATOM 2926 C CA . THR B 1 187 ? 27.767 18.288 41.266 1.00 14.60 165 THR B CA 1
ATOM 2927 C C . THR B 1 187 ? 29.221 18.358 40.837 1.00 14.11 165 THR B C 1
ATOM 2928 O O . THR B 1 187 ? 29.976 17.379 41.033 1.00 17.12 165 THR B O 1
ATOM 2932 N N . HIS B 1 188 ? 29.648 19.477 40.250 1.00 17.28 166 HIS B N 1
ATOM 2933 C CA . HIS B 1 188 ? 31.055 19.551 39.785 1.00 16.60 166 HIS B CA 1
ATOM 2934 C C . HIS B 1 188 ? 32.053 19.481 40.935 1.00 18.77 166 HIS B C 1
ATOM 2935 O O . HIS B 1 188 ? 33.214 19.145 40.730 1.00 20.17 166 HIS B O 1
ATOM 2942 N N . ARG B 1 189 ? 31.577 19.755 42.151 1.00 17.62 167 ARG B N 1
ATOM 2943 C CA . ARG B 1 189 ? 32.427 19.710 43.326 1.00 19.57 167 ARG B CA 1
ATOM 2944 C C . ARG B 1 189 ? 32.015 18.536 44.235 1.00 19.36 167 ARG B C 1
ATOM 2945 O O . ARG B 1 189 ? 32.260 18.552 45.439 1.00 20.05 167 ARG B O 1
ATOM 2953 N N . ALA B 1 190 ? 31.408 17.507 43.662 1.00 20.60 168 ALA B N 1
ATOM 2954 C CA . ALA B 1 190 ? 30.852 16.412 44.462 1.00 19.65 168 ALA B CA 1
ATOM 2955 C C . ALA B 1 190 ? 31.931 15.675 45.271 1.00 18.18 168 ALA B C 1
ATOM 2956 O O . ALA B 1 190 ? 31.630 15.069 46.312 1.00 20.30 168 ALA B O 1
ATOM 2958 N N . GLU B 1 191 ? 33.182 15.705 44.804 1.00 21.45 169 GLU B N 1
ATOM 2959 C CA . GLU B 1 191 ? 34.268 15.074 45.557 1.00 23.43 169 GLU B CA 1
ATOM 2960 C C . GLU B 1 191 ? 34.366 15.640 46.981 1.00 20.89 169 GLU B C 1
ATOM 2961 O O . GLU B 1 191 ? 34.753 14.939 47.920 1.00 25.01 169 GLU B O 1
ATOM 2967 N N . GLU B 1 192 ? 34.030 16.915 47.146 1.00 19.97 170 GLU B N 1
ATOM 2968 C CA . GLU B 1 192 ? 34.061 17.551 48.476 1.00 20.88 170 GLU B CA 1
ATOM 2969 C C . GLU B 1 192 ? 32.909 17.105 49.380 1.00 18.38 170 GLU B C 1
ATOM 2970 O O . GLU B 1 192 ? 32.913 17.378 50.593 1.00 23.19 170 GLU B O 1
ATOM 2976 N N . ALA B 1 193 ? 31.945 16.397 48.791 1.00 19.11 171 ALA B N 1
ATOM 2977 C CA . ALA B 1 193 ? 30.847 15.805 49.538 1.00 21.42 171 ALA B CA 1
ATOM 2978 C C . ALA B 1 193 ? 31.083 14.300 49.679 1.00 22.90 171 ALA B C 1
ATOM 2979 O O . ALA B 1 193 ? 30.182 13.564 50.062 1.00 24.92 171 ALA B O 1
ATOM 2981 N N . ASP B 1 194 ? 32.298 13.868 49.351 1.00 25.27 172 ASP B N 1
ATOM 2982 C CA A ASP B 1 194 ? 32.713 12.467 49.443 0.50 25.11 172 ASP B CA 1
ATOM 2983 C CA B ASP B 1 194 ? 32.683 12.460 49.468 0.50 24.97 172 ASP B CA 1
ATOM 2984 C C . ASP B 1 194 ? 31.974 11.570 48.443 1.00 23.97 172 ASP B C 1
ATOM 2985 O O . ASP B 1 194 ? 31.716 10.375 48.721 1.00 26.75 172 ASP B O 1
ATOM 2994 N N . PHE B 1 195 ? 31.656 12.135 47.268 1.00 22.75 173 PHE B N 1
ATOM 2995 C CA . PHE B 1 195 ? 31.137 11.341 46.156 1.00 21.43 173 PHE B CA 1
ATOM 2996 C C . PHE B 1 195 ? 32.196 11.191 45.070 1.00 25.94 173 PHE B C 1
ATOM 2997 O O . PHE B 1 195 ? 32.782 12.170 44.611 1.00 26.58 173 PHE B O 1
ATOM 3005 N N . ASP B 1 196 ? 32.438 9.960 44.653 1.00 25.82 174 ASP B N 1
ATOM 3006 C CA . ASP B 1 196 ? 33.403 9.711 43.590 1.00 25.34 174 ASP B CA 1
ATOM 3007 C C . ASP B 1 196 ? 32.671 9.589 42.249 1.00 23.48 174 ASP B C 1
ATOM 3008 O O . ASP B 1 196 ? 32.010 8.597 41.977 1.00 22.68 174 ASP B O 1
ATOM 3013 N N . LEU B 1 197 ? 32.757 10.617 41.416 1.00 22.09 175 LEU B N 1
ATOM 3014 C CA . LEU B 1 197 ? 31.974 10.654 40.182 1.00 25.14 175 LEU B CA 1
ATOM 3015 C C . LEU B 1 197 ? 32.365 9.591 39.173 1.00 22.86 175 LEU B C 1
ATOM 3016 O O . LEU B 1 197 ? 31.605 9.337 38.242 1.00 26.67 175 LEU B O 1
ATOM 3021 N N . ALA B 1 198 ? 33.526 8.958 39.366 1.00 27.77 176 ALA B N 1
ATOM 3022 C CA . ALA B 1 198 ? 33.915 7.837 38.518 1.00 28.39 176 ALA B CA 1
ATOM 3023 C C . ALA B 1 198 ? 32.869 6.738 38.605 1.00 26.34 176 ALA B C 1
ATOM 3024 O O . ALA B 1 198 ? 32.724 5.944 37.670 1.00 29.93 176 ALA B O 1
ATOM 3026 N N . GLN B 1 199 ? 32.149 6.685 39.725 1.00 22.77 177 GLN B N 1
ATOM 3027 C CA . GLN B 1 199 ? 31.072 5.699 39.900 1.00 24.69 177 GLN B CA 1
ATOM 3028 C C . GLN B 1 199 ? 29.758 6.071 39.196 1.00 24.05 177 GLN B C 1
ATOM 3029 O O . GLN B 1 199 ? 28.810 5.253 39.162 1.00 23.85 177 GLN B O 1
ATOM 3035 N N . TRP B 1 200 ? 29.697 7.291 38.653 1.00 24.40 178 TRP B N 1
ATOM 3036 C C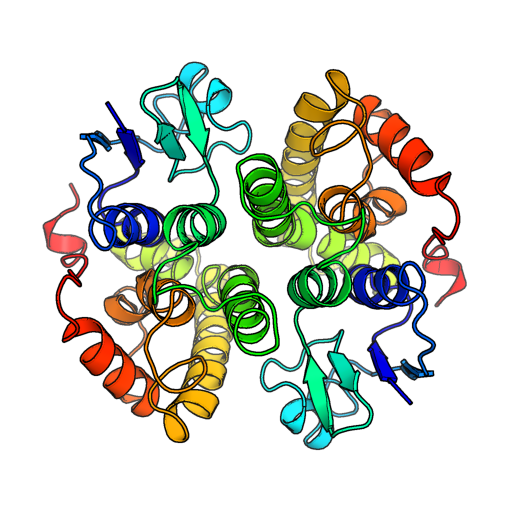A . TRP B 1 200 ? 28.567 7.759 37.846 1.00 18.48 178 TRP B CA 1
ATOM 3037 C C . TRP B 1 200 ? 29.136 8.314 36.546 1.00 22.56 178 TRP B C 1
ATOM 3038 O O . TRP B 1 200 ? 29.172 9.532 36.341 1.00 20.58 178 TRP B O 1
ATOM 3049 N N . PRO B 1 201 ? 29.584 7.427 35.660 1.00 20.84 179 PRO B N 1
ATOM 3050 C CA . PRO B 1 201 ? 30.388 7.868 34.535 1.00 20.71 179 PRO B CA 1
ATOM 3051 C C . PRO B 1 201 ? 29.655 8.790 33.574 1.00 19.28 179 PRO B C 1
ATOM 3052 O O . PRO B 1 201 ? 30.303 9.626 32.944 1.00 22.55 179 PRO B O 1
ATOM 3056 N N . ALA B 1 202 ? 28.343 8.609 33.402 1.00 19.38 180 ALA B N 1
ATOM 3057 C CA . ALA B 1 202 ? 27.568 9.512 32.531 1.00 19.93 180 ALA B CA 1
ATOM 3058 C C . ALA B 1 202 ? 27.479 10.895 33.182 1.00 18.03 180 ALA B C 1
ATOM 3059 O O . ALA B 1 202 ? 27.539 11.915 32.490 1.00 18.71 180 ALA B O 1
ATOM 3061 N N . VAL B 1 203 ? 27.324 10.943 34.501 1.00 19.63 181 VAL B N 1
ATOM 3062 C CA . VAL B 1 203 ? 27.374 12.233 35.208 1.00 17.28 181 VAL B CA 1
ATOM 3063 C C . VAL B 1 203 ? 28.760 12.871 35.064 1.00 19.19 181 VAL B C 1
ATOM 3064 O O . VAL B 1 203 ? 28.870 14.074 34.809 1.00 19.15 181 VAL B O 1
ATOM 3068 N N . LEU B 1 204 ? 29.820 12.075 35.195 1.00 21.00 182 LEU B N 1
ATOM 3069 C CA . LEU B 1 204 ? 31.187 12.610 35.087 1.00 20.02 182 LEU B CA 1
ATOM 3070 C C . LEU B 1 204 ? 31.388 13.214 33.700 1.00 18.53 182 LEU B C 1
ATOM 3071 O O . LEU B 1 204 ? 31.944 14.321 33.559 1.00 20.44 182 LEU B O 1
ATOM 3076 N N . ALA B 1 205 ? 30.899 12.511 32.675 1.00 18.97 183 ALA B N 1
ATOM 3077 C CA . ALA B 1 205 ? 31.064 12.955 31.292 1.00 19.16 183 ALA B CA 1
ATOM 3078 C C . ALA B 1 205 ? 30.285 14.250 31.066 1.00 20.43 183 ALA B C 1
ATOM 3079 O O . ALA B 1 205 ? 30.723 15.153 30.312 1.00 20.87 183 ALA B O 1
ATOM 3081 N N . TRP B 1 206 ? 29.142 14.363 31.728 1.00 18.11 184 TRP B N 1
ATOM 3082 C CA . TRP B 1 206 ? 28.310 15.558 31.603 1.00 18.22 184 TRP B CA 1
ATOM 3083 C C . TRP B 1 206 ? 28.998 16.721 32.328 1.00 18.67 184 TRP B C 1
ATOM 3084 O O . TRP B 1 206 ? 29.063 17.844 31.789 1.00 17.51 184 TRP B O 1
ATOM 3095 N N . VAL B 1 207 ? 29.549 16.465 33.519 1.00 16.66 185 VAL B N 1
ATOM 3096 C CA . VAL B 1 207 ? 30.308 17.502 34.214 1.00 17.90 185 VAL B CA 1
ATOM 3097 C C . VAL B 1 207 ? 31.406 18.064 33.289 1.00 17.69 185 VAL B C 1
ATOM 3098 O O . VAL B 1 207 ? 31.536 19.288 33.136 1.00 18.81 185 VAL B O 1
ATOM 3102 N N . ASP B 1 208 ? 32.143 17.186 32.607 1.00 18.11 186 ASP B N 1
ATOM 3103 C CA . ASP B 1 208 ? 33.214 17.655 31.717 1.00 20.16 186 ASP B CA 1
ATOM 3104 C C . ASP B 1 208 ? 32.676 18.464 30.534 1.00 19.53 186 ASP B C 1
ATOM 3105 O O . ASP B 1 208 ? 33.287 19.459 30.111 1.00 23.97 186 ASP B O 1
ATOM 3110 N N . ARG B 1 209 ? 31.545 18.026 29.985 1.00 22.30 187 ARG B N 1
ATOM 3111 C CA . ARG B 1 209 ? 30.884 18.678 28.846 1.00 21.80 187 ARG B CA 1
ATOM 3112 C C . ARG B 1 209 ? 30.444 20.077 29.239 1.00 23.32 187 ARG B C 1
ATOM 3113 O O . ARG B 1 209 ? 30.649 21.051 28.498 1.00 22.58 187 ARG B O 1
ATOM 3121 N N . VAL B 1 210 ? 29.843 20.193 30.419 1.00 18.22 188 VAL B N 1
ATOM 3122 C CA . VAL B 1 210 ? 29.388 21.510 30.870 1.00 18.05 188 VAL B CA 1
ATOM 3123 C C . VAL B 1 210 ? 30.604 22.395 31.143 1.00 17.60 188 VAL B C 1
ATOM 3124 O O . VAL B 1 210 ? 30.634 23.568 30.728 1.00 17.46 188 VAL B O 1
ATOM 3128 N N . ALA B 1 211 ? 31.631 21.842 31.771 1.00 20.79 189 ALA B N 1
ATOM 3129 C CA . ALA B 1 211 ? 32.826 22.636 32.114 1.00 20.58 189 ALA B CA 1
ATOM 3130 C C . ALA B 1 211 ? 33.529 23.179 30.868 1.00 19.43 189 ALA B C 1
ATOM 3131 O O . ALA B 1 211 ? 34.219 24.203 30.929 1.00 23.95 189 ALA B O 1
ATOM 3133 N N . ALA B 1 212 ? 33.375 22.482 29.741 1.00 23.74 190 ALA B N 1
ATOM 3134 C CA . ALA B 1 212 ? 34.036 22.888 28.503 1.00 24.99 190 ALA B CA 1
ATOM 3135 C C . ALA B 1 212 ? 33.264 23.968 27.739 1.00 23.30 190 ALA B C 1
ATOM 3136 O O . ALA B 1 212 ? 33.786 24.541 26.766 1.00 27.50 190 ALA B O 1
ATOM 3138 N N . LEU B 1 213 ? 32.033 24.262 28.159 1.00 21.30 191 LEU B N 1
ATOM 3139 C CA . LEU B 1 213 ? 31.245 25.302 27.469 1.00 21.04 191 LEU B CA 1
ATOM 3140 C C . LEU B 1 213 ? 31.899 26.676 27.612 1.00 22.10 191 LEU B C 1
ATOM 3141 O O . LEU B 1 213 ? 32.425 26.998 28.677 1.00 23.19 191 LEU B O 1
ATOM 3146 N N . PRO B 1 214 ? 31.840 27.506 26.550 1.00 24.73 192 PRO B N 1
ATOM 3147 C CA . PRO B 1 214 ? 32.378 28.855 26.665 1.00 24.41 192 PRO B CA 1
ATOM 3148 C C . PRO B 1 214 ? 31.736 29.643 27.812 1.00 20.81 192 PRO B C 1
ATOM 3149 O O . PRO B 1 214 ? 30.516 29.606 28.000 1.00 24.92 192 PRO B O 1
ATOM 3153 N N . GLY B 1 215 ? 32.559 30.316 28.609 1.00 20.95 193 GLY B N 1
ATOM 3154 C CA . GLY B 1 215 ? 32.031 31.162 29.680 1.00 23.45 193 GLY B CA 1
ATOM 3155 C C . GLY B 1 215 ? 31.788 30.494 31.023 1.00 19.20 193 GLY B C 1
ATOM 3156 O O . GLY B 1 215 ? 31.497 31.192 31.998 1.00 20.98 193 GLY B O 1
ATOM 3157 N N . ILE B 1 216 ? 31.916 29.162 31.098 1.00 21.01 194 ILE B N 1
ATOM 3158 C CA . ILE B 1 216 ? 31.702 28.450 32.353 1.00 20.89 194 ILE B CA 1
ATOM 3159 C C . ILE B 1 216 ? 32.994 28.412 33.169 1.00 20.12 194 ILE B C 1
ATOM 3160 O O . ILE B 1 216 ? 34.067 28.062 32.648 1.00 22.38 194 ILE B O 1
ATOM 3165 N N . ASN B 1 217 ? 32.873 28.782 34.445 1.00 19.97 195 ASN B N 1
ATOM 3166 C CA . ASN B 1 217 ? 33.974 28.777 35.393 1.00 22.82 195 ASN B CA 1
ATOM 3167 C C . ASN B 1 217 ? 33.683 27.833 36.554 1.00 20.58 195 ASN B C 1
ATOM 3168 O O . ASN B 1 217 ? 32.544 27.716 36.992 1.00 23.86 195 ASN B O 1
ATOM 3173 N N . LEU B 1 218 ? 34.724 27.181 37.053 1.00 19.48 196 LEU B N 1
ATOM 3174 C CA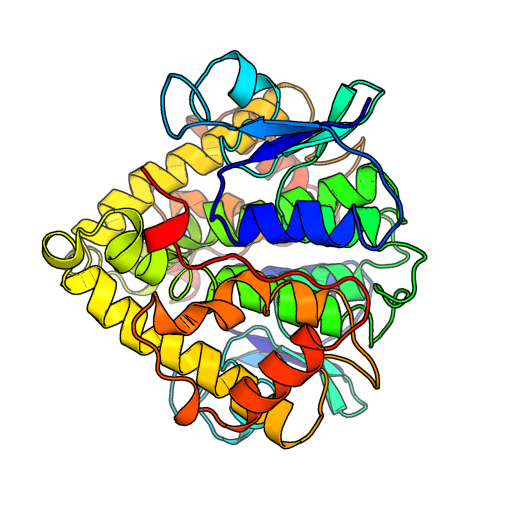 . LEU B 1 218 ? 34.601 26.263 38.173 1.00 19.75 196 LEU B CA 1
ATOM 3175 C C . LEU B 1 218 ? 34.776 26.960 39.510 1.00 22.13 196 LEU B C 1
ATOM 3176 O O . LEU B 1 218 ? 35.447 28.005 39.598 1.00 20.80 196 LEU B O 1
ATOM 3181 N N . ILE B 1 219 ? 34.161 26.398 40.549 1.00 17.34 197 ILE B N 1
ATOM 3182 C CA . ILE B 1 219 ? 34.483 26.807 41.914 1.00 20.12 197 ILE B CA 1
ATOM 3183 C C . ILE B 1 219 ? 35.820 26.153 42.287 1.00 16.20 197 ILE B C 1
ATOM 3184 O O . ILE B 1 219 ? 35.966 24.912 42.233 1.00 18.85 197 ILE B O 1
ATOM 3189 N N . PRO B 1 220 ? 36.816 26.973 42.671 1.00 16.43 198 PRO B N 1
ATOM 3190 C CA . PRO B 1 220 ? 38.086 26.346 43.099 1.00 17.78 198 PRO B CA 1
ATOM 3191 C C . PRO B 1 220 ? 37.870 25.475 44.353 1.00 20.30 198 PRO B C 1
ATOM 3192 O O . PRO B 1 220 ? 36.870 25.654 45.073 1.00 18.69 198 PRO B O 1
ATOM 3196 N N . PRO B 1 221 ? 38.811 24.552 44.633 1.00 19.39 199 PRO B N 1
ATOM 3197 C CA . PRO B 1 221 ? 38.660 23.714 45.826 1.00 21.35 199 PRO B CA 1
ATOM 3198 C C . PRO B 1 221 ? 38.515 24.555 47.097 1.00 16.99 199 PRO B C 1
ATOM 3199 O O . PRO B 1 221 ? 39.247 25.539 47.287 1.00 19.97 199 PRO B O 1
ATOM 3203 N N . LEU B 1 222 ? 37.601 24.167 47.974 1.00 21.55 200 LEU B N 1
ATOM 3204 C CA . LEU B 1 222 ? 37.360 24.914 49.217 1.00 16.49 200 LEU B CA 1
ATOM 3205 C C . LEU B 1 222 ? 38.625 25.105 50.036 1.00 21.11 200 LEU B C 1
ATOM 3206 O O . LEU B 1 222 ? 38.825 26.164 50.630 1.00 23.20 200 LEU B O 1
ATOM 3211 N N . ASP B 1 223 ? 39.485 24.086 50.069 1.00 22.01 201 ASP B N 1
ATOM 3212 C CA . ASP B 1 223 ? 40.749 24.178 50.791 1.00 24.71 201 ASP B CA 1
ATOM 3213 C C . ASP B 1 223 ? 41.618 25.354 50.356 1.00 23.69 201 ASP B C 1
ATOM 3214 O O . ASP B 1 223 ? 42.487 25.787 51.103 1.00 27.69 201 ASP B O 1
ATOM 3219 N N . GLU B 1 224 ? 41.382 25.851 49.143 1.00 21.19 202 GLU B N 1
ATOM 3220 C CA . GLU B 1 224 ? 42.227 26.883 48.534 1.00 20.69 202 GLU B CA 1
ATOM 3221 C C . GLU B 1 224 ? 41.612 28.255 48.612 1.00 20.82 202 GLU B C 1
ATOM 3222 O O . GLU B 1 224 ? 42.293 29.246 48.336 1.00 23.43 202 GLU B O 1
ATOM 3228 N N . ILE B 1 225 ? 40.318 28.324 48.901 1.00 22.01 203 ILE B N 1
ATOM 3229 C CA . ILE B 1 225 ? 39.658 29.629 48.930 1.00 22.76 203 ILE B CA 1
ATOM 3230 C C . ILE B 1 225 ? 39.059 30.052 50.262 1.00 20.45 203 ILE B C 1
ATOM 3231 O O . ILE B 1 225 ? 38.748 31.256 50.438 1.00 23.22 203 ILE B O 1
ATOM 3236 N N . LEU B 1 226 ? 38.926 29.110 51.197 1.00 25.30 204 LEU B N 1
ATOM 3237 C CA . LEU B 1 226 ? 38.363 29.401 52.507 1.00 28.13 204 LEU B CA 1
ATOM 3238 C C . LEU B 1 226 ? 39.435 29.665 53.555 1.00 40.25 204 LEU B C 1
ATOM 3239 O O . LEU B 1 226 ? 40.478 29.010 53.554 1.00 33.68 204 LEU B O 1
ATOM 3244 N N . PRO B 1 227 ? 39.163 30.611 54.470 1.00 54.91 205 PRO B N 1
ATOM 3245 C CA . PRO B 1 227 ? 40.021 30.864 55.624 1.00 46.54 205 PRO B CA 1
ATOM 3246 C C . PRO B 1 227 ? 39.735 29.850 56.727 1.00 64.46 205 PRO B C 1
ATOM 3247 O O . PRO B 1 227 ? 40.606 29.048 57.071 1.00 67.22 205 PRO B O 1
#

Sequence (411 aa):
SMRIYGMNGSGNCWKAAQILSSSLTGHDFEWVETSSSGAAGTRRSADFLALNAIGKVPVVVLDDGTALRESNAILLHFAEGTPWLPPPGLARTRVHEWLFFEQYSHEPYIAVARYLKSWLRQAHLHEARLADCATRGAAALDVMEQHLAGEEPWLVGEGPTIADLALLFAYTHRAEEADDFDLAQWPAVLAWVDRVAALPGINLIPPLDEILSMRIYGMNGSGNCWKAAQILSSLTGHDFEWVETSSGAAGTRSADFLALNAIGKVPVVVLDDGTALRESNAILLHFAEGTPWLPPPGLARRTRVHEWLFFEQYSHEPYIIAVARYLKSWLRQAHLHEARLADCATRGAAALDVMEQHLAGEPWLVGEGPTIADLALLFAYTHRAEEADDFDLAQWPAVLAWVDRVAALPGINLIPPLDEILP

InterPro domains:
  IPR004045 Glutathione S-transferase, N-terminal [PF13417] (4-75)
  IPR004045 Glutathione S-transferase, N-terminal [PS50404] (1-81)
  IPR010987 Glutathione S-transferase, C-terminal-like [PS50405] (83-208)
  IPR036249 Thioredoxin-like superfamily [SSF52833] (1-86)
  IPR036282 Glutathione S-transferase, C-terminal domain superfamily [SSF47616] (76-194)
  IPR040079 Glutathione transferase family [SFLDS00019] (1-190)